Protein AF-C4JIF5-F1 (afdb_monomer_lite)

Foldseek 3Di:
DDDDPPPDPPDPPVVVVCVVVDDDPVVVVVVLVVVLVVQLVFWDFPDPPSQDSVCVVPVPGTDAGHDDPCVCVDPPVSVVNVVVRVVNVVVVVVVVVVVVVVVVVVVVVVVVVVDDDDPPCVVVVVVVVVVVVVVVVVVVVVVVVVVVVLCVPCCNPPVSPCCVVVVVVVVVVVVPPPDDDDDDDDDDDDDCDVVNVVVVVVVVVVVVVVVVVVVVVVVVVVVVVVVVVVVVVVPPDVVVVVVVVVVVVVVVVVVVVVVVVVVVVPVPCPPPPVPPPPDDDDPVVVVVVVVVVVVVVVVVVVVVVVVVVVVVVVVVVVPPDPDDDDDDDDDDDDDDDPPPDPVVVVVVVCVCVVPVVVVVVVVVVVVVVVVVVVVVVVVVLVVLVVVLVVVVVVDPLCVVQPDPPPDPPPPDPDDDDDPDDPPVPRVNNVSVVSVVRSVVVVVVVVVVVVVVVVVVVVVVVVVVLVVVCVVCVVVVHDPCVVPPPPPPPDDDDDDDDDDDDDDDDDDDDDDDDDDDDDDDDDPDDDDDDDDDDD

Structure (mmCIF, N/CA/C/O backbone):
data_AF-C4JIF5-F1
#
_entry.id   AF-C4JIF5-F1
#
loop_
_atom_site.group_PDB
_atom_site.id
_atom_site.type_symbol
_atom_site.label_atom_id
_atom_site.label_alt_id
_atom_site.label_comp_id
_atom_site.label_asym_id
_atom_site.label_entity_id
_atom_site.label_seq_id
_atom_site.pdbx_PDB_ins_code
_atom_site.Cartn_x
_atom_site.Cartn_y
_atom_site.Cartn_z
_atom_site.occupancy
_atom_site.B_iso_or_equiv
_atom_site.auth_seq_id
_atom_site.auth_comp_id
_atom_site.auth_asym_id
_atom_site.auth_atom_id
_atom_site.pdbx_PDB_model_num
ATOM 1 N N . MET A 1 1 ? -59.985 -29.180 -24.536 1.00 35.41 1 MET A N 1
ATOM 2 C CA . MET A 1 1 ? -58.997 -30.091 -23.927 1.00 35.41 1 MET A CA 1
ATOM 3 C C . MET A 1 1 ? -58.460 -29.403 -22.684 1.00 35.41 1 MET A C 1
ATOM 5 O O . MET A 1 1 ? -57.503 -28.644 -22.768 1.00 35.41 1 MET A O 1
ATOM 9 N N . LEU A 1 2 ? -59.197 -29.554 -21.578 1.00 42.84 2 LEU A N 1
ATOM 10 C CA . LEU A 1 2 ? -58.776 -29.130 -20.247 1.00 42.84 2 LEU A CA 1
ATOM 11 C C . LEU A 1 2 ? -57.639 -30.050 -19.798 1.00 42.84 2 LEU A C 1
ATOM 13 O O . LEU A 1 2 ? -57.790 -31.267 -19.857 1.00 42.84 2 LEU A O 1
ATOM 17 N N . GLY A 1 3 ? -56.533 -29.465 -19.356 1.00 37.91 3 GLY A N 1
ATOM 18 C CA . GLY A 1 3 ? -55.505 -30.163 -18.599 1.00 37.91 3 GLY A CA 1
ATOM 19 C C . GLY A 1 3 ? -55.401 -29.514 -17.230 1.00 37.91 3 GLY A C 1
ATOM 20 O O . GLY A 1 3 ? -54.706 -28.511 -17.087 1.00 37.91 3 GLY A O 1
ATOM 21 N N . ASP A 1 4 ? -56.122 -30.064 -16.256 1.00 48.53 4 ASP A N 1
ATOM 22 C CA . ASP A 1 4 ? -55.820 -29.878 -14.838 1.00 48.53 4 ASP A CA 1
ATOM 23 C C . ASP A 1 4 ? -54.451 -30.500 -14.529 1.00 48.53 4 ASP A C 1
ATOM 25 O O . ASP A 1 4 ? -54.217 -31.653 -14.897 1.00 48.53 4 ASP A O 1
ATOM 29 N N . PRO A 1 5 ? -53.582 -29.824 -13.762 1.00 50.34 5 PRO A N 1
ATOM 30 C CA . PRO A 1 5 ? -52.593 -30.503 -12.954 1.00 50.34 5 PRO A CA 1
ATOM 31 C C . PRO A 1 5 ? -52.987 -30.347 -11.482 1.00 50.34 5 PRO A C 1
ATOM 33 O O . PRO A 1 5 ? -52.462 -29.500 -10.759 1.00 50.34 5 PRO A O 1
ATOM 36 N N . GLN A 1 6 ? -53.920 -31.183 -11.022 1.00 54.59 6 GLN A N 1
ATOM 37 C CA . GLN A 1 6 ? -53.977 -31.544 -9.608 1.00 54.59 6 GLN A CA 1
ATOM 38 C C . GLN A 1 6 ? -52.947 -32.649 -9.350 1.00 54.59 6 GLN A C 1
ATOM 40 O O . GLN A 1 6 ? -53.240 -33.833 -9.470 1.00 54.59 6 GLN A O 1
ATOM 45 N N . SER A 1 7 ? -51.735 -32.256 -8.962 1.00 47.09 7 SER A N 1
ATOM 46 C CA . SER A 1 7 ? -50.852 -33.092 -8.145 1.00 47.09 7 SER A CA 1
ATOM 47 C C . SER A 1 7 ? -50.615 -32.354 -6.828 1.00 47.09 7 SER A C 1
ATOM 49 O O . SER A 1 7 ? -49.690 -31.555 -6.689 1.00 47.09 7 SER A O 1
ATOM 51 N N . LEU A 1 8 ? -51.536 -32.568 -5.886 1.00 55.62 8 LEU A N 1
ATOM 52 C CA . LEU A 1 8 ? -51.461 -32.108 -4.502 1.00 55.62 8 LEU A CA 1
ATOM 53 C C . LEU A 1 8 ? -50.409 -32.934 -3.746 1.00 55.62 8 LEU A C 1
ATOM 55 O O . LEU A 1 8 ? -50.742 -33.869 -3.024 1.00 55.62 8 LEU A O 1
ATOM 59 N N . GLU A 1 9 ? -49.136 -32.565 -3.874 1.00 62.50 9 GLU A N 1
ATOM 60 C CA . GLU A 1 9 ? -48.241 -32.699 -2.724 1.00 62.50 9 GLU A CA 1
ATOM 61 C C . GLU A 1 9 ? -48.622 -31.608 -1.713 1.00 62.50 9 GLU A C 1
ATOM 63 O O . GLU A 1 9 ? -48.847 -30.457 -2.113 1.00 62.50 9 GLU A O 1
ATOM 68 N N . PRO A 1 10 ? -48.749 -31.925 -0.409 1.00 68.75 10 PRO A N 1
ATOM 69 C CA . PRO A 1 10 ? -49.028 -30.908 0.587 1.00 68.75 10 PRO A CA 1
ATOM 70 C C . PRO A 1 10 ? -47.905 -29.869 0.518 1.00 68.75 10 PRO A C 1
ATOM 72 O O . PRO A 1 10 ? -46.735 -30.239 0.653 1.00 68.75 10 PRO A O 1
ATOM 75 N N . PRO A 1 11 ? -48.228 -28.577 0.302 1.00 62.72 11 PRO A N 1
ATOM 76 C CA . PRO A 1 11 ? -47.209 -27.553 0.216 1.00 62.72 11 PRO A CA 1
ATOM 77 C C . PRO A 1 11 ? -46.387 -27.622 1.503 1.00 62.72 11 PRO A C 1
ATOM 79 O O . PRO A 1 11 ? -46.974 -27.694 2.596 1.00 62.72 11 PRO A O 1
ATOM 82 N N . PRO A 1 12 ? -45.051 -27.649 1.393 1.00 77.69 12 PRO A N 1
ATOM 83 C CA . PRO A 1 12 ? -44.194 -27.824 2.548 1.00 77.69 12 PRO A CA 1
ATOM 84 C C . PRO A 1 12 ? -44.527 -26.754 3.600 1.00 77.69 12 PRO A C 1
ATOM 86 O O . PRO A 1 12 ? -44.966 -25.657 3.250 1.00 77.69 12 PRO A O 1
ATOM 89 N N . PRO A 1 13 ? -44.361 -27.035 4.902 1.00 74.94 13 PRO A N 1
ATOM 90 C CA . PRO A 1 13 ? -44.882 -26.187 5.980 1.00 74.94 13 PRO A CA 1
ATOM 91 C C . PRO A 1 13 ? -44.410 -24.724 5.901 1.00 74.94 13 PRO A C 1
ATOM 93 O O . PRO A 1 13 ? -45.148 -23.820 6.294 1.00 74.94 13 PRO A O 1
ATOM 96 N N . PHE A 1 14 ? -43.239 -24.469 5.308 1.00 75.31 14 PHE A N 1
ATOM 97 C CA . PHE A 1 14 ? -42.744 -23.116 5.040 1.00 75.31 14 PHE A CA 1
ATOM 98 C C . PHE A 1 14 ? -43.567 -22.364 3.975 1.00 75.31 14 PHE A C 1
ATOM 100 O O . PHE A 1 14 ? -43.753 -21.155 4.077 1.00 75.31 14 PHE A O 1
ATOM 107 N N . ALA A 1 15 ? -44.125 -23.053 2.976 1.00 74.00 15 ALA A N 1
ATOM 108 C CA . ALA A 1 15 ? -44.947 -22.443 1.933 1.00 74.00 15 ALA A CA 1
ATOM 109 C C . ALA A 1 15 ? -46.279 -21.911 2.489 1.00 74.00 15 ALA A C 1
ATOM 111 O O . ALA A 1 15 ? -46.787 -20.912 1.989 1.00 74.00 15 ALA A O 1
ATOM 112 N N . LYS A 1 16 ? -46.803 -22.495 3.579 1.00 74.81 16 LYS A N 1
ATOM 113 C CA . LYS A 1 16 ? -47.967 -21.949 4.303 1.00 74.81 16 LYS A CA 1
ATOM 114 C C . LYS A 1 16 ? -47.651 -20.614 4.985 1.00 74.81 16 LYS A C 1
ATOM 116 O O . LYS A 1 16 ? -48.497 -19.728 4.998 1.00 74.81 16 LYS A O 1
ATOM 121 N N . GLN A 1 17 ? -46.431 -20.450 5.503 1.00 80.12 17 GLN A N 1
ATOM 122 C CA . GLN A 1 17 ? -45.971 -19.183 6.089 1.00 80.12 17 GLN A CA 1
ATOM 123 C C . GLN A 1 17 ? -45.702 -18.115 5.017 1.00 80.12 17 GLN A C 1
ATOM 125 O O . GLN A 1 17 ? -45.877 -16.925 5.267 1.00 80.12 17 GLN A O 1
ATOM 130 N N . LEU A 1 18 ? -45.316 -18.537 3.808 1.00 79.50 18 LEU A N 1
ATOM 131 C CA . LEU A 1 18 ? -45.067 -17.648 2.671 1.00 79.50 18 LEU A CA 1
ATOM 132 C C . LEU A 1 18 ? -46.318 -17.351 1.833 1.00 79.50 18 LEU A C 1
ATOM 134 O O . LEU A 1 18 ? -46.314 -16.379 1.084 1.00 79.50 18 LEU A O 1
ATOM 138 N N . ALA A 1 19 ? -47.400 -18.121 1.979 1.00 75.69 19 ALA A N 1
ATOM 139 C CA . ALA A 1 19 ? -48.666 -17.935 1.269 1.00 75.69 19 ALA A CA 1
ATOM 140 C C . ALA A 1 19 ? -49.198 -16.481 1.243 1.00 75.69 19 ALA A C 1
ATOM 142 O O . ALA A 1 19 ? -49.590 -16.038 0.165 1.00 75.69 19 ALA A O 1
ATOM 143 N N . PRO A 1 20 ? -49.166 -15.683 2.336 1.00 81.81 20 PRO A N 1
ATOM 144 C CA . PRO A 1 20 ? -49.597 -14.279 2.278 1.00 81.81 20 PRO A CA 1
ATOM 145 C C . PRO A 1 20 ? -48.684 -13.368 1.431 1.00 81.81 20 PRO A C 1
ATOM 147 O O . PRO A 1 20 ? -49.109 -12.291 1.001 1.00 81.81 20 PRO A O 1
ATOM 150 N N . TYR A 1 21 ? -47.445 -13.793 1.171 1.00 76.81 21 TYR A N 1
ATOM 151 C CA . TYR A 1 21 ? -46.440 -13.066 0.390 1.00 76.81 21 TYR A CA 1
ATOM 152 C C . TYR A 1 21 ? -46.294 -13.592 -1.048 1.00 76.81 21 TYR A C 1
ATOM 154 O O . TYR A 1 21 ? -45.746 -12.895 -1.904 1.00 76.81 21 TYR A O 1
ATOM 162 N N . ILE A 1 22 ? -46.810 -14.789 -1.344 1.00 82.25 22 ILE A N 1
ATOM 163 C CA . ILE A 1 22 ? -46.804 -15.389 -2.682 1.00 82.25 22 ILE A CA 1
ATOM 164 C C . ILE A 1 22 ? -48.038 -14.897 -3.441 1.00 82.25 22 ILE A C 1
ATOM 166 O O . ILE A 1 22 ? -49.163 -15.324 -3.200 1.00 82.25 22 ILE A O 1
ATOM 170 N N . ARG A 1 23 ? -47.825 -13.971 -4.377 1.00 83.50 23 ARG A N 1
ATOM 171 C CA . ARG A 1 23 ? -48.880 -13.432 -5.244 1.00 83.50 23 ARG A CA 1
ATOM 172 C C . ARG A 1 23 ? -48.899 -14.147 -6.585 1.00 83.50 23 ARG A C 1
ATOM 174 O O . ARG A 1 23 ? -47.848 -14.466 -7.142 1.00 83.50 23 ARG A O 1
ATOM 181 N N . THR A 1 24 ? -50.094 -14.339 -7.142 1.00 89.38 24 THR A N 1
ATOM 182 C CA . THR A 1 24 ? -50.246 -14.830 -8.516 1.00 89.38 24 THR A CA 1
ATOM 183 C C . THR A 1 24 ? -49.621 -13.840 -9.504 1.00 89.38 24 THR A C 1
ATOM 185 O O . THR A 1 24 ? -49.558 -12.633 -9.250 1.00 89.38 24 THR A O 1
ATOM 188 N N . ARG A 1 25 ? -49.169 -14.324 -10.671 1.00 84.00 25 ARG A N 1
ATOM 189 C CA . ARG A 1 25 ? -48.548 -13.465 -11.700 1.00 84.00 25 ARG A CA 1
ATOM 190 C C . ARG A 1 25 ? -49.448 -12.282 -12.082 1.00 84.00 25 ARG A C 1
ATOM 192 O O . ARG A 1 25 ? -48.951 -11.175 -12.275 1.00 84.00 25 ARG A O 1
ATOM 199 N N . GLY A 1 26 ? -50.762 -12.505 -12.158 1.00 89.00 26 GLY A N 1
ATOM 200 C CA . GLY A 1 26 ? -51.748 -11.466 -12.459 1.00 89.00 26 GLY A CA 1
ATOM 201 C C . GLY A 1 26 ? -51.868 -10.410 -11.357 1.00 89.00 26 GLY A C 1
ATOM 202 O O . GLY A 1 26 ? -51.828 -9.216 -11.651 1.00 89.00 26 GLY A O 1
ATOM 203 N N . GLU A 1 27 ? -51.955 -10.824 -10.091 1.00 88.00 27 GLU A N 1
ATOM 204 C CA . GLU A 1 27 ? -51.979 -9.898 -8.949 1.00 88.00 27 GLU A CA 1
ATOM 205 C C . GLU A 1 27 ? -50.688 -9.089 -8.840 1.00 88.00 27 GLU A C 1
ATOM 207 O O . GLU A 1 27 ? -50.737 -7.873 -8.665 1.00 88.00 27 GLU A O 1
ATOM 212 N N . ALA A 1 28 ? -49.532 -9.733 -9.015 1.00 86.31 28 ALA A N 1
ATOM 213 C CA . ALA A 1 28 ? -48.241 -9.057 -8.977 1.00 86.31 28 ALA A CA 1
ATOM 214 C C . ALA A 1 28 ? -48.133 -7.967 -10.058 1.00 86.31 28 ALA A C 1
ATOM 216 O O . ALA A 1 28 ? -47.626 -6.877 -9.791 1.00 86.31 28 ALA A O 1
ATOM 217 N N . LEU A 1 29 ? -48.647 -8.222 -11.267 1.00 85.75 29 LEU A N 1
ATOM 218 C CA . LEU A 1 29 ? -48.696 -7.219 -12.334 1.00 85.75 29 LEU A CA 1
ATOM 219 C C . LEU A 1 29 ? -49.645 -6.061 -12.001 1.00 85.75 29 LEU A C 1
ATOM 221 O O . LEU A 1 29 ? -49.277 -4.910 -12.226 1.00 85.75 29 LEU A O 1
ATOM 225 N N . LYS A 1 30 ? -50.824 -6.334 -11.427 1.00 88.06 30 LYS A N 1
ATOM 226 C CA . LYS A 1 30 ? -51.765 -5.288 -10.985 1.00 88.06 30 LYS A CA 1
ATOM 227 C C . LYS A 1 30 ? -51.156 -4.396 -9.900 1.00 88.06 30 LYS A C 1
ATOM 229 O O . LYS A 1 30 ? -51.229 -3.176 -10.003 1.00 88.06 30 LYS A O 1
ATOM 234 N N . VAL A 1 31 ? -50.496 -4.993 -8.906 1.00 86.06 31 VAL A N 1
ATOM 235 C CA . VAL A 1 31 ? -49.810 -4.254 -7.834 1.00 86.06 31 VAL A CA 1
ATOM 236 C C . VAL A 1 31 ? -48.673 -3.397 -8.397 1.00 86.06 31 VAL A C 1
ATOM 238 O O . VAL A 1 31 ? -48.554 -2.231 -8.030 1.00 86.06 31 VAL A O 1
ATOM 241 N N . ARG A 1 32 ? -47.865 -3.929 -9.327 1.00 86.06 32 ARG A N 1
ATOM 242 C CA . ARG A 1 32 ? -46.793 -3.157 -9.983 1.00 86.06 32 ARG A CA 1
ATOM 243 C C . ARG A 1 32 ? -47.338 -1.966 -10.774 1.00 86.06 32 ARG A C 1
ATOM 245 O O . ARG A 1 32 ? -46.772 -0.882 -10.651 1.00 86.06 32 ARG A O 1
ATOM 252 N N . ARG A 1 33 ? -48.434 -2.151 -11.525 1.00 85.81 33 ARG A N 1
ATOM 253 C CA . ARG A 1 33 ? -49.170 -1.085 -12.241 1.00 85.81 33 ARG A CA 1
ATOM 254 C C . ARG A 1 33 ? -49.598 0.035 -11.304 1.00 85.81 33 ARG A C 1
ATOM 256 O O . ARG A 1 33 ? -49.098 1.146 -11.446 1.00 85.81 33 ARG A O 1
ATOM 263 N N . ALA A 1 34 ? -50.362 -0.297 -10.267 1.00 86.44 34 ALA A N 1
ATOM 264 C CA . ALA A 1 34 ? -50.838 0.680 -9.290 1.00 86.44 34 ALA A CA 1
ATOM 265 C C . ALA A 1 34 ? -49.696 1.442 -8.588 1.00 86.44 34 ALA A C 1
ATOM 267 O O . ALA A 1 34 ? -49.760 2.656 -8.412 1.00 86.44 34 ALA A O 1
ATOM 268 N N . LEU A 1 35 ? -48.615 0.751 -8.204 1.00 84.44 35 LEU A N 1
ATOM 269 C CA . LEU A 1 35 ? -47.459 1.398 -7.571 1.00 84.44 35 LEU A CA 1
ATOM 270 C C . LEU A 1 35 ? -46.712 2.340 -8.516 1.00 84.44 35 LEU A C 1
ATOM 272 O O . LEU A 1 35 ? -46.143 3.333 -8.077 1.00 84.44 35 LEU A O 1
ATOM 276 N N . THR A 1 36 ? -46.696 2.029 -9.803 1.00 84.06 36 THR A N 1
ATOM 277 C CA . THR A 1 36 ? -45.981 2.831 -10.798 1.00 84.06 36 THR A CA 1
ATOM 278 C C . THR A 1 36 ? -46.755 4.065 -11.179 1.00 84.06 36 THR A C 1
ATOM 280 O O . THR A 1 36 ? -46.156 5.128 -11.222 1.00 84.06 36 THR A O 1
ATOM 283 N N . GLU A 1 37 ? -48.072 3.962 -11.332 1.00 83.00 37 GLU A N 1
ATOM 284 C CA . GLU A 1 37 ? -48.943 5.131 -11.475 1.00 83.00 37 GLU A CA 1
ATOM 285 C C . GLU A 1 37 ? -48.801 6.064 -10.261 1.00 83.00 37 GLU A C 1
ATOM 287 O O . GLU A 1 37 ? -48.627 7.273 -10.412 1.00 83.00 37 GLU A O 1
ATOM 292 N N . TYR A 1 38 ? -48.757 5.497 -9.049 1.00 82.75 38 TYR A N 1
ATOM 293 C CA . TYR A 1 38 ? -48.532 6.268 -7.826 1.00 82.75 38 TYR A CA 1
ATOM 294 C C . TYR A 1 38 ? -47.171 6.983 -7.813 1.00 82.75 38 TYR A C 1
ATOM 296 O O . TYR A 1 38 ? -47.094 8.173 -7.505 1.00 82.75 38 TYR A O 1
ATOM 304 N N . LEU A 1 39 ? -46.085 6.279 -8.147 1.00 81.56 39 LEU A N 1
ATOM 305 C CA . LEU A 1 39 ? -44.748 6.874 -8.177 1.00 81.56 39 LEU A CA 1
ATOM 306 C C . LEU A 1 39 ? -44.603 7.897 -9.309 1.00 81.56 39 LEU A C 1
ATOM 308 O O . LEU A 1 39 ? -44.018 8.949 -9.083 1.00 81.56 39 LEU A O 1
ATOM 312 N N . GLN A 1 40 ? -45.182 7.649 -10.483 1.00 80.88 40 GLN A N 1
ATOM 313 C CA . GLN A 1 40 ? -45.219 8.613 -11.588 1.00 80.88 40 GLN A CA 1
ATOM 314 C C . GLN A 1 40 ? -45.961 9.899 -11.203 1.00 80.88 40 GLN A C 1
ATOM 316 O O . GLN A 1 40 ? -45.540 10.987 -11.584 1.00 80.88 40 GLN A O 1
ATOM 321 N N . ALA A 1 41 ? -47.030 9.815 -10.405 1.00 81.50 41 ALA A N 1
ATOM 322 C CA . ALA A 1 41 ? -47.731 11.008 -9.933 1.00 81.50 41 ALA A CA 1
ATOM 323 C C . ALA A 1 41 ? -46.854 11.884 -9.011 1.00 81.50 41 ALA A C 1
ATOM 325 O O . ALA A 1 41 ? -46.958 13.118 -9.044 1.00 81.50 41 ALA A O 1
ATOM 326 N N . GLN A 1 42 ? -45.986 11.248 -8.214 1.00 79.81 42 GLN A N 1
ATOM 327 C CA . GLN A 1 42 ? -45.152 11.874 -7.178 1.00 79.81 42 GLN A CA 1
ATOM 328 C C . GLN A 1 42 ? -43.737 12.249 -7.646 1.00 79.81 42 GLN A C 1
ATOM 330 O O . GLN A 1 42 ? -43.066 13.035 -6.980 1.00 79.81 42 GLN A O 1
ATOM 335 N N . VAL A 1 43 ? -43.267 11.712 -8.770 1.00 80.50 43 VAL A N 1
ATOM 336 C CA . VAL A 1 43 ? -41.887 11.858 -9.248 1.00 80.50 43 VAL A CA 1
ATOM 337 C C . VAL A 1 43 ? -41.874 12.519 -10.623 1.00 80.50 43 VAL A C 1
ATOM 339 O O . VAL A 1 43 ? -42.610 12.110 -11.515 1.00 80.50 43 VAL A O 1
ATOM 342 N N . THR A 1 44 ? -41.030 13.532 -10.810 1.00 76.69 44 THR A N 1
ATOM 343 C CA . THR A 1 44 ? -40.807 14.161 -12.118 1.00 76.69 44 THR A CA 1
ATOM 344 C C . THR A 1 44 ? -39.523 13.620 -12.747 1.00 76.69 44 THR A C 1
ATOM 346 O O . THR A 1 44 ? -38.497 13.439 -12.082 1.00 76.69 44 THR A O 1
ATOM 349 N N . PHE A 1 45 ? -39.574 13.347 -14.047 1.00 76.06 45 PHE A N 1
ATOM 350 C CA . PHE A 1 45 ? -38.436 12.858 -14.823 1.00 76.06 45 PHE A CA 1
ATOM 351 C C . PHE A 1 45 ? -37.872 13.985 -15.684 1.00 76.06 45 PHE A C 1
ATOM 353 O O . PHE A 1 45 ? -38.620 14.844 -16.142 1.00 76.06 45 PHE A O 1
ATOM 360 N N . SER A 1 46 ? -36.554 13.987 -15.897 1.00 68.25 46 SER A N 1
ATOM 361 C CA . SER A 1 46 ? -35.866 15.044 -16.659 1.00 68.25 46 SER A CA 1
ATOM 362 C C . SER A 1 46 ? -36.166 15.016 -18.165 1.00 68.25 46 SER A C 1
ATOM 364 O O . SER A 1 46 ? -35.878 15.989 -18.856 1.00 68.25 46 SER A O 1
ATOM 366 N N . HIS A 1 47 ? -36.697 13.906 -18.688 1.00 59.34 47 HIS A N 1
ATOM 367 C CA . HIS A 1 47 ? -37.056 13.709 -20.098 1.00 59.34 47 HIS A CA 1
ATOM 368 C C . HIS A 1 47 ? -38.468 13.114 -20.184 1.00 59.34 47 HIS A C 1
ATOM 370 O O . HIS A 1 47 ? -38.822 12.311 -19.320 1.00 59.34 47 HIS A O 1
ATOM 376 N N . ASP A 1 48 ? -39.223 13.439 -21.243 1.00 57.97 48 ASP A N 1
ATOM 377 C CA . ASP A 1 48 ? -40.628 13.042 -21.512 1.00 57.97 48 ASP A CA 1
ATOM 378 C C . ASP A 1 48 ? -40.886 11.522 -21.617 1.00 57.97 48 ASP A C 1
ATOM 380 O O . ASP A 1 48 ? -41.968 11.065 -21.991 1.00 57.97 48 ASP A O 1
ATOM 384 N N . ASN A 1 49 ? -39.908 10.698 -21.247 1.00 58.97 49 ASN A N 1
ATOM 385 C CA . ASN A 1 49 ? -40.077 9.267 -21.106 1.00 58.97 49 ASN A CA 1
ATOM 386 C C . ASN A 1 49 ? -40.943 8.983 -19.878 1.00 58.97 49 ASN A C 1
ATOM 388 O O . ASN A 1 49 ? -40.456 8.935 -18.747 1.00 58.97 49 ASN A O 1
ATOM 392 N N . ILE A 1 50 ? -42.234 8.759 -20.125 1.00 60.31 50 ILE A N 1
ATOM 393 C CA . ILE A 1 50 ? -43.197 8.220 -19.163 1.00 60.31 50 ILE A CA 1
ATOM 394 C C . ILE A 1 50 ? -42.574 6.954 -18.558 1.00 60.31 50 ILE A C 1
ATOM 396 O O . ILE A 1 50 ? -42.439 5.925 -19.222 1.00 60.31 50 ILE A O 1
ATOM 400 N N . GLY A 1 51 ? -42.087 7.065 -17.320 1.00 60.66 51 GLY A N 1
ATOM 401 C CA . GLY A 1 51 ? -41.181 6.086 -16.726 1.00 60.66 51 GLY A CA 1
ATOM 402 C C . GLY A 1 51 ? -41.795 4.691 -16.689 1.00 60.66 51 GLY A C 1
ATOM 403 O O . GLY A 1 51 ? -42.740 4.444 -15.944 1.00 60.66 51 GLY A O 1
ATOM 404 N N . SER A 1 52 ? -41.248 3.761 -17.471 1.00 67.38 52 SER A N 1
ATOM 405 C CA . SER A 1 52 ? -41.622 2.349 -17.390 1.00 67.38 52 SER A CA 1
ATOM 406 C C . SER A 1 52 ? -41.376 1.799 -15.974 1.00 67.38 52 SER A C 1
ATOM 408 O O . SER A 1 52 ? -40.536 2.316 -15.233 1.00 67.38 52 SER A O 1
ATOM 410 N N . HIS A 1 53 ? -42.050 0.704 -15.605 1.00 64.50 53 HIS A N 1
ATOM 411 C CA . HIS A 1 53 ? -41.834 -0.005 -14.332 1.00 64.50 53 HIS A CA 1
ATOM 412 C C . HIS A 1 53 ? -40.349 -0.239 -13.995 1.00 64.50 53 HIS A C 1
ATOM 414 O O . HIS A 1 53 ? -39.959 -0.181 -12.833 1.00 64.50 53 HIS A O 1
ATOM 420 N N . LEU A 1 54 ? -39.523 -0.489 -15.015 1.00 65.44 54 LEU A N 1
ATOM 421 C CA . LEU A 1 54 ? -38.088 -0.755 -14.891 1.00 65.44 54 LEU A CA 1
ATOM 422 C C . LEU A 1 54 ? -37.282 0.519 -14.606 1.00 65.44 54 LEU A C 1
ATOM 424 O O . LEU A 1 54 ? -36.326 0.487 -13.835 1.00 65.44 54 LEU A O 1
ATOM 428 N N . SER A 1 55 ? -37.704 1.652 -15.166 1.00 65.12 55 SER A N 1
ATOM 429 C CA . SER A 1 55 ? -37.075 2.960 -14.952 1.00 65.12 55 SER A CA 1
ATOM 430 C C . SER A 1 55 ? -37.265 3.468 -13.516 1.00 65.12 55 SER A C 1
ATOM 432 O O . SER A 1 55 ? -36.412 4.178 -12.994 1.00 65.12 55 SER A O 1
ATOM 434 N N . LEU A 1 56 ? -38.351 3.060 -12.852 1.00 65.06 56 LEU A N 1
ATOM 435 C CA . LEU A 1 56 ? -38.608 3.351 -11.436 1.00 65.06 56 LEU A CA 1
ATOM 436 C C . LEU A 1 56 ? -37.792 2.476 -10.474 1.00 65.06 56 LEU A C 1
ATOM 438 O O . LEU A 1 56 ? -37.496 2.903 -9.360 1.00 65.06 56 LEU A O 1
ATOM 442 N N . CYS A 1 57 ? -37.403 1.268 -10.891 1.00 62.62 57 CYS A N 1
ATOM 443 C CA . CYS A 1 57 ? -36.534 0.401 -10.093 1.00 62.62 57 CYS A CA 1
ATOM 444 C C . CYS A 1 57 ? -35.081 0.904 -10.044 1.00 62.62 57 CYS A C 1
ATOM 446 O O . CYS A 1 57 ? -34.367 0.591 -9.096 1.00 62.62 57 CYS A O 1
ATOM 448 N N . ALA A 1 58 ? -34.654 1.700 -11.030 1.00 60.81 58 ALA A N 1
ATOM 449 C CA . ALA A 1 58 ? -33.311 2.265 -11.114 1.00 60.81 58 ALA A CA 1
ATOM 450 C C . ALA A 1 58 ? -33.384 3.778 -11.417 1.00 60.81 58 ALA A C 1
ATOM 452 O O . ALA A 1 58 ? -33.261 4.167 -12.582 1.00 60.81 58 ALA A O 1
ATOM 453 N N . PRO A 1 59 ? -33.564 4.645 -10.398 1.00 62.19 59 PRO A N 1
ATOM 454 C CA . PRO A 1 59 ? -33.883 6.065 -10.565 1.00 62.19 59 PRO A CA 1
ATOM 455 C C . PRO A 1 59 ? -32.659 6.886 -11.005 1.00 62.19 59 PRO A C 1
ATOM 457 O O . PRO A 1 59 ? -32.117 7.690 -10.252 1.00 62.19 59 PRO A O 1
ATOM 460 N N . HIS A 1 60 ? -32.176 6.679 -12.226 1.00 64.00 60 HIS A N 1
ATOM 461 C CA . HIS A 1 60 ? -31.081 7.466 -12.808 1.00 64.00 60 HIS A CA 1
ATOM 462 C C . HIS A 1 60 ? -31.597 8.758 -13.456 1.00 64.00 60 HIS A C 1
ATOM 464 O O . HIS A 1 60 ? -30.893 9.759 -13.459 1.00 64.00 60 HIS A O 1
ATOM 470 N N . ASN A 1 61 ? -32.862 8.765 -13.893 1.00 65.75 61 ASN A N 1
ATOM 471 C CA . ASN A 1 61 ? -33.460 9.846 -14.688 1.00 65.75 61 ASN A CA 1
ATOM 472 C C . ASN A 1 61 ? -34.465 10.711 -13.902 1.00 65.75 61 ASN A C 1
ATOM 474 O O . ASN A 1 61 ? -35.287 11.407 -14.501 1.00 65.75 61 ASN A O 1
ATOM 478 N N . VAL A 1 62 ? -34.461 10.624 -12.567 1.00 70.19 62 VAL A N 1
ATOM 479 C CA . VAL A 1 62 ? -35.390 11.377 -11.714 1.00 70.19 62 VAL A CA 1
ATOM 480 C C . VAL A 1 62 ? -34.849 12.783 -11.452 1.00 70.19 62 VAL A C 1
ATOM 482 O O . VAL A 1 62 ? -33.753 12.926 -10.915 1.00 70.19 62 VAL A O 1
ATOM 485 N N . ALA A 1 63 ? -35.640 13.807 -11.784 1.00 72.44 63 ALA A N 1
ATOM 486 C CA . ALA A 1 63 ? -35.279 15.215 -11.618 1.00 72.44 63 ALA A CA 1
ATOM 487 C C . ALA A 1 63 ? -35.618 15.738 -10.214 1.00 72.44 63 ALA A C 1
ATOM 489 O O . ALA A 1 63 ? -34.780 16.346 -9.540 1.00 72.44 63 ALA A O 1
ATOM 490 N N . CYS A 1 64 ? -36.856 15.513 -9.762 1.00 74.69 64 CYS A N 1
ATOM 491 C CA . CYS A 1 64 ? -37.293 15.854 -8.414 1.00 74.69 64 CYS A CA 1
ATOM 492 C C . CYS A 1 64 ? -38.478 14.992 -7.944 1.00 74.69 64 CYS A C 1
ATOM 494 O O . CYS A 1 64 ? -39.169 14.339 -8.725 1.00 74.69 64 CYS A O 1
ATOM 496 N N . VAL A 1 65 ? -38.699 14.980 -6.630 1.00 78.25 65 VAL A N 1
ATOM 497 C CA . VAL A 1 65 ? -39.871 14.362 -5.994 1.00 78.25 65 VAL A CA 1
ATOM 498 C C . VAL A 1 65 ? -40.789 15.490 -5.526 1.00 78.25 65 VAL A C 1
ATOM 500 O O . VAL A 1 65 ? -40.318 16.444 -4.905 1.00 78.25 65 VAL A O 1
ATOM 503 N N . LYS A 1 66 ? -42.087 15.407 -5.834 1.00 78.75 66 LYS A N 1
ATOM 504 C CA . LYS A 1 66 ? -43.108 16.349 -5.347 1.00 78.75 66 LYS A CA 1
ATOM 505 C C . LYS A 1 66 ? -43.293 16.207 -3.828 1.00 78.75 66 LYS A C 1
ATOM 507 O O . LYS A 1 66 ? -42.875 15.221 -3.224 1.00 78.75 66 LYS A O 1
ATOM 512 N N . ARG A 1 67 ? -43.922 17.205 -3.190 1.00 75.50 67 ARG A N 1
ATOM 513 C CA . ARG A 1 67 ? -44.151 17.228 -1.733 1.00 75.50 67 ARG A CA 1
ATOM 514 C C . ARG A 1 67 ? -44.886 15.957 -1.288 1.00 75.50 67 ARG A C 1
ATOM 516 O O . ARG A 1 67 ? -46.018 15.731 -1.705 1.00 75.50 67 ARG A O 1
ATOM 523 N N . ILE A 1 68 ? -44.238 15.161 -0.431 1.00 74.00 68 ILE A N 1
ATOM 524 C CA . ILE A 1 68 ? -44.789 13.906 0.099 1.00 74.00 68 ILE A CA 1
ATOM 525 C C . ILE A 1 68 ? -46.116 14.219 0.813 1.00 74.00 68 ILE A C 1
ATOM 527 O O . ILE A 1 68 ? -46.107 15.037 1.741 1.00 74.00 68 ILE A O 1
ATOM 531 N N . PRO A 1 69 ? -47.246 13.602 0.415 1.00 73.56 69 PRO A N 1
ATOM 532 C CA . PRO A 1 69 ? -48.517 13.803 1.098 1.00 73.56 69 PRO A CA 1
ATOM 533 C C . PRO A 1 69 ? -48.410 13.399 2.579 1.00 73.56 69 PRO A C 1
ATOM 535 O O . PRO A 1 69 ? -47.906 12.307 2.871 1.00 73.56 69 PRO A O 1
ATOM 538 N N . PRO A 1 70 ? -48.888 14.231 3.524 1.00 63.78 70 PRO A N 1
ATOM 539 C CA . PRO A 1 70 ? -48.777 13.961 4.961 1.00 63.78 70 PRO A CA 1
ATOM 540 C C . PRO A 1 70 ? -49.572 12.720 5.401 1.00 63.78 70 PRO A C 1
ATOM 542 O O . PRO A 1 70 ? -49.266 12.121 6.428 1.00 63.78 70 PRO A O 1
ATOM 545 N N . GLU A 1 71 ? -50.533 12.278 4.585 1.00 68.19 71 GLU A N 1
ATOM 546 C CA . GLU A 1 71 ? -51.335 11.062 4.777 1.00 68.19 71 GLU A CA 1
ATOM 547 C C . GLU A 1 71 ? -50.495 9.773 4.786 1.00 68.19 71 GLU A C 1
ATOM 549 O O . GLU A 1 71 ? -50.907 8.761 5.346 1.00 68.19 71 GLU A O 1
ATOM 554 N N . LEU A 1 72 ? -49.284 9.799 4.214 1.00 66.56 72 LEU A N 1
ATOM 555 C CA . LEU A 1 72 ? -48.357 8.664 4.222 1.00 66.56 72 LEU A CA 1
ATOM 556 C C . LEU A 1 72 ? -47.336 8.718 5.370 1.00 66.56 72 LEU A C 1
ATOM 558 O O . LEU A 1 72 ? -46.366 7.959 5.336 1.00 66.56 72 LEU A O 1
ATOM 562 N N . GLY A 1 73 ? -47.556 9.580 6.370 1.00 58.16 73 GLY A N 1
ATOM 563 C CA . GLY A 1 73 ? -46.585 10.109 7.337 1.00 58.16 73 GLY A CA 1
ATOM 564 C C . GLY A 1 73 ? -45.490 9.177 7.867 1.00 58.16 73 GLY A C 1
ATOM 565 O O . GLY A 1 73 ? -44.386 9.662 8.088 1.00 58.16 73 GLY A O 1
ATOM 566 N N . ASN A 1 74 ? -45.728 7.863 7.992 1.00 66.69 74 ASN A N 1
ATOM 567 C CA . ASN A 1 74 ? -44.736 6.885 8.466 1.00 66.69 74 ASN A CA 1
ATOM 568 C C . ASN A 1 74 ? -44.714 5.539 7.705 1.00 66.69 74 ASN A C 1
ATOM 570 O O . ASN A 1 74 ? -44.160 4.557 8.196 1.00 66.69 74 ASN A O 1
ATOM 574 N N . GLY A 1 75 ? -45.302 5.454 6.509 1.00 81.44 75 GLY A N 1
ATOM 575 C CA . GLY A 1 75 ? -45.304 4.216 5.719 1.00 81.44 75 GLY A CA 1
ATOM 576 C C . GLY A 1 75 ? -43.994 3.964 4.959 1.00 81.44 75 GLY A C 1
ATOM 577 O O . GLY A 1 75 ? -43.269 4.899 4.619 1.00 81.44 75 GLY A O 1
ATOM 578 N N . LEU A 1 76 ? -43.735 2.704 4.576 1.00 83.25 76 LEU A N 1
ATOM 579 C CA . LEU A 1 76 ? -42.586 2.310 3.734 1.00 83.25 76 LEU A CA 1
ATOM 580 C C . LEU A 1 76 ? -42.482 3.155 2.448 1.00 83.25 76 LEU A C 1
ATOM 582 O O . LEU A 1 76 ? -41.394 3.506 2.002 1.00 83.25 76 LEU A O 1
ATOM 586 N N . ARG A 1 77 ? -43.629 3.535 1.874 1.00 81.75 77 ARG A N 1
ATOM 587 C CA . ARG A 1 77 ? -43.707 4.392 0.681 1.00 81.75 77 ARG A CA 1
ATOM 588 C C . ARG A 1 77 ? -43.192 5.811 0.944 1.00 81.75 77 ARG A C 1
ATOM 590 O O . ARG A 1 77 ? -42.469 6.347 0.112 1.00 81.75 77 ARG A O 1
ATOM 597 N N . ALA A 1 78 ? -43.507 6.401 2.098 1.00 84.62 78 ALA A N 1
ATOM 598 C CA . ALA A 1 78 ? -42.980 7.713 2.476 1.00 84.62 78 ALA A CA 1
ATOM 599 C C . ALA A 1 78 ? -41.478 7.655 2.766 1.00 84.62 78 ALA A C 1
ATOM 601 O O . ALA A 1 78 ? -40.746 8.556 2.362 1.00 84.62 78 ALA A O 1
ATOM 602 N N . GLN A 1 79 ? -41.006 6.579 3.405 1.00 86.56 79 GLN A N 1
ATOM 603 C CA . GLN A 1 79 ? -39.573 6.357 3.614 1.00 86.56 79 GLN A CA 1
ATOM 604 C C . GLN A 1 79 ? -38.825 6.229 2.282 1.00 86.56 79 GLN A C 1
ATOM 606 O O . GLN A 1 79 ? -37.781 6.851 2.118 1.00 86.56 79 GLN A O 1
ATOM 611 N N . TYR A 1 80 ? -39.386 5.501 1.310 1.00 86.38 80 TYR A N 1
ATOM 612 C CA . TYR A 1 80 ? -38.814 5.394 -0.032 1.00 86.38 80 TYR A CA 1
ATOM 613 C C . TYR A 1 80 ? -38.742 6.753 -0.739 1.00 86.38 80 TYR A C 1
ATOM 615 O O . TYR A 1 80 ? -37.684 7.112 -1.245 1.00 86.38 80 TYR A O 1
ATOM 623 N N . LEU A 1 81 ? -39.819 7.548 -0.726 1.00 85.94 81 LEU A N 1
ATOM 624 C CA . LEU A 1 81 ? -39.814 8.884 -1.338 1.00 85.94 81 LEU A CA 1
ATOM 625 C C . LEU A 1 81 ? -38.825 9.839 -0.649 1.00 85.94 81 LEU A C 1
ATOM 627 O O . LEU A 1 81 ? -38.131 10.590 -1.331 1.00 85.94 81 LEU A O 1
ATOM 631 N N . ARG A 1 82 ? -38.699 9.770 0.684 1.00 88.12 82 ARG A N 1
ATOM 632 C CA . ARG A 1 82 ? -37.706 10.538 1.454 1.00 88.12 82 ARG A CA 1
ATOM 633 C C . ARG A 1 82 ? -36.276 10.113 1.118 1.00 88.12 82 ARG A C 1
ATOM 635 O O . ARG A 1 82 ? -35.417 10.967 0.926 1.00 88.12 82 ARG A O 1
ATOM 642 N N . ALA A 1 83 ? -36.026 8.809 1.007 1.00 89.00 83 ALA A N 1
ATOM 643 C CA . ALA A 1 83 ? -34.733 8.277 0.591 1.00 89.00 83 ALA A CA 1
ATOM 644 C C . ALA A 1 83 ? -34.393 8.687 -0.849 1.00 89.00 83 ALA A C 1
ATOM 646 O O . ALA A 1 83 ? -33.252 9.036 -1.135 1.00 89.00 83 ALA A O 1
ATOM 647 N N . LEU A 1 84 ? -35.385 8.709 -1.743 1.00 87.00 84 LEU A N 1
ATOM 648 C CA . LEU A 1 84 ? -35.219 9.166 -3.120 1.00 87.00 84 LEU A CA 1
ATOM 649 C C . LEU A 1 84 ? -34.880 10.664 -3.153 1.00 87.00 84 LEU A C 1
ATOM 651 O O . LEU A 1 84 ? -33.926 11.057 -3.819 1.00 87.00 84 LEU A O 1
ATOM 655 N N . GL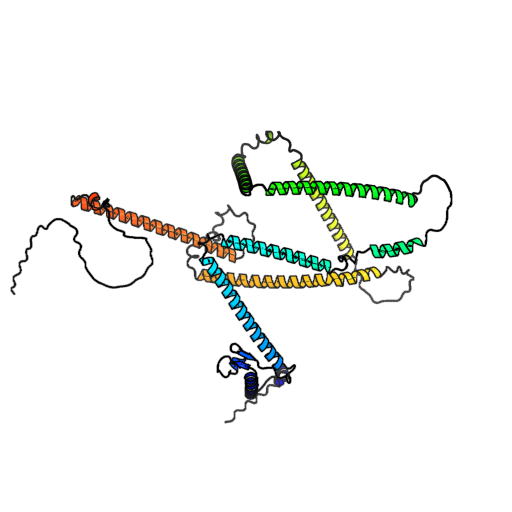N A 1 85 ? -35.581 11.492 -2.375 1.00 88.81 85 GLN A N 1
ATOM 656 C CA . GLN A 1 85 ? -35.269 12.917 -2.236 1.00 88.81 85 GLN A CA 1
ATOM 657 C C . GLN A 1 85 ? -33.841 13.144 -1.715 1.00 88.81 85 GLN A C 1
ATOM 659 O O . GLN A 1 85 ? -33.109 13.951 -2.285 1.00 88.81 85 GLN A O 1
ATOM 664 N N . ALA A 1 86 ? -33.427 12.405 -0.681 1.00 90.25 86 ALA A N 1
ATOM 665 C CA . ALA A 1 86 ? -32.068 12.468 -0.147 1.00 90.25 86 ALA A CA 1
ATOM 666 C C . ALA A 1 86 ? -31.017 12.010 -1.174 1.00 90.25 86 ALA A C 1
ATOM 668 O O . ALA A 1 86 ? -29.965 12.628 -1.292 1.00 90.25 86 ALA A O 1
ATOM 669 N N . ASN A 1 87 ? -31.311 10.975 -1.968 1.00 89.25 87 ASN A N 1
ATOM 670 C CA . ASN A 1 87 ? -30.423 10.508 -3.033 1.00 89.25 87 ASN A CA 1
ATOM 671 C C . ASN A 1 87 ? -30.244 11.568 -4.131 1.00 89.25 87 ASN A C 1
ATOM 673 O O . ASN A 1 87 ? -29.124 11.811 -4.572 1.00 89.25 87 ASN A O 1
ATOM 677 N N . ILE A 1 88 ? -31.329 12.236 -4.539 1.00 87.69 88 ILE A N 1
ATOM 678 C CA . ILE A 1 88 ? -31.259 13.339 -5.507 1.00 87.69 88 ILE A CA 1
ATOM 679 C C . ILE A 1 88 ? -30.434 14.498 -4.943 1.00 87.69 88 ILE A C 1
ATOM 681 O O . ILE A 1 88 ? -29.604 15.040 -5.667 1.00 87.69 88 ILE A O 1
ATOM 685 N N . ALA A 1 89 ? -30.641 14.873 -3.676 1.00 90.69 89 ALA A N 1
ATOM 686 C CA . ALA A 1 89 ? -29.858 15.924 -3.024 1.00 90.69 89 ALA A CA 1
ATOM 687 C C . ALA A 1 89 ? -28.362 15.573 -3.007 1.00 90.69 89 ALA A C 1
ATOM 689 O O . ALA A 1 89 ? -27.555 16.336 -3.529 1.00 90.69 89 ALA A O 1
ATOM 690 N N . ALA A 1 90 ? -28.014 14.364 -2.560 1.00 91.44 90 ALA A N 1
ATOM 691 C CA . ALA A 1 90 ? -26.633 13.884 -2.541 1.00 91.44 90 ALA A CA 1
ATOM 692 C C . ALA A 1 90 ? -25.990 13.857 -3.940 1.00 91.44 90 ALA A C 1
ATOM 694 O O . ALA A 1 90 ? -24.812 14.163 -4.096 1.00 91.44 90 ALA A O 1
ATOM 695 N N . ARG A 1 91 ? -26.754 13.519 -4.988 1.00 88.00 91 ARG A N 1
ATOM 696 C CA . ARG A 1 91 ? -26.262 13.565 -6.376 1.00 88.00 91 ARG A CA 1
ATOM 697 C C . ARG A 1 91 ? -25.993 14.986 -6.857 1.00 88.00 91 ARG A C 1
ATOM 699 O O . ARG A 1 91 ? -25.021 15.192 -7.580 1.00 88.00 91 ARG A O 1
ATOM 706 N N . LYS A 1 92 ? -26.842 15.946 -6.481 1.00 89.06 92 LYS A N 1
ATOM 707 C CA . LYS A 1 92 ? -26.635 17.363 -6.808 1.00 89.06 92 LYS A CA 1
ATOM 708 C C . LYS A 1 92 ? -25.379 17.887 -6.125 1.00 89.06 92 LYS A C 1
ATOM 710 O O . LYS A 1 92 ? -24.496 18.356 -6.833 1.00 89.06 92 LYS A O 1
ATOM 715 N N . GLU A 1 93 ? -25.251 17.671 -4.818 1.00 93.62 93 GLU A N 1
ATOM 716 C CA . GLU A 1 93 ? -24.059 18.036 -4.040 1.00 93.62 93 GLU A CA 1
ATOM 717 C C . GLU A 1 93 ? -22.790 17.403 -4.624 1.00 93.62 93 GLU A C 1
ATOM 719 O O . GLU A 1 93 ? -21.797 18.084 -4.848 1.00 93.62 93 GLU A O 1
ATOM 724 N N . TYR A 1 94 ? -22.830 16.112 -4.971 1.00 93.44 94 TYR A N 1
ATOM 725 C CA . TYR A 1 94 ? -21.701 15.448 -5.623 1.00 93.44 94 TYR A CA 1
ATOM 726 C C . TYR A 1 94 ? -21.341 16.097 -6.965 1.00 93.44 94 TYR A C 1
ATOM 728 O O . TYR A 1 94 ? -20.166 16.303 -7.256 1.00 93.44 94 TYR A O 1
ATOM 736 N N . SER A 1 95 ? -22.337 16.434 -7.788 1.00 90.12 95 SER A N 1
ATOM 737 C CA . SER A 1 95 ? -22.098 17.094 -9.075 1.00 90.12 95 SER A CA 1
ATOM 738 C C . SER A 1 95 ? -21.565 18.522 -8.923 1.00 90.12 95 SER A C 1
ATOM 740 O O . SER A 1 95 ? -20.782 18.966 -9.760 1.00 90.12 95 SER A O 1
ATOM 742 N N . GLU A 1 96 ? -21.965 19.231 -7.867 1.00 95.00 96 GLU A N 1
ATOM 743 C CA . GLU A 1 96 ? -21.456 20.559 -7.515 1.00 95.00 96 GLU A CA 1
ATOM 744 C C . GLU A 1 96 ? -20.002 20.466 -7.058 1.00 95.00 96 GLU A C 1
ATOM 746 O O . GLU A 1 96 ? -19.152 21.126 -7.646 1.00 95.00 96 GLU A O 1
ATOM 751 N N . LEU A 1 97 ? -19.685 19.550 -6.139 1.00 94.06 97 LEU A N 1
ATOM 752 C CA . LEU A 1 97 ? -18.310 19.275 -5.717 1.00 94.06 97 LEU A CA 1
ATOM 753 C C . LEU A 1 97 ? -17.422 18.868 -6.893 1.00 94.06 97 LEU A C 1
ATOM 755 O O . LEU A 1 97 ? -16.279 19.302 -6.991 1.00 94.06 97 LEU A O 1
ATOM 759 N N . LEU A 1 98 ? -17.938 18.062 -7.821 1.00 92.25 98 LEU A N 1
ATOM 760 C CA . LEU A 1 98 ? -17.197 17.678 -9.018 1.00 92.25 98 LEU A CA 1
ATOM 761 C C . LEU A 1 98 ? -16.874 18.917 -9.870 1.00 92.25 98 LEU A C 1
ATOM 763 O O . LEU A 1 98 ? -15.723 19.097 -10.263 1.00 92.25 98 LEU A O 1
ATOM 767 N N . LYS A 1 99 ? -17.833 19.825 -10.077 1.00 92.06 99 LYS A N 1
ATOM 768 C CA . LYS A 1 99 ? -17.589 21.097 -10.779 1.00 92.06 99 LYS A CA 1
ATOM 769 C C . LYS A 1 99 ? -16.613 22.002 -10.025 1.00 92.06 99 LYS A C 1
ATOM 771 O O . LYS A 1 99 ? -15.733 22.588 -10.647 1.00 92.06 99 LYS A O 1
ATOM 776 N N . GLU A 1 100 ? -16.709 22.091 -8.702 1.00 92.38 100 GLU A N 1
ATOM 777 C CA . GLU A 1 100 ? -15.759 22.847 -7.877 1.00 92.38 100 GLU A CA 1
ATOM 778 C C . GLU A 1 100 ? -14.345 22.279 -8.005 1.00 92.38 100 GLU A C 1
ATOM 780 O O . GLU A 1 100 ? -13.401 23.019 -8.262 1.00 92.38 100 GLU A O 1
ATOM 785 N N . THR A 1 101 ? -14.186 20.957 -7.930 1.00 88.31 101 THR A N 1
ATOM 786 C CA . THR A 1 101 ? -12.876 20.327 -8.138 1.00 88.31 101 THR A CA 1
ATOM 787 C C . THR A 1 101 ? -12.350 20.562 -9.548 1.00 88.31 101 THR A C 1
ATOM 789 O O . THR A 1 101 ? -11.178 20.891 -9.687 1.00 88.31 101 THR A O 1
ATOM 792 N N . GLN A 1 102 ? -13.203 20.490 -10.575 1.00 88.56 102 GLN A N 1
ATOM 793 C CA . GLN A 1 102 ? -12.819 20.787 -11.955 1.00 88.56 102 GLN A CA 1
ATOM 794 C C . GLN A 1 102 ? -12.361 22.237 -12.113 1.00 88.56 102 GLN A C 1
ATOM 796 O O . GLN A 1 102 ? -11.269 22.473 -12.618 1.00 88.56 102 GLN A O 1
ATOM 801 N N . THR A 1 103 ? -13.124 23.207 -11.606 1.00 85.75 103 THR A N 1
ATOM 802 C CA . THR A 1 103 ? -12.725 24.625 -11.642 1.00 85.75 103 THR A CA 1
ATOM 803 C C . THR A 1 103 ? -11.437 24.889 -10.865 1.00 85.75 103 THR A C 1
ATOM 805 O O . THR A 1 103 ? -10.592 25.645 -11.333 1.00 85.75 103 THR A O 1
ATOM 808 N N . LEU A 1 104 ? -11.222 24.240 -9.718 1.00 84.38 104 LEU A N 1
ATOM 809 C CA . LEU A 1 104 ? -9.958 24.324 -8.984 1.00 84.38 104 LEU A CA 1
ATOM 810 C C . LEU A 1 104 ? -8.798 23.723 -9.785 1.00 84.38 104 LEU A C 1
ATOM 812 O O . LEU A 1 104 ? -7.744 24.345 -9.862 1.00 84.38 104 LEU A O 1
ATOM 816 N N . THR A 1 105 ? -8.989 22.564 -10.421 1.00 83.56 105 THR A N 1
ATOM 817 C CA . THR A 1 105 ? -7.960 21.960 -11.280 1.00 83.56 105 THR A CA 1
ATOM 818 C C . THR A 1 105 ? -7.677 22.793 -12.525 1.00 83.56 105 THR A C 1
ATOM 820 O O . THR A 1 105 ? -6.521 22.936 -12.897 1.00 83.56 105 THR A O 1
ATOM 823 N N . GLU A 1 106 ? -8.691 23.404 -13.137 1.00 82.19 106 GLU A N 1
ATOM 824 C CA . GLU A 1 106 ? -8.522 24.304 -14.280 1.00 82.19 106 GLU A CA 1
ATOM 825 C C . GLU A 1 106 ? -7.820 25.603 -13.871 1.00 82.19 106 GLU A C 1
ATOM 827 O O . GLU A 1 106 ? -6.984 26.106 -14.614 1.00 82.19 106 GLU A O 1
ATOM 832 N N . ASN A 1 107 ? -8.105 26.134 -12.679 1.00 75.38 107 ASN A N 1
ATOM 833 C CA . ASN A 1 107 ? -7.410 27.301 -12.135 1.00 75.38 107 ASN A CA 1
ATOM 834 C C . ASN A 1 107 ? -5.944 26.998 -11.793 1.00 75.38 107 ASN A C 1
ATOM 836 O O . ASN A 1 107 ? -5.093 27.867 -11.975 1.00 75.38 107 ASN A O 1
ATOM 840 N N . LEU A 1 108 ? -5.643 25.783 -11.323 1.00 72.19 108 LEU A N 1
ATOM 841 C CA . LEU A 1 108 ? -4.269 25.314 -11.124 1.00 72.19 108 LEU A CA 1
ATOM 842 C C . LEU A 1 108 ? -3.558 25.138 -12.470 1.00 72.19 108 LEU A C 1
ATOM 844 O O . LEU A 1 108 ? -2.525 25.753 -12.677 1.00 72.19 108 LEU A O 1
ATOM 848 N N . ALA A 1 109 ? -4.180 24.458 -13.436 1.00 70.50 109 ALA A N 1
ATOM 849 C CA . ALA A 1 109 ? -3.621 24.292 -14.778 1.00 70.50 109 ALA A CA 1
ATOM 850 C C . ALA A 1 109 ? -3.427 25.630 -15.521 1.00 70.50 109 ALA A C 1
ATOM 852 O O . ALA A 1 109 ? -2.505 25.778 -16.317 1.00 70.50 109 ALA A O 1
ATOM 853 N N . ARG A 1 110 ? -4.279 26.636 -15.273 1.00 67.06 110 ARG A N 1
ATOM 854 C CA . ARG A 1 110 ? -4.087 27.999 -15.798 1.00 67.06 110 ARG A CA 1
ATOM 855 C C . ARG A 1 110 ? -2.924 28.735 -15.135 1.00 67.06 110 ARG A C 1
ATOM 857 O O . ARG A 1 110 ? -2.299 29.534 -15.819 1.00 67.06 110 ARG A O 1
ATOM 864 N N . ARG A 1 111 ? -2.636 28.478 -13.854 1.00 60.25 111 ARG A N 1
ATOM 865 C CA . ARG A 1 111 ? -1.436 28.999 -13.178 1.00 60.25 111 ARG A CA 1
ATOM 866 C C . ARG A 1 111 ? -0.166 28.296 -13.656 1.00 60.25 111 ARG A C 1
ATOM 868 O O . ARG A 1 111 ? 0.813 28.976 -13.926 1.00 60.25 111 ARG A O 1
ATOM 875 N N . ASP A 1 112 ? -0.224 26.983 -13.861 1.00 54.91 112 ASP A N 1
ATOM 876 C CA . ASP A 1 112 ? 0.913 26.183 -14.336 1.00 54.91 112 ASP A CA 1
ATOM 877 C C . ASP A 1 112 ? 1.314 26.520 -15.788 1.00 54.91 112 ASP A C 1
ATOM 879 O O . ASP A 1 112 ? 2.444 26.274 -16.188 1.00 54.91 112 ASP A O 1
ATOM 883 N N . ASN A 1 113 ? 0.425 27.134 -16.582 1.00 56.47 113 ASN A N 1
ATOM 884 C CA . ASN A 1 113 ? 0.749 27.607 -17.936 1.00 56.47 113 ASN A CA 1
ATOM 885 C C . ASN A 1 113 ? 1.555 28.925 -17.971 1.00 56.47 113 ASN A C 1
ATOM 887 O O . ASN A 1 113 ? 2.054 29.282 -19.039 1.00 56.47 113 ASN A O 1
ATOM 891 N N . GLU A 1 114 ? 1.676 29.659 -16.855 1.00 59.56 114 GLU A N 1
ATOM 892 C CA . GLU A 1 114 ? 2.558 30.838 -16.749 1.00 59.56 114 GLU A CA 1
ATOM 893 C C . GLU A 1 114 ? 3.914 30.521 -16.092 1.00 59.56 114 GLU A C 1
ATOM 895 O O . GLU A 1 114 ? 4.837 31.334 -16.178 1.00 59.56 114 GLU A O 1
ATOM 900 N N . GLU A 1 115 ? 4.082 29.336 -15.497 1.00 57.72 115 GLU A N 1
ATOM 901 C CA . GLU A 1 115 ? 5.349 28.901 -14.910 1.00 57.72 115 GLU A CA 1
ATOM 902 C C . GLU A 1 115 ? 6.108 27.968 -15.866 1.00 57.72 115 GLU A C 1
ATOM 904 O O . GLU A 1 115 ? 5.579 27.023 -16.448 1.00 57.72 115 GLU A O 1
ATOM 909 N N . THR A 1 116 ? 7.388 28.280 -16.072 1.00 60.38 116 THR A N 1
ATOM 910 C CA . THR A 1 116 ? 8.340 27.498 -16.874 1.00 60.38 116 THR A CA 1
ATOM 911 C C . THR A 1 116 ? 8.314 26.013 -16.503 1.00 60.38 116 THR A C 1
ATOM 913 O O . THR A 1 116 ? 8.145 25.722 -15.321 1.00 60.38 116 THR A O 1
ATOM 916 N N . PRO A 1 117 ? 8.565 25.083 -17.451 1.00 57.44 117 PRO A N 1
ATOM 917 C CA . PRO A 1 117 ? 8.510 23.645 -17.197 1.00 57.44 117 PRO A CA 1
ATOM 918 C C . PRO A 1 117 ? 9.385 23.287 -15.996 1.00 57.44 117 PRO A C 1
ATOM 920 O O . PRO A 1 117 ? 10.615 23.371 -16.045 1.00 57.44 117 PRO A O 1
ATOM 923 N N . VAL A 1 118 ? 8.710 22.945 -14.904 1.00 60.50 118 VAL A N 1
ATOM 924 C CA . VAL A 1 118 ? 9.308 22.619 -13.619 1.00 60.50 118 VAL A CA 1
ATOM 925 C C . VAL A 1 118 ? 10.123 21.329 -13.781 1.00 60.50 118 VAL A C 1
ATOM 927 O O . VAL A 1 118 ? 9.623 20.360 -14.356 1.00 60.50 118 VAL A O 1
ATOM 930 N N . PRO A 1 119 ? 11.389 21.283 -13.325 1.00 64.31 119 PRO A N 1
ATOM 931 C CA . PRO A 1 119 ? 12.202 20.078 -13.422 1.00 64.31 119 PRO A CA 1
ATOM 932 C C . PRO A 1 119 ? 11.548 18.932 -12.638 1.00 64.31 119 PRO A C 1
ATOM 934 O O . PRO A 1 119 ? 11.034 19.150 -11.540 1.00 64.31 119 PRO A O 1
ATOM 937 N N . ASP A 1 120 ? 11.633 17.724 -13.207 1.00 60.44 120 ASP A N 1
ATOM 938 C CA . ASP A 1 120 ? 10.951 16.439 -12.917 1.00 60.44 120 ASP A CA 1
ATOM 939 C C . ASP A 1 120 ? 11.128 15.860 -11.480 1.00 60.44 120 ASP A C 1
ATOM 941 O O . ASP A 1 120 ? 11.227 14.659 -11.243 1.00 60.44 120 ASP A O 1
ATOM 945 N N . GLY A 1 121 ? 11.221 16.718 -10.465 1.00 69.75 121 GLY A N 1
ATOM 946 C CA . GLY A 1 121 ? 11.457 16.384 -9.064 1.00 69.75 121 GLY A CA 1
ATOM 947 C C . GLY A 1 121 ? 10.986 17.446 -8.066 1.00 69.75 121 GLY A C 1
ATOM 948 O O . GLY A 1 121 ? 10.964 17.167 -6.865 1.00 69.75 121 GLY A O 1
ATOM 949 N N . GLU A 1 122 ? 10.579 18.639 -8.507 1.00 77.56 122 GLU A N 1
ATOM 950 C CA . GLU A 1 122 ? 9.965 19.633 -7.614 1.00 77.56 122 GLU A CA 1
ATOM 951 C C . GLU A 1 122 ? 8.527 19.259 -7.249 1.00 77.56 122 GLU A C 1
ATOM 953 O O . GLU A 1 122 ? 8.174 19.353 -6.076 1.00 77.56 122 GLU A O 1
ATOM 958 N N . GLU A 1 123 ? 7.746 18.689 -8.171 1.00 80.06 123 GLU A N 1
ATOM 959 C CA . GLU A 1 123 ? 6.419 18.135 -7.861 1.00 80.06 123 GLU A CA 1
ATOM 960 C C . GLU A 1 123 ? 6.491 17.049 -6.780 1.00 80.06 123 GLU A C 1
ATOM 962 O O . GLU A 1 123 ? 5.706 17.034 -5.830 1.00 80.06 123 GLU A O 1
ATOM 967 N N . LEU A 1 124 ? 7.497 16.172 -6.860 1.00 84.31 124 LEU A N 1
ATOM 968 C CA . LEU A 1 124 ? 7.718 15.125 -5.865 1.00 84.31 124 LEU A CA 1
ATOM 969 C C . LEU A 1 124 ? 8.145 15.719 -4.514 1.00 84.31 124 LEU A C 1
ATOM 971 O O . LEU A 1 124 ? 7.702 15.248 -3.466 1.00 84.31 124 LEU A O 1
ATOM 975 N N . ARG A 1 125 ? 8.943 16.794 -4.505 1.00 87.06 125 ARG A N 1
ATOM 976 C CA . ARG A 1 125 ? 9.290 17.535 -3.277 1.00 87.06 125 ARG A CA 1
ATOM 977 C C . ARG A 1 125 ? 8.078 18.244 -2.671 1.00 87.06 125 ARG A C 1
ATOM 979 O O . ARG A 1 125 ? 7.909 18.217 -1.449 1.00 87.06 125 ARG A O 1
ATOM 986 N N . ILE A 1 126 ? 7.210 18.822 -3.497 1.00 88.25 126 ILE A N 1
ATOM 987 C CA . ILE A 1 126 ? 5.949 19.437 -3.071 1.00 88.25 126 ILE A CA 1
ATOM 988 C C . ILE A 1 126 ? 5.025 18.359 -2.488 1.00 88.25 126 ILE A C 1
ATOM 990 O O . ILE A 1 126 ? 4.500 18.528 -1.389 1.00 88.25 126 ILE A O 1
ATOM 994 N N . TYR A 1 127 ? 4.911 17.198 -3.133 1.00 91.00 127 TYR A N 1
ATOM 995 C CA . TYR A 1 127 ? 4.117 16.079 -2.628 1.00 91.00 127 TYR A CA 1
ATOM 996 C C . TYR A 1 127 ? 4.659 15.517 -1.306 1.00 91.00 127 TYR A C 1
ATOM 998 O O . TYR A 1 127 ? 3.894 15.277 -0.367 1.00 91.00 127 TYR A O 1
ATOM 1006 N N . LEU A 1 128 ? 5.979 15.350 -1.182 1.00 93.81 128 LEU A N 1
ATOM 1007 C CA . LEU A 1 128 ? 6.606 14.905 0.064 1.00 93.81 128 LEU A CA 1
ATOM 1008 C C . LEU A 1 128 ? 6.412 15.922 1.193 1.00 93.81 128 LEU A C 1
ATOM 1010 O O . LEU A 1 128 ? 6.116 15.521 2.320 1.00 93.81 128 LEU A O 1
ATOM 1014 N N . SER A 1 129 ? 6.524 17.222 0.908 1.00 92.25 129 SER A N 1
ATOM 1015 C CA . SER A 1 129 ? 6.278 18.262 1.912 1.00 92.25 129 SER A CA 1
ATOM 1016 C C . SER A 1 129 ? 4.805 18.308 2.340 1.00 92.25 129 SER A C 1
ATOM 1018 O O . SER A 1 129 ? 4.519 18.414 3.534 1.00 92.25 129 SER A O 1
ATOM 1020 N N . LEU A 1 130 ? 3.864 18.092 1.412 1.00 95.88 130 LEU A N 1
ATOM 1021 C CA . LEU A 1 130 ? 2.437 17.934 1.709 1.00 95.88 130 LEU A CA 1
ATOM 1022 C C . LEU A 1 130 ? 2.152 16.687 2.562 1.00 95.88 130 LEU A C 1
ATOM 1024 O O . LEU A 1 130 ? 1.312 16.707 3.462 1.00 95.88 130 LEU A O 1
ATOM 1028 N N . LEU A 1 131 ? 2.839 15.576 2.300 1.00 95.12 131 LEU A N 1
ATOM 1029 C CA . LEU A 1 131 ? 2.673 14.351 3.080 1.00 95.12 131 LEU A CA 1
ATOM 1030 C C . LEU A 1 131 ? 3.195 14.536 4.509 1.00 95.12 131 LEU A C 1
ATOM 1032 O O . LEU A 1 131 ? 2.528 14.140 5.470 1.00 95.12 131 LEU A O 1
ATOM 1036 N N . GLN A 1 132 ? 4.343 15.201 4.658 1.00 95.25 132 GLN A N 1
ATOM 1037 C CA . GLN A 1 132 ? 4.896 15.568 5.960 1.00 95.25 132 GLN A CA 1
ATOM 1038 C C . GLN A 1 132 ? 3.969 16.521 6.724 1.00 95.25 132 GLN A C 1
ATOM 1040 O O . GLN A 1 132 ? 3.717 16.294 7.910 1.00 95.25 132 GLN A O 1
ATOM 1045 N N . SER A 1 133 ? 3.403 17.537 6.064 1.00 94.12 133 SER A N 1
ATOM 1046 C CA . SER A 1 133 ? 2.478 18.479 6.705 1.00 94.12 133 SER A CA 1
ATOM 1047 C C . SER A 1 133 ? 1.182 17.794 7.149 1.00 94.12 133 SER A C 1
ATOM 1049 O O . SER A 1 133 ? 0.758 17.964 8.292 1.00 94.12 133 SER A O 1
ATOM 1051 N N . ARG A 1 134 ? 0.610 16.904 6.327 1.00 95.31 134 ARG A N 1
ATOM 1052 C CA . ARG A 1 134 ? -0.544 16.067 6.711 1.00 95.31 134 ARG A CA 1
ATOM 1053 C C . ARG A 1 134 ? -0.228 15.160 7.899 1.00 95.31 134 ARG A C 1
ATOM 1055 O O . ARG A 1 134 ? -1.068 14.974 8.780 1.00 95.31 134 ARG A O 1
ATOM 1062 N N . GLN A 1 135 ? 0.976 14.589 7.954 1.00 93.50 135 GLN A N 1
ATOM 1063 C CA . GLN A 1 135 ? 1.399 13.765 9.085 1.00 93.50 135 GLN A CA 1
ATOM 1064 C C . GLN A 1 135 ? 1.536 14.595 10.369 1.00 93.50 135 GLN A C 1
ATOM 1066 O O . GLN A 1 135 ? 1.118 14.141 11.435 1.00 93.50 135 GLN A O 1
ATOM 1071 N N . GLN A 1 136 ? 2.082 15.809 10.281 1.00 95.25 136 GLN A N 1
ATOM 1072 C CA . GLN A 1 136 ? 2.148 16.739 11.410 1.00 95.25 136 GLN A CA 1
ATOM 1073 C C . GLN A 1 136 ? 0.752 17.155 11.878 1.00 95.25 136 GLN A C 1
ATOM 1075 O O . GLN A 1 136 ? 0.477 17.096 13.074 1.00 95.25 136 GLN A O 1
ATOM 1080 N N . GLN A 1 137 ? -0.157 17.474 10.955 1.00 96.50 137 GLN A N 1
ATOM 1081 C CA . GLN A 1 137 ? -1.536 17.824 11.286 1.00 96.50 137 GLN A CA 1
ATOM 1082 C C . GLN A 1 137 ? -2.247 16.682 12.018 1.00 96.50 137 GLN A C 1
ATOM 1084 O O . GLN A 1 137 ? -2.896 16.923 13.031 1.00 96.50 137 GLN A O 1
ATOM 1089 N N . ARG A 1 138 ? -2.065 15.427 11.584 1.00 94.44 138 ARG A N 1
ATOM 1090 C CA . ARG A 1 138 ? -2.602 14.260 12.307 1.00 94.44 138 ARG A CA 1
ATOM 1091 C C . ARG A 1 138 ? -2.028 14.137 13.715 1.00 94.44 138 ARG A C 1
ATOM 1093 O O . ARG A 1 138 ? -2.777 13.860 14.642 1.00 94.44 138 ARG A O 1
ATOM 1100 N N . LYS A 1 139 ? -0.721 14.357 13.901 1.00 96.31 139 LYS A N 1
ATOM 1101 C CA . LYS A 1 139 ? -0.109 14.355 15.243 1.00 96.31 139 LYS A CA 1
ATOM 1102 C C . LYS A 1 139 ? -0.724 15.435 16.132 1.00 96.31 139 LYS A C 1
ATOM 1104 O O . LYS A 1 139 ? -1.057 15.147 17.274 1.00 96.31 139 LYS A O 1
ATOM 1109 N N . ILE A 1 140 ? -0.922 16.641 15.599 1.00 96.94 140 ILE A N 1
ATOM 1110 C CA . ILE A 1 140 ? -1.554 17.748 16.327 1.00 96.94 140 ILE A CA 1
ATOM 1111 C C . ILE A 1 140 ? -3.005 17.409 16.671 1.00 96.94 140 ILE A C 1
ATOM 1113 O O . ILE A 1 140 ? -3.390 17.592 17.816 1.00 96.94 140 ILE A O 1
ATOM 1117 N N . GLN A 1 141 ? -3.778 16.851 15.739 1.00 96.81 141 GLN A N 1
ATOM 1118 C CA . GLN A 1 141 ? -5.155 16.411 15.994 1.00 96.81 141 GLN A CA 1
ATOM 1119 C C . GLN A 1 141 ? -5.225 15.327 17.070 1.00 96.81 141 GLN A C 1
ATOM 1121 O O . GLN A 1 141 ? -6.133 15.340 17.890 1.00 96.81 141 GLN A O 1
ATOM 1126 N N . ILE A 1 142 ? -4.259 14.407 17.102 1.00 96.25 142 ILE A N 1
ATOM 1127 C CA . ILE A 1 142 ? -4.157 13.402 18.163 1.00 96.25 142 ILE A CA 1
ATOM 1128 C C . ILE A 1 142 ? -3.867 14.082 19.506 1.00 96.25 142 ILE A C 1
ATOM 1130 O O . ILE A 1 142 ? -4.546 13.794 20.487 1.00 96.25 142 ILE A O 1
ATOM 1134 N N . CYS A 1 143 ? -2.899 15.001 19.559 1.00 95.50 143 CYS A N 1
ATOM 1135 C CA . CYS A 1 143 ? -2.607 15.759 20.775 1.00 95.50 143 CYS A CA 1
ATOM 1136 C C . CYS A 1 143 ? -3.821 16.574 21.238 1.00 95.50 143 CYS A C 1
ATOM 1138 O O . CYS A 1 143 ? -4.146 16.529 22.415 1.00 95.50 143 CYS A O 1
ATOM 1140 N N . GLN A 1 144 ? -4.512 17.259 20.326 1.00 95.38 144 GLN A N 1
ATOM 1141 C CA . GLN A 1 144 ? -5.748 17.993 20.605 1.00 95.38 144 GLN A CA 1
ATOM 1142 C C . GLN A 1 144 ? -6.827 17.057 21.137 1.00 95.38 144 GLN A C 1
ATOM 1144 O O . GLN A 1 144 ? -7.356 17.311 22.203 1.00 95.38 144 GLN A O 1
ATOM 1149 N N . HIS A 1 145 ? -7.064 15.917 20.488 1.00 95.19 145 HIS A N 1
ATOM 1150 C CA . HIS A 1 145 ? -8.039 14.934 20.951 1.00 95.19 145 HIS A CA 1
ATOM 1151 C C . HIS A 1 145 ? -7.748 14.437 22.374 1.00 95.19 145 HIS A C 1
ATOM 1153 O O . HIS A 1 145 ? -8.665 14.297 23.179 1.00 95.19 145 HIS A O 1
ATOM 1159 N N . TYR A 1 146 ? -6.481 14.177 22.705 1.00 93.31 146 TYR A N 1
ATOM 1160 C CA . TYR A 1 146 ? -6.106 13.768 24.059 1.00 93.31 146 TYR A CA 1
ATOM 1161 C C . TYR A 1 146 ? -6.136 14.920 25.064 1.00 93.31 146 TYR A C 1
ATOM 1163 O O . TYR A 1 146 ? -6.472 14.673 26.217 1.00 93.31 146 TYR A O 1
ATOM 1171 N N . LEU A 1 147 ? -5.839 16.153 24.649 1.00 92.19 147 LEU A N 1
ATOM 1172 C CA . LEU A 1 147 ? -6.014 17.346 25.479 1.00 92.19 147 LEU A CA 1
ATOM 1173 C C . LEU A 1 147 ? -7.492 17.612 25.759 1.00 92.19 147 LEU A C 1
ATOM 1175 O O . LEU A 1 147 ? -7.848 17.843 26.904 1.00 92.19 147 LEU A O 1
ATOM 1179 N N . ASP A 1 148 ? -8.358 17.496 24.758 1.00 92.75 148 ASP A N 1
ATOM 1180 C CA . ASP A 1 148 ? -9.807 17.621 24.906 1.00 92.75 148 ASP A CA 1
ATOM 1181 C C . ASP A 1 148 ? -10.351 16.514 25.807 1.00 92.75 148 ASP A C 1
ATOM 1183 O O . ASP A 1 148 ? -11.173 16.769 26.681 1.00 92.75 148 ASP A O 1
ATOM 1187 N N . LYS A 1 149 ? -9.846 15.284 25.652 1.00 90.50 149 LYS A N 1
ATOM 1188 C CA . LYS A 1 149 ? -10.191 14.167 26.533 1.00 90.50 149 LYS A CA 1
ATOM 1189 C C . LYS A 1 149 ? -9.718 14.400 27.967 1.00 90.50 149 LYS A C 1
ATOM 1191 O O . LYS A 1 149 ? -10.463 14.083 28.881 1.00 90.50 149 LYS A O 1
ATOM 1196 N N . LEU A 1 150 ? -8.517 14.946 28.163 1.00 82.75 150 LEU A N 1
ATOM 1197 C CA . LEU A 1 150 ? -8.012 15.342 29.480 1.00 82.75 150 LEU A CA 1
ATOM 1198 C C . LEU A 1 150 ? -8.879 16.450 30.077 1.00 82.75 150 LEU A C 1
ATOM 1200 O O . LEU A 1 150 ? -9.342 16.294 31.193 1.00 82.75 150 LEU A O 1
ATOM 1204 N N . ASN A 1 151 ? -9.188 17.501 29.321 1.00 82.62 151 ASN A N 1
ATOM 1205 C CA . ASN A 1 151 ? -10.051 18.602 29.759 1.00 82.62 151 ASN A CA 1
ATOM 1206 C C . ASN A 1 151 ? -11.494 18.149 30.061 1.00 82.62 151 ASN A C 1
ATOM 1208 O O . ASN A 1 151 ? -12.173 18.746 30.896 1.00 82.62 151 ASN A O 1
ATOM 1212 N N . ALA A 1 152 ? -11.970 17.098 29.388 1.00 83.19 152 ALA A N 1
ATOM 1213 C CA . ALA A 1 152 ? -13.256 16.462 29.660 1.00 83.19 152 ALA A CA 1
ATOM 1214 C C . ALA A 1 152 ? -13.225 15.528 30.883 1.00 83.19 152 ALA A C 1
ATOM 1216 O O . ALA A 1 152 ? -14.285 15.179 31.397 1.00 83.19 152 ALA A O 1
ATOM 1217 N N . MET A 1 153 ? -12.044 15.107 31.354 1.00 82.00 153 MET A N 1
ATOM 1218 C CA . MET A 1 153 ? -11.916 14.418 32.636 1.00 82.00 153 MET A CA 1
ATOM 1219 C C . MET A 1 153 ? -11.992 15.463 33.752 1.00 82.00 153 MET A C 1
ATOM 1221 O O . MET A 1 153 ? -11.156 16.361 33.823 1.00 82.00 153 MET A O 1
ATOM 1225 N N . GLU A 1 154 ? -12.973 15.319 34.646 1.00 63.97 154 GLU A N 1
ATOM 1226 C CA . GLU A 1 154 ? -13.198 16.233 35.779 1.00 63.97 154 GLU A CA 1
ATOM 1227 C C . GLU A 1 154 ? -11.916 16.458 36.599 1.00 63.97 154 GLU A C 1
ATOM 1229 O O . GLU A 1 154 ? -11.631 17.582 36.985 1.00 63.97 154 GLU A O 1
ATOM 1234 N N . ALA A 1 155 ? -11.051 15.445 36.726 1.00 62.25 155 ALA A N 1
ATOM 1235 C CA . ALA A 1 155 ? -9.776 15.526 37.446 1.00 62.25 155 ALA A CA 1
ATOM 1236 C C . ALA A 1 155 ? -8.728 16.513 36.880 1.00 62.25 155 ALA A C 1
ATOM 1238 O O . ALA A 1 155 ? -7.777 16.844 37.588 1.00 62.25 155 ALA A O 1
ATOM 1239 N N . ALA A 1 156 ? -8.854 16.957 35.623 1.00 58.25 156 ALA A N 1
ATOM 1240 C CA . ALA A 1 156 ? -7.938 17.925 35.004 1.00 58.25 156 ALA A CA 1
ATOM 1241 C C . ALA A 1 156 ? -8.555 19.325 34.841 1.00 58.25 156 ALA A C 1
ATOM 1243 O O . ALA A 1 156 ? -7.871 20.247 34.391 1.00 58.25 156 ALA A O 1
ATOM 1244 N N . GLN A 1 157 ? -9.829 19.502 35.202 1.00 63.19 157 GLN A N 1
ATOM 1245 C CA . GLN A 1 157 ? -10.440 20.824 35.268 1.00 63.19 157 GLN A CA 1
ATOM 1246 C C . GLN A 1 157 ? -9.826 21.582 36.448 1.00 63.19 157 GLN A C 1
ATOM 1248 O O . GLN A 1 157 ? -9.707 21.048 37.550 1.00 63.19 157 GLN A O 1
ATOM 1253 N N . SER A 1 158 ? -9.434 22.841 36.230 1.00 60.69 158 SER A N 1
ATOM 1254 C CA . SER A 1 158 ? -8.799 23.684 37.255 1.00 60.69 158 SER A CA 1
ATOM 1255 C C . SER A 1 158 ? -9.648 23.863 38.518 1.00 60.69 158 SER A C 1
ATOM 1257 O O . SER A 1 158 ? -9.118 24.251 39.552 1.00 60.69 158 SER A O 1
ATOM 1259 N N . GLU A 1 159 ? -10.949 23.581 38.433 1.00 59.19 159 GLU A N 1
ATOM 1260 C CA . GLU A 1 159 ? -11.898 23.643 39.545 1.00 59.19 159 GLU A CA 1
ATOM 1261 C C . GLU A 1 159 ? -11.905 22.375 40.420 1.00 59.19 159 GLU A C 1
ATOM 1263 O O . GLU A 1 159 ? -12.236 22.469 41.597 1.00 59.19 159 GLU A O 1
ATOM 1268 N N . TYR A 1 160 ? -11.492 21.206 39.909 1.00 57.97 160 TYR A N 1
ATOM 1269 C CA . TYR A 1 160 ? -11.506 19.943 40.673 1.00 57.97 160 TYR A CA 1
ATOM 1270 C C . TYR A 1 160 ? -10.343 19.829 41.671 1.00 57.97 160 TYR A C 1
ATOM 1272 O O . TYR A 1 160 ? -10.437 19.124 42.670 1.00 57.97 160 TYR A O 1
ATOM 1280 N N . LEU A 1 161 ? -9.246 20.551 41.423 1.00 53.91 161 LEU A N 1
ATOM 1281 C CA . LEU A 1 161 ? -8.116 20.694 42.348 1.00 53.91 161 LEU A CA 1
ATOM 1282 C C . LEU A 1 161 ? -8.081 22.079 43.012 1.00 53.91 161 LEU A C 1
ATOM 1284 O O . LEU A 1 161 ? -7.026 22.485 43.511 1.00 53.91 161 LEU A O 1
ATOM 1288 N N . ASP A 1 162 ? -9.203 22.812 43.051 1.00 50.53 162 ASP A N 1
ATOM 1289 C CA . ASP A 1 162 ? -9.303 24.072 43.800 1.00 50.53 162 ASP A CA 1
ATOM 1290 C C . ASP A 1 162 ? -9.415 23.806 45.313 1.00 50.53 162 ASP A C 1
ATOM 1292 O O . ASP A 1 162 ? -10.373 24.152 46.006 1.00 50.53 162 ASP A O 1
ATOM 1296 N N . THR A 1 163 ? -8.352 23.204 45.840 1.00 55.34 163 THR A N 1
ATOM 1297 C CA . THR A 1 163 ? -8.057 23.008 47.262 1.00 55.34 163 THR A CA 1
ATOM 1298 C C . THR A 1 163 ? -8.065 24.316 48.052 1.00 55.34 163 THR A C 1
ATOM 1300 O O . THR A 1 163 ? -8.055 24.274 49.277 1.00 55.34 163 THR A O 1
ATOM 1303 N N . SER A 1 164 ? -8.123 25.488 47.402 1.00 58.06 164 SER A N 1
ATOM 1304 C CA . SER A 1 164 ? -8.231 26.783 48.078 1.00 58.06 164 SER A CA 1
ATOM 1305 C C . SER A 1 164 ? -9.612 27.015 48.707 1.00 58.06 164 SER A C 1
ATOM 1307 O O . SER A 1 164 ? -9.700 27.657 49.761 1.00 58.06 164 SER A O 1
ATOM 1309 N N . ARG A 1 165 ? -10.685 26.461 48.116 1.00 58.44 165 ARG A N 1
ATOM 1310 C CA . ARG A 1 165 ? -12.037 26.473 48.702 1.00 58.44 165 ARG A CA 1
ATOM 1311 C C . ARG A 1 165 ? -12.140 25.498 49.869 1.00 58.44 165 ARG A C 1
ATOM 1313 O O . ARG A 1 165 ? -12.571 25.894 50.947 1.00 58.44 165 ARG A O 1
ATOM 1320 N N . GLU A 1 166 ? -11.638 24.279 49.695 1.00 58.72 166 GLU A N 1
ATOM 1321 C CA . GLU A 1 166 ? -11.648 23.253 50.746 1.00 58.72 166 GLU A CA 1
ATOM 1322 C C . GLU A 1 166 ? -10.706 23.602 51.915 1.00 58.72 166 GLU A C 1
ATOM 1324 O O . GLU A 1 166 ? -11.074 23.433 53.076 1.00 58.72 166 GLU A O 1
ATOM 1329 N N . MET A 1 167 ? -9.529 24.192 51.659 1.00 56.28 167 MET A N 1
ATOM 1330 C CA . MET A 1 167 ? -8.639 24.695 52.719 1.00 56.28 167 MET A CA 1
ATOM 1331 C C . MET A 1 167 ? -9.259 25.850 53.506 1.00 56.28 167 MET A C 1
ATOM 1333 O O . MET A 1 167 ? -9.015 25.942 54.707 1.00 56.28 167 MET A O 1
ATOM 1337 N N . LYS A 1 168 ? -10.059 26.726 52.881 1.00 62.53 168 LYS A N 1
ATOM 1338 C CA . LYS A 1 168 ? -10.779 27.790 53.605 1.00 62.53 168 LYS A CA 1
ATOM 1339 C C . LYS A 1 168 ? -11.836 27.225 54.550 1.00 62.53 168 LYS A C 1
ATOM 1341 O O . LYS A 1 168 ? -11.968 27.737 55.663 1.00 62.53 168 LYS A O 1
ATOM 1346 N N . ASP A 1 169 ? -12.516 26.151 54.165 1.00 53.91 169 ASP A N 1
ATOM 1347 C CA . ASP A 1 169 ? -13.490 25.477 55.028 1.00 53.91 169 ASP A CA 1
ATOM 1348 C C . ASP A 1 169 ? -12.806 24.692 56.163 1.00 53.91 169 ASP A C 1
ATOM 1350 O O . ASP A 1 169 ? -13.258 24.731 57.311 1.00 53.91 169 ASP A O 1
ATOM 1354 N N . ILE A 1 170 ? -11.646 24.076 55.901 1.00 55.47 170 ILE A N 1
ATOM 1355 C CA . ILE A 1 170 ? -10.848 23.366 56.916 1.00 55.47 170 ILE A CA 1
ATOM 1356 C C . ILE A 1 170 ? -10.186 24.346 57.907 1.00 55.47 170 ILE A C 1
ATOM 1358 O O . ILE A 1 170 ? -10.222 24.116 59.118 1.00 55.47 170 ILE A O 1
ATOM 1362 N N . LEU A 1 171 ? -9.647 25.478 57.435 1.00 55.62 171 LEU A N 1
ATOM 1363 C CA . LEU A 1 171 ? -9.060 26.528 58.284 1.00 55.62 171 LEU A CA 1
ATOM 1364 C C . LEU A 1 171 ? -10.115 27.212 59.166 1.00 55.62 171 LEU A C 1
ATOM 1366 O O . LEU A 1 171 ? -9.844 27.498 60.332 1.00 55.62 171 LEU A O 1
ATOM 1370 N N . SER A 1 172 ? -11.335 27.401 58.653 1.00 49.41 172 SER A N 1
ATOM 1371 C CA . SER A 1 172 ? -12.459 27.962 59.421 1.00 49.41 172 SER A CA 1
ATOM 1372 C C . SER A 1 172 ? -12.992 26.995 60.490 1.00 49.41 172 SER A C 1
ATOM 1374 O O . SER A 1 172 ? -13.551 27.429 61.500 1.00 49.41 172 SER A O 1
ATOM 1376 N N . SER A 1 173 ? -12.799 25.685 60.298 1.00 48.59 173 SER A N 1
ATOM 1377 C CA . SER A 1 173 ? -13.186 24.640 61.256 1.00 48.59 173 SER A CA 1
ATOM 1378 C C . SER A 1 173 ? -12.102 24.375 62.316 1.00 48.59 173 SER A C 1
ATOM 1380 O O . SER A 1 173 ? -12.411 24.126 63.482 1.00 48.59 173 SER A O 1
ATOM 1382 N N . SER A 1 174 ? -10.821 24.528 61.957 1.00 46.66 174 SER A N 1
ATOM 1383 C CA . SER A 1 174 ? -9.676 24.304 62.857 1.00 46.66 174 SER A CA 1
ATOM 1384 C C . SER A 1 174 ? -9.495 25.389 63.927 1.00 46.66 174 SER A C 1
ATOM 1386 O O . SER A 1 174 ? -8.861 25.138 64.952 1.00 46.66 174 SER A O 1
ATOM 1388 N N . GLN A 1 175 ? -10.060 26.585 63.743 1.00 42.66 175 GLN A N 1
ATOM 1389 C CA . GLN A 1 175 ? -9.893 27.699 64.686 1.00 42.66 175 GLN A CA 1
ATOM 1390 C C . GLN A 1 175 ? -10.733 27.563 65.975 1.00 42.66 175 GLN A C 1
ATOM 1392 O O . GLN A 1 175 ? -10.657 28.419 66.852 1.00 42.66 175 GLN A O 1
ATOM 1397 N N . LYS A 1 176 ? -11.516 26.482 66.122 1.00 41.03 176 LYS A N 1
ATOM 1398 C CA . LYS A 1 176 ? -12.407 26.252 67.276 1.00 41.03 176 LYS A CA 1
ATOM 1399 C C . LYS A 1 176 ? -11.856 25.308 68.356 1.00 41.03 176 LYS A C 1
ATOM 1401 O O . LYS A 1 176 ? -12.528 25.131 69.365 1.00 41.03 176 LYS A O 1
ATOM 1406 N N . PHE A 1 177 ? -10.660 24.731 68.191 1.00 40.00 177 PHE A N 1
ATOM 1407 C CA . PHE A 1 177 ? -10.136 23.705 69.117 1.00 40.00 177 PHE A CA 1
ATOM 1408 C C . PHE A 1 177 ? -8.831 24.049 69.856 1.00 40.00 177 PHE A C 1
ATOM 1410 O O . PHE A 1 177 ? -8.357 23.242 70.649 1.00 40.00 177 PHE A O 1
ATOM 1417 N N . ALA A 1 178 ? -8.262 25.242 69.675 1.00 40.06 178 ALA A N 1
ATOM 1418 C CA . ALA A 1 178 ? -7.010 25.630 70.332 1.00 40.06 178 ALA A CA 1
ATOM 1419 C C . ALA A 1 178 ? -7.239 26.504 71.578 1.00 40.06 178 ALA A C 1
ATOM 1421 O O . ALA A 1 178 ? -6.787 27.641 71.649 1.00 40.06 178 ALA A O 1
ATOM 1422 N N . LEU A 1 179 ? -7.943 25.964 72.570 1.00 43.06 179 LEU A N 1
ATOM 1423 C CA . LEU A 1 179 ? -7.933 26.458 73.947 1.00 43.06 179 LEU A CA 1
ATOM 1424 C C . LEU A 1 179 ? -7.989 25.224 74.848 1.00 43.06 179 LEU A C 1
ATOM 1426 O O . LEU A 1 179 ? -9.054 24.638 74.977 1.00 43.06 179 LEU A O 1
ATOM 1430 N N . HIS A 1 180 ? -6.843 24.785 75.380 1.00 35.97 180 HIS A N 1
ATOM 1431 C CA . HIS A 1 180 ? -6.663 24.388 76.784 1.00 35.97 180 HIS A CA 1
ATOM 1432 C C . HIS A 1 180 ? -5.319 23.673 77.038 1.00 35.97 180 HIS A C 1
ATOM 1434 O O . HIS A 1 180 ? -5.023 22.626 76.475 1.00 35.97 180 HIS A O 1
ATOM 1440 N N . HIS A 1 181 ? -4.621 24.234 78.028 1.00 34.88 181 HIS A N 1
ATOM 1441 C CA . HIS A 1 181 ? -3.765 23.610 79.039 1.00 34.88 181 HIS A CA 1
ATOM 1442 C C . HIS A 1 181 ? -2.236 23.521 78.850 1.00 34.88 181 HIS A C 1
ATOM 1444 O O . HIS A 1 181 ? -1.686 22.691 78.134 1.00 34.88 181 HIS A O 1
ATOM 1450 N N . GLU A 1 182 ? -1.580 24.372 79.644 1.00 36.34 182 GLU A N 1
ATOM 1451 C CA . GLU A 1 182 ? -0.199 24.336 80.129 1.00 36.34 182 GLU A CA 1
ATOM 1452 C C . GLU A 1 182 ? 0.091 23.092 80.996 1.00 36.34 182 GLU A C 1
ATOM 1454 O O . GLU A 1 182 ? -0.824 22.523 81.590 1.00 36.34 182 GLU A O 1
ATOM 1459 N N . GLY A 1 183 ? 1.367 22.731 81.189 1.00 34.44 183 GLY A N 1
ATOM 1460 C CA . GLY A 1 183 ? 1.749 21.828 82.285 1.00 34.44 183 GLY A CA 1
ATOM 1461 C C . GLY A 1 183 ? 3.120 21.158 82.170 1.00 34.44 183 GLY A C 1
ATOM 1462 O O . GLY A 1 183 ? 3.238 20.091 81.588 1.00 34.44 183 GLY A O 1
ATOM 1463 N N . ALA A 1 184 ? 4.120 21.817 82.760 1.00 38.69 184 ALA A N 1
ATOM 1464 C CA . ALA A 1 184 ? 5.405 21.367 83.320 1.00 38.69 184 ALA A CA 1
ATOM 1465 C C . ALA A 1 184 ? 5.870 19.889 83.238 1.00 38.69 184 ALA A C 1
ATOM 1467 O O . ALA A 1 184 ? 5.127 18.959 83.534 1.00 38.69 184 ALA A O 1
ATOM 1468 N N . GLY A 1 185 ? 7.196 19.712 83.097 1.00 34.38 185 GLY A N 1
ATOM 1469 C CA . GLY A 1 185 ? 7.917 18.596 83.731 1.00 34.38 185 GLY A CA 1
ATOM 1470 C C . GLY A 1 185 ? 9.115 18.045 82.954 1.00 34.38 185 GLY A C 1
ATOM 1471 O O . GLY A 1 185 ? 8.956 17.389 81.934 1.00 34.38 185 GLY A O 1
ATOM 1472 N N . TYR A 1 186 ? 10.319 18.280 83.473 1.00 48.84 186 TYR A N 1
ATOM 1473 C CA . TYR A 1 186 ? 11.600 17.741 83.007 1.00 48.84 186 TYR A CA 1
ATOM 1474 C C . TYR A 1 186 ? 11.713 16.219 83.238 1.00 48.84 186 TYR A C 1
ATOM 1476 O O . TYR A 1 186 ? 11.279 15.745 84.283 1.00 48.84 186 TYR A O 1
ATOM 1484 N N . THR A 1 187 ? 12.349 15.468 82.325 1.00 41.16 187 THR A N 1
ATOM 1485 C CA . THR A 1 187 ? 13.400 14.444 82.581 1.00 41.16 187 THR A CA 1
ATOM 1486 C C . THR A 1 187 ? 13.772 13.664 81.305 1.00 41.16 187 THR A C 1
ATOM 1488 O O . THR A 1 187 ? 13.020 13.568 80.341 1.00 41.16 187 THR A O 1
ATOM 1491 N N . THR A 1 188 ? 15.009 13.180 81.302 1.00 51.22 188 THR A N 1
ATOM 1492 C CA . THR A 1 188 ? 15.823 12.649 80.202 1.00 51.22 188 THR A CA 1
ATOM 1493 C C . THR A 1 188 ? 15.446 11.226 79.735 1.00 51.22 188 THR A C 1
ATOM 1495 O O . THR A 1 188 ? 15.560 10.318 80.543 1.00 51.22 188 THR A O 1
ATOM 1498 N N . SER A 1 189 ? 15.165 11.059 78.421 1.00 49.12 189 SER A N 1
ATOM 1499 C CA . SER A 1 189 ? 15.356 9.877 77.512 1.00 49.12 189 SER A CA 1
ATOM 1500 C C . SER A 1 189 ? 14.748 8.493 77.889 1.00 49.12 189 SER A C 1
ATOM 1502 O O . SER A 1 189 ? 14.534 8.245 79.068 1.00 49.12 189 SER A O 1
ATOM 1504 N N . PRO A 1 190 ? 14.521 7.508 76.976 1.00 48.47 190 PRO A N 1
ATOM 1505 C CA . PRO A 1 190 ? 14.525 7.472 75.510 1.00 48.47 190 PRO A CA 1
ATOM 1506 C C . PRO A 1 190 ? 13.139 7.058 74.963 1.00 48.47 190 PRO A C 1
ATOM 1508 O O . PRO A 1 190 ? 12.708 5.911 75.058 1.00 48.47 190 PRO A O 1
ATOM 1511 N N . GLY A 1 191 ? 12.434 7.991 74.344 1.00 43.88 191 GLY A N 1
ATOM 1512 C CA . GLY A 1 191 ? 11.164 7.729 73.678 1.00 43.88 191 GLY A CA 1
ATOM 1513 C C . GLY A 1 191 ? 10.886 8.924 72.800 1.00 43.88 191 GLY A C 1
ATOM 1514 O O . GLY A 1 191 ? 10.438 9.948 73.307 1.00 43.88 191 GLY A O 1
ATOM 1515 N N . SER A 1 192 ? 11.282 8.836 71.527 1.00 57.25 192 SER A N 1
ATOM 1516 C CA . SER A 1 192 ? 11.161 9.945 70.578 1.00 57.25 192 SER A CA 1
ATOM 1517 C C . SER A 1 192 ? 9.688 10.317 70.466 1.00 57.25 192 SER A C 1
ATOM 1519 O O . SER A 1 192 ? 8.875 9.596 69.887 1.00 57.25 192 SER A O 1
ATOM 1521 N N . ARG A 1 193 ? 9.351 11.406 71.149 1.00 58.56 193 ARG A N 1
ATOM 1522 C CA . ARG A 1 193 ? 8.032 12.008 71.215 1.00 58.56 193 ARG A CA 1
ATOM 1523 C C . ARG A 1 193 ? 7.655 12.405 69.782 1.00 58.56 193 ARG A C 1
ATOM 1525 O O . ARG A 1 193 ? 8.526 12.883 69.056 1.00 58.56 193 ARG A O 1
ATOM 1532 N N . PRO A 1 194 ? 6.401 12.215 69.342 1.00 69.75 194 PRO A N 1
ATOM 1533 C CA . PRO A 1 194 ? 5.997 12.543 67.971 1.00 69.75 194 PRO A CA 1
ATOM 1534 C C . PRO A 1 194 ? 6.399 13.971 67.572 1.00 69.75 194 PRO A C 1
ATOM 1536 O O . PRO A 1 194 ? 6.784 14.187 66.433 1.00 69.75 194 PRO A O 1
ATOM 1539 N N . ASP A 1 195 ? 6.439 14.903 68.527 1.00 73.94 195 ASP A N 1
ATOM 1540 C CA . ASP A 1 195 ? 6.878 16.290 68.334 1.00 73.94 195 ASP A CA 1
ATOM 1541 C C . ASP A 1 195 ? 8.341 16.428 67.860 1.00 73.94 195 ASP A C 1
ATOM 1543 O O . ASP A 1 195 ? 8.634 17.258 67.004 1.00 73.94 195 ASP A O 1
ATOM 1547 N N . THR A 1 196 ? 9.282 15.608 68.353 1.00 79.81 196 THR A N 1
ATOM 1548 C CA . THR A 1 196 ? 10.686 15.666 67.892 1.00 79.81 196 THR A CA 1
ATOM 1549 C C . THR A 1 196 ? 10.840 15.070 66.500 1.00 79.81 196 THR A C 1
ATOM 1551 O O . THR A 1 196 ? 11.596 15.591 65.686 1.00 79.81 196 THR A O 1
ATOM 1554 N N . LEU A 1 197 ? 10.067 14.022 66.200 1.00 85.38 197 LEU A N 1
ATOM 1555 C CA . LEU A 1 197 ? 10.006 13.435 64.865 1.00 85.38 197 LEU A CA 1
ATOM 1556 C C . LEU A 1 197 ? 9.335 14.385 63.861 1.00 85.38 197 LEU A C 1
ATOM 1558 O O . LEU A 1 197 ? 9.766 14.451 62.715 1.00 85.38 197 LEU A O 1
ATOM 1562 N N . LEU A 1 198 ? 8.336 15.160 64.292 1.00 87.31 198 LEU A N 1
ATOM 1563 C CA . LEU A 1 198 ? 7.724 16.216 63.489 1.00 87.31 198 LEU A CA 1
ATOM 1564 C C . LEU A 1 198 ? 8.719 17.333 63.185 1.00 87.31 198 LEU A C 1
ATOM 1566 O O . LEU A 1 198 ? 8.852 17.697 62.025 1.00 87.31 198 LEU A O 1
ATOM 1570 N N . HIS A 1 199 ? 9.482 17.814 64.166 1.00 90.44 199 HIS A N 1
ATOM 1571 C CA . HIS A 1 199 ? 10.507 18.830 63.909 1.00 90.44 199 HIS A CA 1
ATOM 1572 C C . HIS A 1 199 ? 11.657 18.324 63.026 1.00 90.44 199 HIS A C 1
ATOM 1574 O O . HIS A 1 199 ? 12.176 19.077 62.199 1.00 90.44 199 HIS A O 1
ATOM 1580 N N . ASP A 1 200 ? 12.042 17.052 63.142 1.00 90.19 200 ASP A N 1
ATOM 1581 C CA . ASP A 1 200 ? 13.026 16.447 62.239 1.00 90.19 200 ASP A CA 1
ATOM 1582 C C . ASP A 1 200 ? 12.454 16.231 60.826 1.00 90.19 200 ASP A C 1
ATOM 1584 O O . ASP A 1 200 ? 13.158 16.442 59.835 1.00 90.19 200 ASP A O 1
ATOM 1588 N N . LEU A 1 201 ? 11.165 15.900 60.698 1.00 92.69 201 LEU A N 1
ATOM 1589 C CA . LEU A 1 201 ? 10.468 15.867 59.409 1.00 92.69 201 LEU A CA 1
ATOM 1590 C C . LEU A 1 201 ? 10.353 17.263 58.794 1.00 92.69 201 LEU A C 1
ATOM 1592 O O . LEU A 1 201 ? 10.693 17.442 57.633 1.00 92.69 201 LEU A O 1
ATOM 1596 N N . GLU A 1 202 ? 9.956 18.276 59.557 1.00 93.75 202 GLU A N 1
ATOM 1597 C CA . GLU A 1 202 ? 9.911 19.668 59.104 1.00 93.75 202 GLU A CA 1
ATOM 1598 C C . GLU A 1 202 ? 11.290 20.130 58.623 1.00 93.75 202 GLU A C 1
ATOM 1600 O O . GLU A 1 202 ? 11.417 20.693 57.534 1.00 93.75 202 GLU A O 1
ATOM 1605 N N . ARG A 1 203 ? 12.348 19.821 59.382 1.00 93.38 203 ARG A N 1
ATOM 1606 C CA . ARG A 1 203 ? 13.728 20.131 58.995 1.00 93.38 203 ARG A CA 1
ATOM 1607 C C . ARG A 1 203 ? 14.128 19.411 57.706 1.00 93.38 203 ARG A C 1
ATOM 1609 O O . ARG A 1 203 ? 14.682 20.044 56.811 1.00 93.38 203 ARG A O 1
ATOM 1616 N N . THR A 1 204 ? 13.857 18.113 57.582 1.00 92.12 204 THR A N 1
ATOM 1617 C CA . THR A 1 204 ? 14.214 17.336 56.378 1.00 92.12 204 THR A CA 1
ATOM 1618 C C . THR A 1 204 ? 13.388 17.737 55.155 1.00 92.12 204 THR A C 1
ATOM 1620 O O . THR A 1 204 ? 13.922 17.788 54.047 1.00 92.12 204 THR A O 1
ATOM 1623 N N . VAL A 1 205 ? 12.123 18.114 55.334 1.00 96.19 205 VAL A N 1
ATOM 1624 C CA . VAL A 1 205 ? 11.266 18.665 54.274 1.00 96.19 205 VAL A CA 1
ATOM 1625 C C . VAL A 1 205 ? 11.783 20.027 53.814 1.00 96.19 205 VAL A C 1
ATOM 1627 O O . VAL A 1 205 ? 11.849 20.280 52.615 1.00 96.19 205 VAL A O 1
ATOM 1630 N N . LEU A 1 206 ? 12.218 20.896 54.729 1.00 95.44 206 LEU A N 1
ATOM 1631 C CA . LEU A 1 206 ? 12.818 22.180 54.358 1.00 95.44 206 LEU A CA 1
ATOM 1632 C C . LEU A 1 206 ? 14.153 22.005 53.621 1.00 95.44 206 LEU A C 1
ATOM 1634 O O . LEU A 1 206 ? 14.379 22.675 52.614 1.00 95.44 206 LEU A O 1
ATOM 1638 N N . VAL A 1 207 ? 15.006 21.079 54.070 1.00 94.25 207 VAL A N 1
ATOM 1639 C CA . VAL A 1 207 ? 16.287 20.775 53.406 1.00 94.25 207 VAL A CA 1
ATOM 1640 C C . VAL A 1 207 ? 16.063 20.172 52.018 1.00 94.25 207 VAL A C 1
ATOM 1642 O O . VAL A 1 207 ? 16.675 20.624 51.054 1.00 94.25 207 VAL A O 1
ATOM 1645 N N . SER A 1 208 ? 15.154 19.204 51.886 1.00 91.75 208 SER A N 1
ATOM 1646 C CA . SER A 1 208 ? 14.832 18.591 50.589 1.00 91.75 208 SER A CA 1
ATOM 1647 C C . SER A 1 208 ? 14.157 19.574 49.633 1.00 91.75 208 SER A C 1
ATOM 1649 O O . SER A 1 208 ? 14.466 19.576 48.444 1.00 91.75 208 SER A O 1
ATOM 1651 N N . LYS A 1 209 ? 13.302 20.473 50.136 1.00 95.44 209 LYS A N 1
ATOM 1652 C CA . LYS A 1 209 ? 12.729 21.561 49.335 1.00 95.44 209 LYS A CA 1
ATOM 1653 C C . LYS A 1 209 ? 13.806 22.527 48.836 1.00 95.44 209 LYS A C 1
ATOM 1655 O O . LYS A 1 209 ? 13.749 22.929 47.679 1.00 95.44 209 LYS A O 1
ATOM 1660 N N . GLY A 1 210 ? 14.780 22.876 49.681 1.00 95.19 210 GLY A N 1
ATOM 1661 C CA . GLY A 1 210 ? 15.935 23.683 49.277 1.00 95.19 210 GLY A CA 1
ATOM 1662 C C . GLY A 1 210 ? 16.730 23.014 48.152 1.00 95.19 210 GLY A C 1
ATOM 1663 O O . GLY A 1 210 ? 16.921 23.612 47.099 1.00 95.19 210 GLY A O 1
ATOM 1664 N N . GLN A 1 211 ? 17.077 21.735 48.327 1.00 94.38 211 GLN A N 1
ATOM 1665 C CA . GLN A 1 211 ? 17.784 20.946 47.310 1.00 94.38 211 GLN A CA 1
ATOM 1666 C C . GLN A 1 211 ? 17.003 20.845 45.989 1.00 94.38 211 GLN A C 1
ATOM 1668 O O . GLN A 1 211 ? 17.589 20.965 44.916 1.00 94.38 211 GLN A O 1
ATOM 1673 N N . ALA A 1 212 ? 15.679 20.683 46.045 1.00 94.00 212 ALA A N 1
ATOM 1674 C CA . ALA A 1 212 ? 14.841 20.601 44.851 1.00 94.00 212 ALA A CA 1
ATOM 1675 C C . ALA A 1 212 ? 14.778 21.923 44.064 1.00 94.00 212 ALA A C 1
ATOM 1677 O O . ALA A 1 212 ? 14.759 21.902 42.830 1.00 94.00 212 ALA A O 1
ATOM 1678 N N . GLU A 1 213 ? 14.744 23.075 44.742 1.00 95.56 213 GLU A N 1
ATOM 1679 C CA . GLU A 1 213 ? 14.800 24.375 44.059 1.00 95.56 213 GLU A CA 1
ATOM 1680 C C . GLU A 1 213 ? 16.192 24.633 43.458 1.00 95.56 213 GLU A C 1
ATOM 1682 O O . GLU A 1 213 ? 16.273 25.087 42.314 1.00 95.56 213 GLU A O 1
ATOM 1687 N N . ASP A 1 214 ? 17.272 24.249 44.147 1.00 94.19 214 ASP A N 1
ATOM 1688 C CA . ASP A 1 214 ? 18.643 24.345 43.621 1.00 94.19 214 ASP A CA 1
ATOM 1689 C C . ASP A 1 214 ? 18.829 23.482 42.355 1.00 94.19 214 ASP A C 1
ATOM 1691 O O . ASP A 1 214 ? 19.364 23.939 41.337 1.00 94.19 214 ASP A O 1
ATOM 1695 N N . GLU A 1 215 ? 18.335 22.238 42.368 1.00 94.44 215 GLU A N 1
ATOM 1696 C CA . GLU A 1 215 ? 18.358 21.343 41.204 1.00 94.44 215 GLU A CA 1
ATOM 1697 C C . GLU A 1 215 ? 17.529 21.895 40.042 1.00 94.44 215 GLU A C 1
ATOM 1699 O O . GLU A 1 215 ? 17.944 21.843 38.879 1.00 94.44 215 GLU A O 1
ATOM 1704 N N . LYS A 1 216 ? 16.360 22.461 40.337 1.00 94.12 216 LYS A N 1
ATOM 1705 C CA . LYS A 1 216 ? 15.492 23.085 39.337 1.00 94.12 216 LYS A CA 1
ATOM 1706 C C . LYS A 1 216 ? 16.145 24.316 38.717 1.00 94.12 216 LYS A C 1
ATOM 1708 O O . LYS A 1 216 ? 16.039 24.499 37.500 1.00 94.12 216 LYS A O 1
ATOM 1713 N N . GLU A 1 217 ? 16.855 25.125 39.499 1.00 95.88 217 GLU A N 1
ATOM 1714 C CA . GLU A 1 217 ? 17.625 26.252 38.978 1.00 95.88 217 GLU A CA 1
ATOM 1715 C C . GLU A 1 217 ? 18.778 25.770 38.084 1.00 95.88 217 GLU A C 1
ATOM 1717 O O . GLU A 1 217 ? 18.945 26.264 36.962 1.00 95.88 217 GLU A O 1
ATOM 1722 N N . LEU A 1 218 ? 19.526 24.748 38.513 1.00 95.81 218 LEU A N 1
ATOM 1723 C CA . LEU A 1 218 ? 20.593 24.139 37.715 1.00 95.81 218 LEU A CA 1
ATOM 1724 C C . LEU A 1 218 ? 20.058 23.574 36.391 1.00 95.81 218 LEU A C 1
ATOM 1726 O O . LEU A 1 218 ? 20.631 23.825 35.326 1.00 95.81 218 LEU A O 1
ATOM 1730 N N . LEU A 1 219 ? 18.926 22.867 36.430 1.00 92.44 219 LEU A N 1
ATOM 1731 C CA . LEU A 1 219 ? 18.237 22.370 35.239 1.00 92.44 219 LEU A CA 1
ATOM 1732 C C . LEU A 1 219 ? 17.782 23.515 34.331 1.00 92.44 219 LEU A C 1
ATOM 1734 O O . LEU A 1 219 ? 17.916 23.411 33.109 1.00 92.44 219 LEU A O 1
ATOM 1738 N N . GLY A 1 220 ? 17.286 24.615 34.899 1.00 95.19 220 GLY A N 1
ATOM 1739 C CA . GLY A 1 220 ? 16.954 25.834 34.164 1.00 95.19 220 GLY A CA 1
ATOM 1740 C C . GLY A 1 220 ? 18.163 26.401 33.417 1.00 95.19 220 GLY A C 1
ATOM 1741 O O . GLY A 1 220 ? 18.096 26.615 32.203 1.00 95.19 220 GLY A O 1
ATOM 1742 N N . ARG A 1 221 ? 19.302 26.548 34.103 1.00 94.81 221 ARG A N 1
ATOM 1743 C CA . ARG A 1 221 ? 20.566 27.030 33.516 1.00 94.81 221 ARG A CA 1
ATOM 1744 C C . ARG A 1 221 ? 21.088 26.095 32.420 1.00 94.81 221 ARG A C 1
ATOM 1746 O O . ARG A 1 221 ? 21.507 26.562 31.360 1.00 94.81 221 ARG A O 1
ATOM 1753 N N . LEU A 1 222 ? 21.025 24.777 32.621 1.00 91.81 222 LEU A N 1
ATOM 1754 C CA . LEU A 1 222 ? 21.423 23.789 31.609 1.00 91.81 222 LEU A CA 1
ATOM 1755 C C . LEU A 1 222 ? 20.517 23.836 30.377 1.00 91.81 222 LEU A C 1
ATOM 1757 O O . LEU A 1 222 ? 21.011 23.826 29.249 1.00 91.81 222 LEU A O 1
ATOM 1761 N N . ARG A 1 223 ? 19.199 23.938 30.574 1.00 90.75 223 ARG A N 1
ATOM 1762 C CA . ARG A 1 223 ? 18.236 24.089 29.476 1.00 90.75 223 ARG A CA 1
ATOM 1763 C C . ARG A 1 223 ? 18.495 25.367 28.687 1.00 90.75 223 ARG A C 1
ATOM 1765 O O . ARG A 1 223 ? 18.554 25.291 27.462 1.00 90.75 223 ARG A O 1
ATOM 1772 N N . ALA A 1 224 ? 18.727 26.493 29.361 1.00 90.75 224 ALA A N 1
ATOM 1773 C CA . ALA A 1 224 ? 19.082 27.754 28.712 1.00 90.75 224 ALA A CA 1
ATOM 1774 C C . ALA A 1 224 ? 20.386 27.627 27.904 1.00 90.75 224 ALA A C 1
ATOM 1776 O O . ALA A 1 224 ? 20.436 28.027 26.744 1.00 90.75 224 ALA A O 1
ATOM 1777 N N . ARG A 1 225 ? 21.416 26.967 28.454 1.00 91.06 225 ARG A N 1
ATOM 1778 C CA . ARG A 1 225 ? 22.686 26.711 27.751 1.00 91.06 225 ARG A CA 1
ATOM 1779 C C . ARG A 1 225 ? 22.514 25.819 26.518 1.00 91.06 225 ARG A C 1
ATOM 1781 O O . ARG A 1 225 ? 23.144 26.059 25.491 1.00 91.06 225 ARG A O 1
ATOM 1788 N N . ILE A 1 226 ? 21.667 24.791 26.597 1.00 82.00 226 ILE A N 1
ATOM 1789 C CA . ILE A 1 226 ? 21.351 23.911 25.460 1.00 82.00 226 ILE A CA 1
ATOM 1790 C C . ILE A 1 226 ? 20.555 24.670 24.395 1.00 82.00 226 ILE A C 1
ATOM 1792 O O . ILE A 1 226 ? 20.797 24.486 23.204 1.00 82.00 226 ILE A O 1
ATOM 1796 N N . GLN A 1 227 ? 19.613 25.521 24.802 1.00 80.56 227 GLN A N 1
ATOM 1797 C CA . GLN A 1 227 ? 18.838 26.351 23.883 1.00 80.56 227 GLN A CA 1
ATOM 1798 C C . GLN A 1 227 ? 19.717 27.393 23.182 1.00 80.56 227 GLN A C 1
ATOM 1800 O O . GLN A 1 227 ? 19.598 27.527 21.968 1.00 80.56 227 GLN A O 1
ATOM 1805 N N . ALA A 1 228 ? 20.652 28.032 23.893 1.00 81.19 228 ALA A N 1
ATOM 1806 C CA . ALA A 1 228 ? 21.642 28.937 23.307 1.00 81.19 228 ALA A CA 1
ATOM 1807 C C . ALA A 1 228 ? 22.530 28.218 22.276 1.00 81.19 228 ALA A C 1
ATOM 1809 O O . ALA A 1 228 ? 22.594 28.638 21.126 1.00 81.19 228 ALA A O 1
ATOM 1810 N N . LYS A 1 229 ? 23.090 27.047 22.622 1.00 78.31 229 LYS A N 1
ATOM 1811 C CA . LYS A 1 229 ? 23.858 26.220 21.670 1.00 78.31 229 LYS A CA 1
ATOM 1812 C C . LYS A 1 229 ? 23.034 25.780 20.456 1.00 78.31 229 LYS A C 1
ATOM 1814 O O . LYS A 1 229 ? 23.554 25.698 19.348 1.00 78.31 229 LYS A O 1
ATOM 1819 N N . ARG A 1 230 ? 21.746 25.469 20.640 1.00 68.81 230 ARG A N 1
ATOM 1820 C CA . ARG A 1 230 ? 20.840 25.129 19.529 1.00 68.81 230 ARG A CA 1
ATOM 1821 C C . ARG A 1 230 ? 20.516 26.334 18.650 1.00 68.81 230 ARG A C 1
ATOM 1823 O O . ARG A 1 230 ? 20.319 26.137 17.455 1.00 68.81 230 ARG A O 1
ATOM 1830 N N . ALA A 1 231 ? 20.436 27.536 19.217 1.00 70.19 231 ALA A N 1
ATOM 1831 C CA . ALA A 1 231 ? 20.271 28.773 18.461 1.00 70.19 231 ALA A CA 1
ATOM 1832 C C . ALA A 1 231 ? 21.526 29.058 17.618 1.00 70.19 231 ALA A C 1
ATOM 1834 O O . ALA A 1 231 ? 21.409 29.172 16.405 1.00 70.19 231 ALA A O 1
ATOM 1835 N N . GLU A 1 232 ? 22.721 28.968 18.207 1.00 67.62 232 GLU A N 1
ATOM 1836 C CA . GLU A 1 232 ? 24.003 29.074 17.485 1.00 67.62 232 GLU A CA 1
ATOM 1837 C C . GLU A 1 232 ? 24.142 28.008 16.375 1.00 67.62 232 GLU A C 1
ATOM 1839 O O . GLU A 1 232 ? 24.631 28.269 15.278 1.00 67.62 232 GLU A O 1
ATOM 1844 N N . GLN A 1 233 ? 23.647 26.785 16.60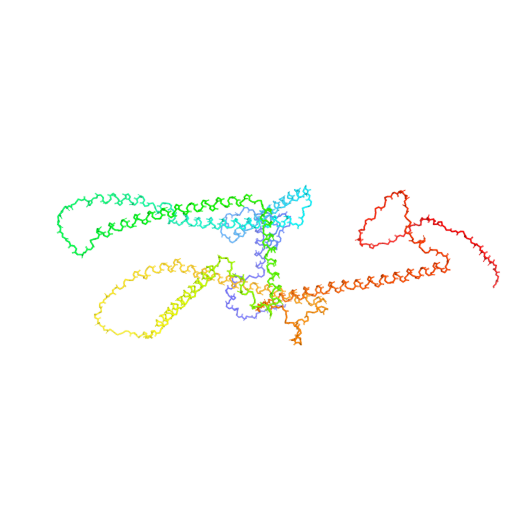7 1.00 61.69 233 GLN A N 1
ATOM 1845 C CA . GLN A 1 233 ? 23.600 25.732 15.584 1.00 61.69 233 GLN A CA 1
ATOM 1846 C C . GLN A 1 233 ? 22.575 25.996 14.473 1.00 61.69 233 GLN A C 1
ATOM 1848 O O . GLN A 1 233 ? 22.709 25.423 13.386 1.00 61.69 233 GLN A O 1
ATOM 1853 N N . ARG A 1 234 ? 21.544 26.819 14.694 1.00 58.16 234 ARG A N 1
ATOM 1854 C CA . ARG A 1 234 ? 20.619 27.240 13.627 1.00 58.16 234 ARG A CA 1
ATOM 1855 C C . ARG A 1 234 ? 21.256 28.274 12.699 1.00 58.16 234 ARG A C 1
ATOM 1857 O O . ARG A 1 234 ? 20.926 28.248 11.519 1.00 58.16 234 ARG A O 1
ATOM 1864 N N . ASP A 1 235 ? 22.230 29.040 13.186 1.00 58.72 235 ASP A N 1
ATOM 1865 C CA . ASP A 1 235 ? 22.964 30.042 12.398 1.00 58.72 235 ASP A CA 1
ATOM 1866 C C . ASP A 1 235 ? 24.083 29.442 11.528 1.00 58.72 235 ASP A C 1
ATOM 1868 O O . ASP A 1 235 ? 24.632 30.100 10.645 1.00 58.72 235 ASP A O 1
ATOM 1872 N N . THR A 1 236 ? 24.408 28.156 11.709 1.00 61.88 236 THR A N 1
ATOM 1873 C CA . THR A 1 236 ? 25.309 27.463 10.778 1.00 61.88 236 THR A CA 1
ATOM 1874 C C . THR A 1 236 ? 24.591 27.200 9.454 1.00 61.88 236 THR A C 1
ATOM 1876 O O . THR A 1 236 ? 23.642 26.410 9.384 1.00 61.88 236 THR A O 1
ATOM 1879 N N . CYS A 1 237 ? 25.066 27.875 8.400 1.00 67.75 237 CYS A N 1
ATOM 1880 C CA . CYS A 1 237 ? 24.572 27.743 7.032 1.00 67.75 237 CYS A CA 1
ATOM 1881 C C . CYS A 1 237 ? 24.350 26.256 6.682 1.00 67.75 237 CYS A C 1
ATOM 1883 O O . CYS A 1 237 ? 25.254 25.438 6.899 1.00 67.75 237 CYS A O 1
ATOM 1885 N N . PRO A 1 238 ? 23.181 25.868 6.137 1.00 70.50 238 PRO A N 1
ATOM 1886 C CA . PRO A 1 238 ? 22.868 24.471 5.816 1.00 70.50 238 PRO A CA 1
ATOM 1887 C C . PRO A 1 238 ? 23.923 23.826 4.904 1.00 70.50 238 PRO A C 1
ATOM 1889 O O . PRO A 1 238 ? 24.190 22.630 5.006 1.00 70.50 238 PRO A O 1
ATOM 1892 N N . GLN A 1 239 ? 24.606 24.626 4.083 1.00 73.56 239 GLN A N 1
ATOM 1893 C CA . GLN A 1 239 ? 25.711 24.182 3.238 1.00 73.56 239 GLN A CA 1
ATOM 1894 C C . GLN A 1 239 ? 26.963 23.776 4.037 1.00 73.56 239 GLN A C 1
ATOM 1896 O O . GLN A 1 239 ? 27.653 22.838 3.647 1.00 73.56 239 GLN A O 1
ATOM 1901 N N . ALA A 1 240 ? 27.251 24.427 5.168 1.00 76.38 240 ALA A N 1
ATOM 1902 C CA . ALA A 1 240 ? 28.346 24.036 6.057 1.00 76.38 240 ALA A CA 1
ATOM 1903 C C . ALA A 1 240 ? 28.041 22.709 6.773 1.00 76.38 240 ALA A C 1
ATOM 1905 O O . ALA A 1 240 ? 28.932 21.875 6.917 1.00 76.38 240 ALA A O 1
ATOM 1906 N N . LYS A 1 241 ? 26.771 22.463 7.134 1.00 82.69 241 LYS A N 1
ATOM 1907 C CA . LYS A 1 241 ? 26.320 21.172 7.689 1.00 82.69 241 LYS A CA 1
ATOM 1908 C C . LYS A 1 241 ? 26.433 20.048 6.671 1.00 82.69 241 LYS A C 1
ATOM 1910 O O . LYS A 1 241 ? 26.943 18.986 7.004 1.00 82.69 241 LYS A O 1
ATOM 1915 N N . LEU A 1 242 ? 26.007 20.288 5.431 1.00 86.06 242 LEU A N 1
ATOM 1916 C CA . LEU A 1 242 ? 26.162 19.315 4.350 1.00 86.06 242 LEU A CA 1
ATOM 1917 C C . LEU A 1 242 ? 27.638 19.002 4.099 1.00 86.06 242 LEU A C 1
ATOM 1919 O O . LEU A 1 242 ? 27.994 17.834 4.034 1.00 86.06 242 LEU A O 1
ATOM 1923 N N . LYS A 1 243 ? 28.513 20.014 4.057 1.00 88.56 243 LYS A N 1
ATOM 1924 C CA . LYS A 1 243 ? 29.966 19.806 3.942 1.00 88.56 243 LYS A CA 1
ATOM 1925 C C . LYS A 1 243 ? 30.542 19.013 5.118 1.00 88.56 243 LYS A C 1
ATOM 1927 O O . LYS A 1 243 ? 31.370 18.139 4.896 1.00 88.56 243 LYS A O 1
ATOM 1932 N N . ALA A 1 244 ? 30.094 19.273 6.346 1.00 89.62 244 ALA A N 1
ATOM 1933 C CA . ALA A 1 244 ? 30.526 18.518 7.520 1.00 89.62 244 ALA A CA 1
ATOM 1934 C C . ALA A 1 244 ? 30.051 17.057 7.476 1.00 89.62 244 ALA A C 1
ATOM 1936 O O . ALA A 1 244 ? 30.835 16.161 7.756 1.00 89.62 244 ALA A O 1
ATOM 1937 N N . ILE A 1 245 ? 28.802 16.803 7.074 1.00 93.25 245 ILE A N 1
ATOM 1938 C CA . ILE A 1 245 ? 28.257 15.443 6.934 1.00 93.25 245 ILE A CA 1
ATOM 1939 C C . ILE A 1 245 ? 28.954 14.690 5.802 1.00 93.25 245 ILE A C 1
ATOM 1941 O O . ILE A 1 245 ? 29.273 13.519 5.970 1.00 93.25 245 ILE A O 1
ATOM 1945 N N . LEU A 1 246 ? 29.219 15.352 4.674 1.00 89.69 246 LEU A N 1
ATOM 1946 C CA . LEU A 1 246 ? 29.991 14.768 3.579 1.00 89.69 246 LEU A CA 1
ATOM 1947 C C . LEU A 1 246 ? 31.403 14.421 4.044 1.00 89.69 246 LEU A C 1
ATOM 1949 O O . LEU A 1 246 ? 31.830 13.299 3.836 1.00 89.69 246 LEU A O 1
ATOM 1953 N N . ARG A 1 247 ? 32.066 15.312 4.788 1.00 93.88 247 ARG A N 1
ATOM 1954 C CA . ARG A 1 247 ? 33.377 15.018 5.373 1.00 93.88 247 ARG A CA 1
ATOM 1955 C C . ARG A 1 247 ? 33.323 13.843 6.348 1.00 93.88 247 ARG A C 1
ATOM 1957 O O . ARG A 1 247 ? 34.164 12.970 6.263 1.00 93.88 247 ARG A O 1
ATOM 1964 N N . ILE A 1 248 ? 32.321 13.774 7.226 1.00 95.56 248 ILE A N 1
ATOM 1965 C CA . ILE A 1 248 ? 32.143 12.635 8.146 1.00 95.56 248 ILE A CA 1
ATOM 1966 C C . ILE A 1 248 ? 31.903 11.337 7.370 1.00 95.56 248 ILE A C 1
ATOM 1968 O O . ILE A 1 248 ? 32.441 10.299 7.735 1.00 95.56 248 ILE A O 1
ATOM 1972 N N . ARG A 1 249 ? 31.100 11.384 6.302 1.00 95.81 249 ARG A N 1
ATOM 1973 C CA . ARG A 1 249 ? 30.884 10.236 5.421 1.00 95.81 249 ARG A CA 1
ATOM 1974 C C . ARG A 1 249 ? 32.197 9.808 4.780 1.00 95.81 249 ARG A C 1
ATOM 1976 O O . ARG A 1 249 ? 32.484 8.624 4.788 1.00 95.81 249 ARG A O 1
ATOM 1983 N N . ASP A 1 250 ? 32.961 10.745 4.240 1.00 94.88 250 ASP A N 1
ATOM 1984 C CA . ASP A 1 250 ? 34.207 10.451 3.539 1.00 94.88 250 ASP A CA 1
ATOM 1985 C C . ASP A 1 250 ? 35.268 9.904 4.514 1.00 94.88 250 ASP A C 1
ATOM 1987 O O . ASP A 1 250 ? 35.932 8.931 4.189 1.00 94.88 250 ASP A O 1
ATOM 1991 N N . GLU A 1 251 ? 35.339 10.419 5.745 1.00 95.75 251 GLU A N 1
ATOM 1992 C CA . GLU A 1 251 ? 36.193 9.886 6.823 1.00 95.75 251 GLU A CA 1
ATOM 1993 C C . GLU A 1 251 ? 35.744 8.485 7.275 1.00 95.75 251 GLU A C 1
ATOM 1995 O O . GLU A 1 251 ? 36.573 7.618 7.524 1.00 95.75 251 GLU A O 1
ATOM 2000 N N . LEU A 1 252 ? 34.433 8.219 7.353 1.00 95.12 252 LEU A N 1
ATOM 2001 C CA . LEU A 1 252 ? 33.906 6.883 7.663 1.00 95.12 252 LEU A CA 1
ATOM 2002 C C . LEU A 1 252 ? 34.159 5.893 6.529 1.00 95.12 252 LEU A C 1
ATOM 2004 O O . LEU A 1 252 ? 34.486 4.744 6.795 1.00 95.12 252 LEU A O 1
ATOM 2008 N N . VAL A 1 253 ? 33.996 6.323 5.279 1.00 94.62 253 VAL A N 1
ATOM 2009 C CA . VAL A 1 253 ? 34.309 5.512 4.099 1.00 94.62 253 VAL A CA 1
ATOM 2010 C C . VAL A 1 253 ? 35.798 5.212 4.081 1.00 94.62 253 VAL A C 1
ATOM 2012 O O . VAL A 1 253 ? 36.152 4.048 3.989 1.00 94.62 253 VAL A O 1
ATOM 2015 N N . GLN A 1 254 ? 36.652 6.213 4.292 1.00 94.38 254 GLN A N 1
ATOM 2016 C CA . GLN A 1 254 ? 38.092 6.023 4.405 1.00 94.38 254 GLN A CA 1
ATOM 2017 C C . GLN A 1 254 ? 38.451 5.088 5.563 1.00 94.38 254 GLN A C 1
ATOM 2019 O O . GLN A 1 254 ? 39.285 4.208 5.387 1.00 94.38 254 GLN A O 1
ATOM 2024 N N . TRP A 1 255 ? 37.820 5.233 6.729 1.00 95.00 255 TRP A N 1
ATOM 2025 C CA . TRP A 1 255 ? 38.047 4.339 7.862 1.00 95.00 255 TRP A CA 1
ATOM 2026 C C . TRP A 1 255 ? 37.620 2.908 7.534 1.00 95.00 255 TRP A C 1
ATOM 2028 O O . TRP A 1 255 ? 38.374 1.977 7.793 1.00 95.00 255 TRP A O 1
ATOM 2038 N N . VAL A 1 256 ? 36.454 2.707 6.914 1.00 93.50 256 VAL A N 1
ATOM 2039 C CA . VAL A 1 256 ? 35.987 1.379 6.489 1.00 93.50 256 VAL A CA 1
ATOM 2040 C C . VAL A 1 256 ? 36.903 0.799 5.415 1.00 93.50 256 VAL A C 1
ATOM 2042 O O . VAL A 1 256 ? 37.261 -0.367 5.505 1.00 93.50 256 VAL A O 1
ATOM 2045 N N . GLU A 1 257 ? 37.316 1.589 4.430 1.00 93.62 257 GLU A N 1
ATOM 2046 C CA . GLU A 1 257 ? 38.242 1.175 3.376 1.00 93.62 257 GLU A CA 1
ATOM 2047 C C . GLU A 1 257 ? 39.612 0.813 3.948 1.00 93.62 257 GLU A C 1
ATOM 2049 O O . GLU A 1 257 ? 40.162 -0.217 3.574 1.00 93.62 257 GLU A O 1
ATOM 2054 N N . GLN A 1 258 ? 40.134 1.593 4.897 1.00 91.69 258 GLN A N 1
ATOM 2055 C CA . GLN A 1 258 ? 41.365 1.277 5.619 1.00 91.69 258 GLN A CA 1
ATOM 2056 C C . GLN A 1 258 ? 41.205 0.001 6.442 1.00 91.69 258 GLN A C 1
ATOM 2058 O O . GLN A 1 258 ? 42.046 -0.875 6.329 1.00 91.69 258 GLN A O 1
ATOM 2063 N N . THR A 1 259 ? 40.108 -0.152 7.186 1.00 89.56 259 THR A N 1
ATOM 2064 C CA . THR A 1 259 ? 39.842 -1.346 8.008 1.00 89.56 259 THR A CA 1
ATOM 2065 C C . THR A 1 259 ? 39.645 -2.598 7.141 1.00 89.56 259 THR A C 1
ATOM 2067 O O . THR A 1 259 ? 40.054 -3.699 7.499 1.00 89.56 259 THR A O 1
ATOM 2070 N N . LEU A 1 260 ? 39.033 -2.457 5.962 1.00 82.31 260 LEU A N 1
ATOM 2071 C CA . LEU A 1 260 ? 38.902 -3.536 4.981 1.00 82.31 260 LEU A CA 1
ATOM 2072 C C . LEU A 1 260 ? 40.239 -3.852 4.296 1.00 82.31 260 LEU A C 1
ATOM 2074 O O . LEU A 1 260 ? 40.531 -5.021 4.061 1.00 82.31 260 LEU A O 1
ATOM 2078 N N . ALA A 1 261 ? 41.067 -2.846 4.011 1.00 81.56 261 ALA A N 1
ATOM 2079 C CA . ALA A 1 261 ? 42.405 -3.036 3.457 1.00 81.56 261 ALA A CA 1
ATOM 2080 C C . ALA A 1 261 ? 43.371 -3.676 4.469 1.00 81.56 261 ALA A C 1
ATOM 2082 O O . ALA A 1 261 ? 44.165 -4.532 4.082 1.00 81.56 261 ALA A O 1
ATOM 2083 N N . THR A 1 262 ? 43.283 -3.318 5.754 1.00 74.12 262 THR A N 1
ATOM 2084 C CA . THR A 1 262 ? 44.089 -3.917 6.827 1.00 74.12 262 THR A CA 1
ATOM 2085 C C . THR A 1 262 ? 43.587 -5.313 7.191 1.00 74.12 262 THR A C 1
ATOM 2087 O O . THR A 1 262 ? 44.405 -6.222 7.277 1.00 74.12 262 THR A O 1
ATOM 2090 N N . SER A 1 263 ? 42.266 -5.544 7.256 1.00 61.31 263 SER A N 1
ATOM 2091 C CA . SER A 1 263 ? 41.706 -6.895 7.484 1.00 61.31 263 SER A CA 1
ATOM 2092 C C . SER A 1 263 ? 42.020 -7.889 6.356 1.00 61.31 263 SER A C 1
ATOM 2094 O O . SER A 1 263 ? 42.041 -9.095 6.582 1.00 61.31 263 SER A O 1
ATOM 2096 N N . GLY A 1 264 ? 42.321 -7.400 5.146 1.00 56.38 264 GLY A N 1
ATOM 2097 C CA . GLY A 1 264 ? 42.824 -8.214 4.034 1.00 56.38 264 GLY A CA 1
ATOM 2098 C C . GLY A 1 264 ? 44.314 -8.576 4.131 1.00 56.38 264 GLY A C 1
ATOM 2099 O O . GLY A 1 264 ? 44.765 -9.458 3.402 1.00 56.38 264 GLY A O 1
ATOM 2100 N N . MET A 1 265 ? 45.074 -7.919 5.014 1.00 51.41 265 MET A N 1
ATOM 2101 C CA . MET A 1 265 ? 46.488 -8.210 5.305 1.00 51.41 265 MET A CA 1
ATOM 2102 C C . MET A 1 265 ? 46.709 -8.831 6.703 1.00 51.41 265 MET A C 1
ATOM 2104 O O . MET A 1 265 ? 47.824 -9.241 7.026 1.00 51.41 265 MET A O 1
ATOM 2108 N N . GLU A 1 266 ? 45.652 -8.963 7.510 1.00 48.06 266 GLU A N 1
ATOM 2109 C CA . GLU A 1 266 ? 45.696 -9.362 8.925 1.00 48.06 266 GLU A CA 1
ATOM 2110 C C . GLU A 1 266 ? 45.829 -10.868 9.196 1.00 48.06 266 GLU A C 1
ATOM 2112 O O . GLU A 1 266 ? 45.746 -11.277 10.343 1.00 48.06 266 GLU A O 1
ATOM 2117 N N . ASP A 1 267 ? 46.130 -11.714 8.211 1.00 48.50 267 ASP A N 1
ATOM 2118 C CA . ASP A 1 267 ? 46.621 -13.065 8.541 1.00 48.50 267 ASP A CA 1
ATOM 2119 C C . ASP A 1 267 ? 48.130 -13.063 8.888 1.00 48.50 267 ASP A C 1
ATOM 2121 O O . ASP A 1 267 ? 48.668 -14.087 9.309 1.00 48.50 267 ASP A O 1
ATOM 2125 N N . ALA A 1 268 ? 48.827 -11.917 8.768 1.00 48.00 268 ALA A N 1
ATOM 2126 C CA . ALA A 1 268 ? 50.262 -11.803 9.065 1.00 48.00 268 ALA A CA 1
ATOM 2127 C C . ALA A 1 268 ? 50.673 -10.677 10.044 1.00 48.00 268 ALA A C 1
ATOM 2129 O O . ALA A 1 268 ? 51.822 -10.676 10.481 1.00 48.00 268 ALA A O 1
ATOM 2130 N N . SER A 1 269 ? 49.787 -9.744 10.423 1.00 47.03 269 SER A N 1
ATOM 2131 C CA . SER A 1 269 ? 50.155 -8.537 11.201 1.00 47.03 269 SER A CA 1
ATOM 2132 C C . SER A 1 269 ? 49.471 -8.371 12.568 1.00 47.03 269 SER A C 1
ATOM 2134 O O . SER A 1 269 ? 49.739 -7.388 13.255 1.00 47.03 269 SER A O 1
ATOM 2136 N N . ILE A 1 270 ? 48.657 -9.335 13.021 1.00 49.47 270 ILE A N 1
ATOM 2137 C CA . ILE A 1 270 ? 47.929 -9.269 14.313 1.00 49.47 270 ILE A CA 1
ATOM 2138 C C . ILE A 1 270 ? 48.870 -9.193 15.537 1.00 49.47 270 ILE A C 1
ATOM 2140 O O . ILE A 1 270 ? 48.445 -8.857 16.637 1.00 49.47 270 ILE A O 1
ATOM 2144 N N . ILE A 1 271 ? 50.172 -9.448 15.378 1.00 51.59 271 ILE A N 1
ATOM 2145 C CA . ILE A 1 271 ? 51.116 -9.469 16.507 1.00 51.59 271 ILE A CA 1
ATOM 2146 C C . ILE A 1 271 ? 51.762 -8.093 16.781 1.00 51.59 271 ILE A C 1
ATOM 2148 O O . ILE A 1 271 ? 52.220 -7.862 17.899 1.00 51.59 271 ILE A O 1
ATOM 2152 N N . GLU A 1 272 ? 51.769 -7.146 15.833 1.00 51.41 272 GLU A N 1
ATOM 2153 C CA . GLU A 1 272 ? 52.513 -5.879 16.009 1.00 51.41 272 GLU A CA 1
ATOM 2154 C C . GLU A 1 272 ? 51.642 -4.642 16.309 1.00 51.41 272 GLU A C 1
ATOM 2156 O O . GLU A 1 272 ? 52.135 -3.693 16.923 1.00 51.41 272 GLU A O 1
ATOM 2161 N N . GLU A 1 273 ? 50.340 -4.642 15.999 1.00 51.06 273 GLU A N 1
ATOM 2162 C CA . GLU A 1 273 ? 49.487 -3.452 16.209 1.00 51.06 273 GLU A CA 1
ATOM 2163 C C . GLU A 1 273 ? 48.821 -3.357 17.596 1.00 51.06 273 GLU A C 1
ATOM 2165 O O . GLU A 1 273 ? 48.431 -2.263 18.011 1.00 51.06 273 GLU A O 1
ATOM 2170 N N . GLU A 1 274 ? 48.801 -4.423 18.408 1.00 49.00 274 GLU A N 1
ATOM 2171 C CA . GLU A 1 274 ? 48.307 -4.344 19.800 1.00 49.00 274 GLU A CA 1
ATOM 2172 C C . GLU A 1 274 ? 49.184 -3.467 20.719 1.00 49.00 274 GLU A C 1
ATOM 2174 O O . GLU A 1 274 ? 48.760 -3.074 21.812 1.00 49.00 274 GLU A O 1
ATOM 2179 N N . GLN A 1 275 ? 50.400 -3.103 20.294 1.00 48.25 275 GLN A N 1
ATOM 2180 C CA . GLN A 1 275 ? 51.298 -2.268 21.097 1.00 48.25 275 GLN A CA 1
ATOM 2181 C C . GLN A 1 275 ? 51.136 -0.757 20.869 1.00 48.25 275 GLN A C 1
ATOM 2183 O O . GLN A 1 275 ? 51.604 0.015 21.710 1.00 48.25 275 GLN A O 1
ATOM 2188 N N . ASN A 1 276 ? 50.438 -0.303 19.818 1.00 44.19 276 ASN A N 1
ATOM 2189 C CA . ASN A 1 276 ? 50.491 1.111 19.415 1.00 44.19 276 ASN A CA 1
ATOM 2190 C C . ASN A 1 276 ? 49.273 1.979 19.808 1.00 44.19 276 ASN A C 1
ATOM 2192 O O . ASN A 1 276 ? 49.274 3.181 19.560 1.00 44.19 276 ASN A O 1
ATOM 2196 N N . TYR A 1 277 ? 48.260 1.430 20.491 1.00 45.66 277 TYR A N 1
ATOM 2197 C CA . TYR A 1 277 ? 47.089 2.208 20.954 1.00 45.66 277 TYR A CA 1
ATOM 2198 C C . TYR A 1 277 ? 47.163 2.658 22.427 1.00 45.66 277 TYR A C 1
ATOM 2200 O O . TYR A 1 277 ? 46.182 3.148 22.987 1.00 45.66 277 TYR A O 1
ATOM 2208 N N . LYS A 1 278 ? 48.325 2.533 23.085 1.00 49.03 278 LYS A N 1
ATOM 2209 C CA . LYS A 1 278 ? 48.521 2.913 24.502 1.00 49.03 278 LYS A CA 1
ATOM 2210 C C . LYS A 1 278 ? 48.838 4.391 24.747 1.00 49.03 278 LYS A C 1
ATOM 2212 O O . LYS A 1 278 ? 49.340 4.751 25.810 1.00 49.03 278 LYS A O 1
ATOM 2217 N N . THR A 1 279 ? 48.496 5.274 23.822 1.00 51.19 279 THR A N 1
ATOM 2218 C CA . THR A 1 279 ? 48.661 6.716 24.012 1.00 51.19 279 THR A CA 1
ATOM 2219 C C . THR A 1 279 ? 47.400 7.445 23.577 1.00 51.19 279 THR A C 1
ATOM 2221 O O . THR A 1 279 ? 47.228 7.800 22.416 1.00 51.19 279 THR A O 1
ATOM 2224 N N . THR A 1 280 ? 46.523 7.693 24.559 1.00 43.62 280 THR A N 1
ATOM 2225 C CA . THR A 1 280 ? 45.856 8.982 24.862 1.00 43.62 280 THR A CA 1
ATOM 2226 C C . THR A 1 280 ? 44.413 8.765 25.363 1.00 43.62 280 THR A C 1
ATOM 2228 O O . THR A 1 280 ? 43.468 8.647 24.595 1.00 43.62 280 THR A O 1
ATOM 2231 N N . GLY A 1 281 ? 44.230 8.754 26.690 1.00 47.53 281 GLY A N 1
ATOM 2232 C CA . GLY A 1 281 ? 43.066 9.374 27.347 1.00 47.53 281 GLY A CA 1
ATOM 2233 C C . GLY A 1 281 ? 41.655 8.773 27.214 1.00 47.53 281 GLY A C 1
ATOM 2234 O O . GLY A 1 281 ? 40.711 9.512 27.476 1.00 47.53 281 GLY A O 1
ATOM 2235 N N . ALA A 1 282 ? 41.465 7.492 26.864 1.00 49.34 282 ALA A N 1
ATOM 2236 C CA . ALA A 1 282 ? 40.114 6.920 26.674 1.00 49.34 282 ALA A CA 1
ATOM 2237 C C . ALA A 1 282 ? 39.824 5.573 27.384 1.00 49.34 282 ALA A C 1
ATOM 2239 O O . ALA A 1 282 ? 38.882 4.874 27.021 1.00 49.34 282 ALA A O 1
ATOM 2240 N N . HIS A 1 283 ? 40.569 5.197 28.430 1.00 51.88 283 HIS A N 1
ATOM 2241 C CA . HIS A 1 283 ? 40.401 3.893 29.103 1.00 51.88 283 HIS A CA 1
ATOM 2242 C C . HIS A 1 283 ? 39.129 3.723 29.965 1.00 51.88 283 HIS A C 1
ATOM 2244 O O . HIS A 1 283 ? 38.881 2.624 30.448 1.00 51.88 283 HIS A O 1
ATOM 2250 N N . GLN A 1 284 ? 38.299 4.755 30.159 1.00 55.09 284 GLN A N 1
ATOM 2251 C CA . GLN A 1 284 ? 37.101 4.652 31.015 1.00 55.09 284 GLN A CA 1
ATOM 2252 C C . GLN A 1 284 ? 35.816 4.302 30.249 1.00 55.09 284 GLN A C 1
ATOM 2254 O O . GLN A 1 284 ? 34.925 3.672 30.807 1.00 55.09 284 GLN A O 1
ATOM 2259 N N . ALA A 1 285 ? 35.714 4.653 28.965 1.00 58.38 285 ALA A N 1
ATOM 2260 C CA . ALA A 1 285 ? 34.511 4.393 28.172 1.00 58.38 285 ALA A CA 1
ATOM 2261 C C . ALA A 1 285 ? 34.211 2.894 27.931 1.00 58.38 285 ALA A C 1
ATOM 2263 O O . ALA A 1 285 ? 33.047 2.518 28.066 1.00 58.38 285 ALA A O 1
ATOM 2264 N N . PRO A 1 286 ? 35.195 2.019 27.622 1.00 60.19 286 PRO A N 1
ATOM 2265 C CA . PRO A 1 286 ? 34.904 0.597 27.425 1.00 60.19 286 PRO A CA 1
ATOM 2266 C C . PRO A 1 286 ? 34.631 -0.143 28.744 1.00 60.19 286 PRO A C 1
ATOM 2268 O O . PRO A 1 286 ? 33.823 -1.064 28.754 1.00 60.19 286 PRO A O 1
ATOM 2271 N N . SER A 1 287 ? 35.228 0.290 29.865 1.00 69.00 287 SER A N 1
ATOM 2272 C CA . SER A 1 287 ? 34.967 -0.295 31.192 1.00 69.00 287 SER A CA 1
ATOM 2273 C C . SER A 1 287 ? 33.538 -0.020 31.657 1.00 69.00 287 SER A C 1
ATOM 2275 O O . SER A 1 287 ? 32.845 -0.936 32.075 1.00 69.00 287 SER A O 1
ATOM 2277 N N . LEU A 1 288 ? 33.061 1.221 31.503 1.00 74.94 288 LEU A N 1
ATOM 2278 C CA . LEU A 1 288 ? 31.700 1.599 31.898 1.00 74.94 288 LEU A CA 1
ATOM 2279 C C . LEU A 1 288 ? 30.623 0.881 31.073 1.00 74.94 288 LEU A C 1
ATOM 2281 O O . LEU A 1 288 ? 29.540 0.604 31.580 1.00 74.94 288 LEU A O 1
ATOM 2285 N N . LEU A 1 289 ? 30.900 0.579 29.802 1.00 77.81 289 LEU A N 1
ATOM 2286 C CA . LEU A 1 289 ? 29.981 -0.194 28.965 1.00 77.81 289 LEU A CA 1
ATOM 2287 C C . LEU A 1 289 ? 29.920 -1.666 29.384 1.00 77.81 289 LEU A C 1
ATOM 2289 O O . LEU A 1 289 ? 28.832 -2.241 29.375 1.00 77.81 289 LEU A O 1
ATOM 2293 N N . GLU A 1 290 ? 31.048 -2.258 29.779 1.00 87.06 290 GLU A N 1
ATOM 2294 C CA . GLU A 1 290 ? 31.056 -3.626 30.303 1.00 87.06 290 GLU A CA 1
ATOM 2295 C C . GLU A 1 290 ? 30.368 -3.694 31.676 1.00 87.06 290 GLU A C 1
ATOM 2297 O O . GLU A 1 290 ? 29.569 -4.599 31.909 1.00 87.06 290 GLU A O 1
ATOM 2302 N N . ASP A 1 291 ? 30.553 -2.685 32.533 1.00 86.50 291 ASP A N 1
ATOM 2303 C CA . ASP A 1 291 ? 29.859 -2.582 33.824 1.00 86.50 291 ASP A CA 1
ATOM 2304 C C . ASP A 1 291 ? 28.332 -2.477 33.647 1.00 86.50 291 ASP A C 1
ATOM 2306 O O . ASP A 1 291 ? 27.573 -3.192 34.305 1.00 86.50 291 ASP A O 1
ATOM 2310 N N . LEU A 1 292 ? 27.863 -1.652 32.701 1.00 89.56 292 LEU A N 1
ATOM 2311 C CA . LEU A 1 292 ? 26.435 -1.529 32.373 1.00 89.56 292 LEU A CA 1
ATOM 2312 C C . LEU A 1 292 ? 25.854 -2.816 31.784 1.00 89.56 292 LEU A C 1
ATOM 2314 O O . LEU A 1 292 ? 24.692 -3.152 32.026 1.00 89.56 292 LEU A O 1
ATOM 2318 N N . LYS A 1 293 ? 26.649 -3.550 31.006 1.00 91.31 293 LYS A N 1
ATOM 2319 C CA . LYS A 1 293 ? 26.244 -4.840 30.454 1.00 91.31 293 LYS A CA 1
ATOM 2320 C C . LYS A 1 293 ? 26.085 -5.872 31.568 1.00 91.31 293 LYS A C 1
ATOM 2322 O O . LYS A 1 293 ? 25.025 -6.494 31.641 1.00 91.31 293 LYS A O 1
ATOM 2327 N N . ILE A 1 294 ? 27.054 -5.970 32.478 1.00 93.44 294 ILE A N 1
ATOM 2328 C CA . ILE A 1 294 ? 26.984 -6.840 33.660 1.00 93.44 294 ILE A CA 1
ATOM 2329 C C . ILE A 1 294 ? 25.771 -6.474 34.530 1.00 93.44 294 ILE A C 1
ATOM 2331 O O . ILE A 1 294 ? 25.032 -7.360 34.965 1.00 93.44 294 ILE A O 1
ATOM 2335 N N . GLU A 1 295 ? 25.503 -5.181 34.737 1.00 94.25 295 GLU A N 1
ATOM 2336 C CA . GLU A 1 295 ? 24.324 -4.721 35.476 1.00 94.25 295 GLU A CA 1
ATOM 2337 C C . GLU A 1 295 ? 23.015 -5.119 34.773 1.00 94.25 295 GLU A C 1
ATOM 2339 O O . GLU A 1 295 ? 22.095 -5.638 35.411 1.00 94.25 295 GLU A O 1
ATOM 2344 N N . SER A 1 296 ? 22.934 -4.948 33.451 1.00 92.62 296 SER A N 1
ATOM 2345 C CA . SER A 1 296 ? 21.752 -5.328 32.669 1.00 92.62 296 SER A CA 1
ATOM 2346 C C . SER A 1 296 ? 21.494 -6.840 32.693 1.00 92.62 296 SER A C 1
ATOM 2348 O O . SER A 1 296 ? 20.347 -7.276 32.829 1.00 92.62 296 SER A O 1
ATOM 2350 N N . GLU A 1 297 ? 22.554 -7.649 32.639 1.00 94.81 297 GLU A N 1
ATOM 2351 C CA . GLU A 1 297 ? 22.484 -9.106 32.731 1.00 94.81 297 GLU A CA 1
ATOM 2352 C C . GLU A 1 297 ? 22.028 -9.543 34.130 1.00 94.81 297 GLU A C 1
ATOM 2354 O O . GLU A 1 297 ? 21.147 -10.401 34.255 1.00 94.81 297 GLU A O 1
ATOM 2359 N N . ALA A 1 298 ? 22.538 -8.900 35.186 1.00 94.88 298 ALA A N 1
ATOM 2360 C CA . ALA A 1 298 ? 22.122 -9.150 36.564 1.00 94.88 298 ALA A CA 1
ATOM 2361 C C . ALA A 1 298 ? 20.644 -8.788 36.799 1.00 94.88 298 ALA A C 1
ATOM 2363 O O . ALA A 1 298 ? 19.894 -9.574 37.390 1.00 94.88 298 ALA A O 1
ATOM 2364 N N . GLN A 1 299 ? 20.189 -7.639 36.290 1.00 94.94 299 GLN A N 1
ATOM 2365 C CA . GLN A 1 299 ? 18.787 -7.216 36.371 1.00 94.94 299 GLN A CA 1
ATOM 2366 C C . GLN A 1 299 ? 17.861 -8.169 35.599 1.00 94.94 299 GLN A C 1
ATOM 2368 O O . GLN A 1 299 ? 16.784 -8.533 36.084 1.00 94.94 299 GLN A O 1
ATOM 2373 N N . TYR A 1 300 ? 18.286 -8.639 34.424 1.00 95.06 300 TYR A N 1
ATOM 2374 C CA . TYR A 1 300 ? 17.513 -9.589 33.628 1.00 95.06 300 TYR A CA 1
ATOM 2375 C C . TYR A 1 300 ? 17.444 -10.978 34.284 1.00 95.06 300 TYR A C 1
ATOM 2377 O O . TYR A 1 300 ? 16.378 -11.601 34.319 1.00 95.06 300 TYR A O 1
ATOM 2385 N N . ALA A 1 301 ? 18.537 -11.445 34.893 1.00 96.06 301 ALA A N 1
ATOM 2386 C CA . ALA A 1 301 ? 18.552 -12.676 35.679 1.00 96.06 301 ALA A CA 1
ATOM 2387 C C . ALA A 1 301 ? 17.629 -12.580 36.910 1.00 96.06 301 ALA A C 1
ATOM 2389 O O . ALA A 1 301 ? 16.852 -13.505 37.183 1.00 96.06 301 ALA A O 1
ATOM 2390 N N . ALA A 1 302 ? 17.640 -11.439 37.609 1.00 95.88 302 ALA A N 1
ATOM 2391 C CA . ALA A 1 302 ? 16.733 -11.167 38.721 1.00 95.88 302 ALA A CA 1
ATOM 2392 C C . ALA A 1 302 ? 15.263 -11.204 38.268 1.00 95.88 302 ALA A C 1
ATOM 2394 O O . ALA A 1 302 ? 14.449 -11.893 38.891 1.00 95.88 302 ALA A O 1
ATOM 2395 N N . TYR A 1 303 ? 14.940 -10.567 37.138 1.00 96.88 303 TYR A N 1
ATOM 2396 C CA . TYR A 1 303 ? 13.610 -10.605 36.526 1.00 96.88 303 TYR A CA 1
ATOM 2397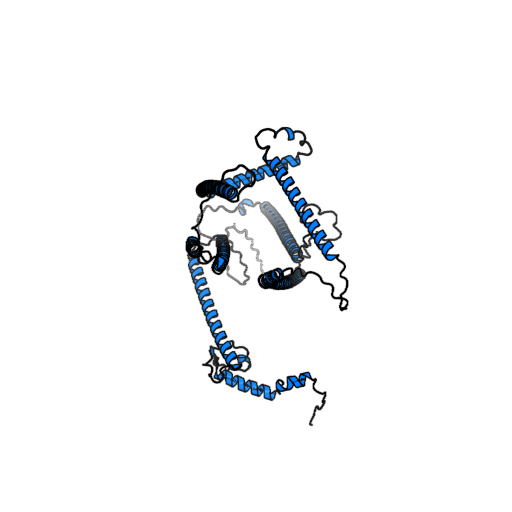 C C . TYR A 1 303 ? 13.156 -12.034 36.187 1.00 96.88 303 TYR A C 1
ATOM 2399 O O . TYR A 1 303 ? 12.042 -12.432 36.542 1.00 96.88 303 TYR A O 1
ATOM 2407 N N . ILE A 1 304 ? 14.017 -12.844 35.558 1.00 97.12 304 ILE A N 1
ATOM 2408 C CA . ILE A 1 304 ? 13.705 -14.246 35.239 1.00 97.12 304 ILE A CA 1
ATOM 2409 C C . ILE A 1 304 ? 13.437 -15.044 36.518 1.00 97.12 304 ILE A C 1
ATOM 2411 O O . ILE A 1 304 ? 12.476 -15.815 36.567 1.00 97.12 304 ILE A O 1
ATOM 2415 N N . SER A 1 305 ? 14.245 -14.852 37.565 1.00 96.38 305 SER A N 1
ATOM 2416 C CA . SER A 1 305 ? 14.062 -15.554 38.840 1.00 96.38 305 SER A CA 1
ATOM 2417 C C . SER A 1 305 ? 12.745 -15.172 39.529 1.00 96.38 305 SER A C 1
ATOM 2419 O O . SER A 1 305 ? 12.019 -16.052 39.991 1.00 96.38 305 SER A O 1
ATOM 2421 N N . ALA A 1 306 ? 12.373 -13.887 39.521 1.00 95.50 306 ALA A N 1
ATOM 2422 C CA . ALA A 1 306 ? 11.105 -13.408 40.066 1.00 95.50 306 ALA A CA 1
ATOM 2423 C C . ALA A 1 306 ? 9.908 -13.968 39.283 1.00 95.50 306 ALA A C 1
ATOM 2425 O O . ALA A 1 306 ? 8.923 -14.413 39.874 1.00 95.50 306 ALA A O 1
ATOM 2426 N N . ARG A 1 307 ? 10.017 -14.028 37.951 1.00 95.06 307 ARG A N 1
ATOM 2427 C CA . ARG A 1 307 ? 8.991 -14.613 37.084 1.00 95.06 307 ARG A CA 1
ATOM 2428 C C . ARG A 1 307 ? 8.833 -16.117 37.304 1.00 95.06 307 ARG A C 1
ATOM 2430 O O . ARG A 1 307 ? 7.704 -16.599 37.327 1.00 95.06 307 ARG A O 1
ATOM 2437 N N . ARG A 1 308 ? 9.933 -16.852 37.502 1.00 95.69 308 ARG A N 1
ATOM 2438 C CA . ARG A 1 308 ? 9.887 -18.278 37.870 1.00 95.69 308 ARG A CA 1
ATOM 2439 C C . ARG A 1 308 ? 9.196 -18.481 39.214 1.00 95.69 308 ARG A C 1
ATOM 2441 O O . ARG A 1 308 ? 8.259 -19.264 39.266 1.00 95.69 308 ARG A O 1
ATOM 2448 N N . ARG A 1 309 ? 9.544 -17.701 40.246 1.00 93.94 309 ARG A N 1
ATOM 2449 C CA . ARG A 1 309 ? 8.867 -17.765 41.558 1.00 93.94 309 ARG A CA 1
ATOM 2450 C C . ARG A 1 309 ? 7.373 -17.460 41.469 1.00 93.94 309 ARG A C 1
ATOM 2452 O O . ARG A 1 309 ? 6.583 -18.111 42.139 1.00 93.94 309 ARG A O 1
ATOM 2459 N N . LEU A 1 310 ? 6.968 -16.502 40.632 1.00 94.12 310 LEU A N 1
ATOM 2460 C CA . LEU A 1 310 ? 5.548 -16.230 40.388 1.00 94.12 310 LEU A CA 1
ATOM 2461 C C . LEU A 1 310 ? 4.845 -17.421 39.731 1.00 94.12 310 LEU A C 1
ATOM 2463 O O . LEU A 1 310 ? 3.761 -17.799 40.161 1.00 94.12 310 LEU A O 1
ATOM 2467 N N . LEU A 1 311 ? 5.457 -18.035 38.719 1.00 93.31 311 LEU A N 1
ATOM 2468 C CA . LEU A 1 311 ? 4.907 -19.228 38.069 1.00 93.31 311 LEU A CA 1
ATOM 2469 C C . LEU A 1 311 ? 4.876 -20.441 39.012 1.00 93.31 311 LEU A C 1
ATOM 2471 O O . LEU A 1 311 ? 3.932 -21.226 38.970 1.00 93.31 311 LEU A O 1
ATOM 2475 N N . GLU A 1 312 ? 5.855 -20.577 39.900 1.00 92.50 312 GLU A N 1
ATOM 2476 C CA . GLU A 1 312 ? 5.873 -21.589 40.959 1.00 92.50 312 GLU A CA 1
ATOM 2477 C C . GLU A 1 312 ? 4.769 -21.336 41.991 1.00 92.50 312 GLU A C 1
ATOM 2479 O O . GLU A 1 312 ? 4.034 -22.257 42.325 1.00 92.50 312 GLU A O 1
ATOM 2484 N N . ALA A 1 313 ? 4.562 -20.091 42.428 1.00 90.12 313 ALA A N 1
ATOM 2485 C CA . ALA A 1 313 ? 3.475 -19.734 43.339 1.00 90.12 313 ALA A CA 1
ATOM 2486 C C . ALA A 1 313 ? 2.092 -19.965 42.707 1.00 90.12 313 ALA A C 1
ATOM 2488 O O . ALA A 1 313 ? 1.190 -20.493 43.355 1.00 90.12 313 ALA A O 1
ATOM 2489 N N . VAL A 1 314 ? 1.928 -19.621 41.427 1.00 89.94 314 VAL A N 1
ATOM 2490 C CA . VAL A 1 314 ? 0.686 -19.855 40.676 1.00 89.94 314 VAL A CA 1
ATOM 2491 C C . VAL A 1 314 ? 0.456 -21.346 40.440 1.00 89.94 314 VAL A C 1
ATOM 2493 O O . VAL A 1 314 ? -0.663 -21.824 40.613 1.00 89.94 314 VAL A O 1
ATOM 2496 N N . SER A 1 315 ? 1.495 -22.108 40.093 1.00 84.44 315 SER A N 1
ATOM 2497 C CA . SER A 1 315 ? 1.361 -23.557 39.912 1.00 84.44 315 SER A CA 1
ATOM 2498 C C . SER A 1 315 ? 1.086 -24.269 41.241 1.00 84.44 315 SER A C 1
ATOM 2500 O O . SER A 1 315 ? 0.199 -25.120 41.288 1.00 84.44 315 SER A O 1
ATOM 2502 N N . ALA A 1 316 ? 1.725 -23.854 42.340 1.00 78.69 316 ALA A N 1
ATOM 2503 C CA . ALA A 1 316 ? 1.428 -24.319 43.694 1.00 78.69 316 ALA A CA 1
ATOM 2504 C C . ALA A 1 316 ? -0.011 -23.987 44.126 1.00 78.69 316 ALA A C 1
ATOM 2506 O O . ALA A 1 316 ? -0.683 -24.836 44.707 1.00 78.69 316 ALA A O 1
ATOM 2507 N N . ALA A 1 317 ? -0.520 -22.799 43.783 1.00 74.81 317 ALA A N 1
ATOM 2508 C CA . ALA A 1 317 ? -1.915 -22.431 44.019 1.00 74.81 317 ALA A CA 1
ATOM 2509 C C . ALA A 1 317 ? -2.896 -23.244 43.151 1.00 74.81 317 ALA A C 1
ATOM 2511 O O . ALA A 1 317 ? -3.993 -23.563 43.604 1.00 74.81 317 ALA A O 1
ATOM 2512 N N . SER A 1 318 ? -2.504 -23.624 41.928 1.00 73.00 318 SER A N 1
ATOM 2513 C CA . SER A 1 318 ? -3.334 -24.443 41.029 1.00 73.00 318 SER A CA 1
ATOM 2514 C C . SER A 1 318 ? -3.367 -25.933 41.396 1.00 73.00 318 SER A C 1
ATOM 2516 O O . SER A 1 318 ? -4.329 -26.620 41.066 1.00 73.00 318 SER A O 1
ATOM 2518 N N . ASN A 1 319 ? -2.350 -26.425 42.115 1.00 62.62 319 ASN A N 1
ATOM 2519 C CA . ASN A 1 319 ? -2.219 -27.828 42.526 1.00 62.62 319 ASN A CA 1
ATOM 2520 C C . ASN A 1 319 ? -2.857 -28.139 43.894 1.00 62.62 319 ASN A C 1
ATOM 2522 O O . ASN A 1 319 ? -2.717 -29.255 44.399 1.00 62.62 319 ASN A O 1
ATOM 2526 N N . LEU A 1 320 ? -3.574 -27.191 44.509 1.00 53.66 320 LEU A N 1
ATOM 2527 C CA . LEU A 1 320 ? -4.418 -27.491 45.666 1.00 53.66 320 LEU A CA 1
ATOM 2528 C C . LEU A 1 320 ? -5.534 -28.456 45.222 1.00 53.66 320 LEU A C 1
ATOM 2530 O O . LEU A 1 320 ? -6.308 -28.114 44.325 1.00 53.66 320 LEU A O 1
ATOM 2534 N N . PRO A 1 321 ? -5.645 -29.662 45.812 1.00 49.16 321 PRO A N 1
ATOM 2535 C CA . PRO A 1 321 ? -6.612 -30.651 45.365 1.00 49.16 321 PRO A CA 1
ATOM 2536 C C . PRO A 1 321 ? -8.028 -30.133 45.630 1.00 49.16 321 PRO A C 1
ATOM 2538 O O . PRO A 1 321 ? -8.491 -30.086 46.772 1.00 49.16 321 PRO A O 1
ATOM 2541 N N . MET A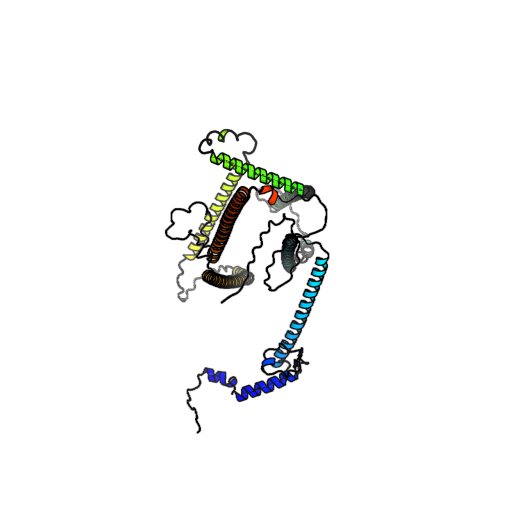 1 322 ? -8.729 -29.759 44.556 1.00 45.25 322 MET A N 1
ATOM 2542 C CA . MET A 1 322 ? -10.171 -29.542 44.562 1.00 45.25 322 MET A CA 1
ATOM 2543 C C . MET A 1 322 ? -10.860 -30.838 45.003 1.00 45.25 322 MET A C 1
ATOM 2545 O O . MET A 1 322 ? -11.084 -31.755 44.215 1.00 45.25 322 MET A O 1
ATOM 2549 N N . LYS A 1 323 ? -11.206 -30.918 46.290 1.00 43.75 323 LYS A N 1
ATOM 2550 C CA . LYS A 1 323 ? -12.169 -31.899 46.788 1.00 43.75 323 LYS A CA 1
ATOM 2551 C C . LYS A 1 323 ? -13.554 -31.472 46.299 1.00 43.75 323 LYS A C 1
ATOM 2553 O O . LYS A 1 323 ? -14.021 -30.377 46.599 1.00 43.75 323 LYS A O 1
ATOM 2558 N N . SER A 1 324 ? -14.172 -32.352 45.518 1.00 41.25 324 SER A N 1
ATOM 2559 C CA . SER A 1 324 ? -15.515 -32.240 44.944 1.00 41.25 324 SER A CA 1
ATOM 2560 C C . SER A 1 324 ? -16.588 -31.849 45.977 1.00 41.25 324 SER A C 1
ATOM 2562 O O . SER A 1 324 ? -16.542 -32.350 47.106 1.00 41.25 324 SER A O 1
ATOM 2564 N N . PRO A 1 325 ? -17.603 -31.045 45.606 1.00 45.47 325 PRO A N 1
ATOM 2565 C CA . PRO A 1 325 ? -18.657 -30.632 46.523 1.00 45.47 325 PRO A CA 1
ATOM 2566 C C . PRO A 1 325 ? -19.671 -31.768 46.731 1.00 45.47 325 PRO A C 1
ATOM 2568 O O . PRO A 1 325 ? -20.474 -32.073 45.853 1.00 45.47 325 PRO A O 1
ATOM 2571 N N . SER A 1 326 ? -19.656 -32.383 47.917 1.00 34.59 326 SER A N 1
ATOM 2572 C CA . SER A 1 326 ? -20.758 -33.215 48.413 1.00 34.59 326 SER A CA 1
ATOM 2573 C C . SER A 1 326 ? -21.672 -32.379 49.313 1.00 34.59 326 SER A C 1
ATOM 2575 O O . SER A 1 326 ? -21.215 -31.696 50.226 1.00 34.59 326 SER A O 1
ATOM 2577 N N . ARG A 1 327 ? -22.973 -32.458 49.025 1.00 34.91 327 ARG A N 1
ATOM 2578 C CA . ARG A 1 327 ? -24.128 -31.781 49.650 1.00 34.91 327 ARG A CA 1
ATOM 2579 C C . ARG A 1 327 ? -24.256 -32.109 51.167 1.00 34.91 327 ARG A C 1
ATOM 2581 O O . ARG A 1 327 ? -23.705 -33.121 51.599 1.00 34.91 327 ARG A O 1
ATOM 2588 N N . PRO A 1 328 ? -24.910 -31.260 51.998 1.00 47.00 328 PRO A N 1
ATOM 2589 C CA . PRO A 1 328 ? -24.466 -30.973 53.356 1.00 47.00 328 PRO A CA 1
ATOM 2590 C C . PRO A 1 328 ? -25.134 -31.852 54.413 1.00 47.00 328 PRO A C 1
ATOM 2592 O O . PRO A 1 328 ? -26.286 -32.260 54.276 1.00 47.00 328 PRO A O 1
ATOM 2595 N N . MET A 1 329 ? -24.435 -32.038 55.530 1.00 34.28 329 MET A N 1
ATOM 2596 C CA . MET A 1 329 ? -25.026 -32.520 56.770 1.00 34.28 329 MET A CA 1
ATOM 2597 C C . MET A 1 329 ? -24.637 -31.567 57.900 1.00 34.28 329 MET A C 1
ATOM 2599 O O . MET A 1 329 ? -23.464 -31.265 58.113 1.00 34.28 329 MET A O 1
ATOM 2603 N N . HIS A 1 330 ? -25.656 -31.054 58.586 1.00 44.66 330 HIS A N 1
ATOM 2604 C CA . HIS A 1 330 ? -25.542 -30.152 59.722 1.00 44.66 330 HIS A CA 1
ATOM 2605 C C . HIS A 1 330 ? -24.621 -30.705 60.813 1.00 44.66 330 HIS A C 1
ATOM 2607 O O . HIS A 1 330 ? -24.934 -31.718 61.436 1.00 44.66 330 HIS A O 1
ATOM 2613 N N . ARG A 1 331 ? -23.575 -29.948 61.156 1.00 36.12 331 ARG A N 1
ATOM 2614 C CA . ARG A 1 331 ? -23.021 -29.917 62.513 1.00 36.12 331 ARG A CA 1
ATOM 2615 C C . ARG A 1 331 ? -22.672 -28.482 62.883 1.00 36.12 331 ARG A C 1
ATOM 2617 O O . ARG A 1 331 ? -21.871 -27.829 62.228 1.00 36.12 331 ARG A O 1
ATOM 2624 N N . LYS A 1 332 ? -23.326 -28.000 63.938 1.00 47.84 332 LYS A N 1
ATOM 2625 C CA . LYS A 1 332 ? -23.050 -26.718 64.583 1.00 47.84 332 LYS A CA 1
ATOM 2626 C C . LYS A 1 332 ? -21.706 -26.833 65.304 1.00 47.84 332 LYS A C 1
ATOM 2628 O O . LYS A 1 332 ? -21.642 -27.429 66.375 1.00 47.84 332 LYS A O 1
ATOM 2633 N N . SER A 1 333 ? -20.651 -26.259 64.739 1.00 37.31 333 SER A N 1
ATOM 2634 C CA . SER A 1 333 ? -19.430 -25.929 65.474 1.00 37.31 333 SER A CA 1
ATOM 2635 C C . SER A 1 333 ? -19.238 -24.422 65.424 1.00 37.31 333 SER A C 1
ATOM 2637 O O . SER A 1 333 ? -19.174 -23.835 64.347 1.00 37.31 333 SER A O 1
ATOM 2639 N N . LYS A 1 334 ? -19.192 -23.807 66.608 1.00 49.22 334 LYS A N 1
ATOM 2640 C CA . LYS A 1 334 ? -18.892 -22.391 66.816 1.00 49.22 334 LYS A CA 1
ATOM 2641 C C . LYS A 1 334 ? -17.521 -22.090 66.210 1.00 49.22 334 LYS A C 1
ATOM 2643 O O . LYS A 1 334 ? -16.502 -22.436 66.801 1.00 49.22 334 LYS A O 1
ATOM 2648 N N . GLN A 1 335 ? -17.508 -21.466 65.043 1.00 35.44 335 GLN A N 1
ATOM 2649 C CA . GLN A 1 335 ? -16.312 -20.907 64.439 1.00 35.44 335 GLN A CA 1
ATOM 2650 C C . GLN A 1 335 ? -16.518 -19.398 64.415 1.00 35.44 335 GLN A C 1
ATOM 2652 O O . GLN A 1 335 ? -17.514 -18.920 63.883 1.00 35.44 335 GLN A O 1
ATOM 2657 N N . ARG A 1 336 ? -15.617 -18.678 65.092 1.00 40.00 336 ARG A N 1
ATOM 2658 C CA . ARG A 1 336 ? -15.519 -17.218 65.047 1.00 40.00 336 ARG A CA 1
ATOM 2659 C C . ARG A 1 336 ? -15.563 -16.783 63.585 1.00 40.00 336 ARG A C 1
ATOM 2661 O O . ARG A 1 336 ? -14.651 -17.109 62.828 1.00 40.00 336 ARG A O 1
ATOM 2668 N N . GLU A 1 337 ? -16.614 -16.060 63.232 1.00 41.00 337 GLU A N 1
ATOM 2669 C CA . GLU A 1 337 ? -16.650 -15.207 62.056 1.00 41.00 337 GLU A CA 1
ATOM 2670 C C . GLU A 1 337 ? -15.537 -14.172 62.221 1.00 41.00 337 GLU A C 1
ATOM 2672 O O . GLU A 1 337 ? -15.645 -13.212 62.979 1.00 41.00 337 GLU A O 1
ATOM 2677 N N . THR A 1 338 ? -14.412 -14.394 61.553 1.00 43.97 338 THR A N 1
ATOM 2678 C CA . THR A 1 338 ? -13.693 -13.270 60.975 1.00 43.97 338 THR A CA 1
ATOM 2679 C C . THR A 1 338 ? -14.414 -12.956 59.679 1.00 43.97 338 THR A C 1
ATOM 2681 O O . THR A 1 338 ? -14.170 -13.582 58.647 1.00 43.97 338 THR A O 1
ATOM 2684 N N . GLU A 1 339 ? -15.340 -12.003 59.759 1.00 42.56 339 GLU A N 1
ATOM 2685 C CA . GLU A 1 339 ? -15.798 -11.227 58.615 1.00 42.56 339 GLU A CA 1
ATOM 2686 C C . GLU A 1 339 ? -14.554 -10.622 57.949 1.00 42.56 339 GLU A C 1
ATOM 2688 O O . GLU A 1 339 ? -14.060 -9.559 58.318 1.00 42.56 339 GLU A O 1
ATOM 2693 N N . ARG A 1 340 ? -13.967 -11.346 56.992 1.00 47.91 340 ARG A N 1
ATOM 2694 C CA . ARG A 1 340 ? -13.101 -10.718 56.003 1.00 47.91 340 ARG A CA 1
ATOM 2695 C C . ARG A 1 340 ? -14.042 -9.948 55.098 1.00 47.91 340 ARG A C 1
ATOM 2697 O O . ARG A 1 340 ? -14.813 -10.544 54.353 1.00 47.91 340 ARG A O 1
ATOM 2704 N N . SER A 1 341 ? -14.009 -8.636 55.270 1.00 48.03 341 SER A N 1
ATOM 2705 C CA . SER A 1 341 ? -14.750 -7.634 54.520 1.00 48.03 341 SER A CA 1
ATOM 2706 C C . SER A 1 341 ? -14.899 -8.012 53.044 1.00 48.03 341 SER A C 1
ATOM 2708 O O . SER A 1 341 ? -13.924 -8.025 52.294 1.00 48.03 341 SER A O 1
ATOM 2710 N N . PHE A 1 342 ? -16.139 -8.242 52.614 1.00 48.75 342 PHE A N 1
ATOM 2711 C CA . PHE A 1 342 ? -16.526 -8.325 51.202 1.00 48.75 342 PHE A CA 1
ATOM 2712 C C . PHE A 1 342 ? -16.286 -7.007 50.431 1.00 48.75 342 PHE A C 1
ATOM 2714 O O . PHE A 1 342 ? -16.412 -6.984 49.211 1.00 48.75 342 PHE A O 1
ATOM 2721 N N . ALA A 1 343 ? -15.850 -5.943 51.120 1.00 53.56 343 ALA A N 1
ATOM 2722 C CA . ALA A 1 343 ? -15.506 -4.642 50.551 1.00 53.56 343 ALA A CA 1
ATOM 2723 C C . ALA A 1 343 ? -14.455 -4.707 49.427 1.00 53.56 343 ALA A C 1
ATOM 2725 O O . ALA A 1 343 ? -14.514 -3.913 48.497 1.00 53.56 343 ALA A O 1
ATOM 2726 N N . ASP A 1 344 ? -13.524 -5.665 49.466 1.00 54.34 344 ASP A N 1
ATOM 2727 C CA . ASP A 1 344 ? -12.470 -5.775 48.446 1.00 54.34 344 ASP A CA 1
ATOM 2728 C C . ASP A 1 344 ? -13.027 -6.270 47.095 1.00 54.34 344 ASP A C 1
ATOM 2730 O O . ASP A 1 344 ? -12.586 -5.853 46.028 1.00 54.34 344 ASP A O 1
ATOM 2734 N N . ILE A 1 345 ? -14.066 -7.115 47.119 1.00 60.22 345 ILE A N 1
ATOM 2735 C CA . ILE A 1 345 ? -14.728 -7.621 45.905 1.00 60.22 345 ILE A CA 1
ATOM 2736 C C . ILE A 1 345 ? -15.619 -6.530 45.294 1.00 60.22 345 ILE A C 1
ATOM 2738 O O . ILE A 1 345 ? -15.656 -6.391 44.069 1.00 60.22 345 ILE A O 1
ATOM 2742 N N . ASP A 1 346 ? -16.255 -5.714 46.136 1.00 60.34 346 ASP A N 1
ATOM 2743 C CA . ASP A 1 346 ? -17.083 -4.578 45.715 1.00 60.34 346 ASP A CA 1
ATOM 2744 C C . ASP A 1 346 ? -16.265 -3.428 45.099 1.00 60.34 346 ASP A C 1
ATOM 2746 O O . ASP A 1 346 ? -16.813 -2.647 44.327 1.00 60.34 346 ASP A O 1
ATOM 2750 N N . ILE A 1 347 ? -14.953 -3.341 45.363 1.00 65.81 347 ILE A N 1
ATOM 2751 C CA . ILE A 1 347 ? -14.036 -2.385 44.706 1.00 65.81 347 ILE A CA 1
ATOM 2752 C C . ILE A 1 347 ? -13.499 -2.946 43.378 1.00 65.81 347 ILE A C 1
ATOM 2754 O O . ILE A 1 347 ? -13.324 -2.215 42.399 1.00 65.81 347 ILE A O 1
ATOM 2758 N N . ILE A 1 348 ? -13.259 -4.259 43.306 1.00 71.62 348 ILE A N 1
ATOM 2759 C CA . ILE A 1 348 ? -12.710 -4.913 42.108 1.00 71.62 348 ILE A CA 1
ATOM 2760 C C . ILE A 1 348 ? -13.776 -5.060 41.011 1.00 71.62 348 ILE A C 1
ATOM 2762 O O . ILE A 1 348 ? -13.462 -4.937 39.825 1.00 71.62 348 ILE A O 1
ATOM 2766 N N . PHE A 1 349 ? -15.040 -5.300 41.371 1.00 77.19 349 PHE A N 1
ATOM 2767 C CA . PHE A 1 349 ? -16.111 -5.534 40.397 1.00 77.19 349 PHE A CA 1
ATOM 2768 C C . PHE A 1 349 ? -16.403 -4.315 39.491 1.00 77.19 349 PHE A C 1
ATOM 2770 O O . PHE A 1 349 ? -16.443 -4.497 38.268 1.00 77.19 349 PHE A O 1
ATOM 2777 N N . PRO A 1 350 ? -16.509 -3.074 40.015 1.00 79.19 350 PRO A N 1
ATOM 2778 C CA . PRO A 1 350 ? -16.618 -1.866 39.198 1.00 79.19 350 PRO A CA 1
ATOM 2779 C C . PRO A 1 350 ? -15.403 -1.673 38.291 1.00 79.19 350 PRO A C 1
ATOM 2781 O O . PRO A 1 350 ? -15.575 -1.441 37.100 1.00 79.19 350 PRO A O 1
ATOM 2784 N N . TYR A 1 351 ? -14.182 -1.878 38.797 1.00 80.56 351 TYR A N 1
ATOM 2785 C CA . TYR A 1 351 ? -12.952 -1.728 38.009 1.00 80.56 351 TYR A CA 1
ATOM 2786 C C . TYR A 1 351 ? -12.877 -2.722 36.835 1.00 80.56 351 TYR A C 1
ATOM 2788 O O . TYR A 1 351 ? -12.522 -2.367 35.706 1.00 80.56 351 TYR A O 1
ATOM 2796 N N . VAL A 1 352 ? -13.260 -3.981 37.070 1.00 81.12 352 VAL A N 1
ATOM 2797 C CA . VAL A 1 352 ? -13.328 -5.008 36.020 1.00 81.12 352 VAL A CA 1
ATOM 2798 C C . VAL A 1 352 ? -14.397 -4.660 34.985 1.00 81.12 352 VAL A C 1
ATOM 2800 O O . VAL A 1 352 ? -14.175 -4.831 33.782 1.00 81.12 352 VAL A O 1
ATOM 2803 N N . GLN A 1 353 ? -15.545 -4.147 35.426 1.00 82.75 353 GLN A N 1
ATOM 2804 C CA . GLN A 1 353 ? -16.643 -3.779 34.541 1.00 82.75 353 GLN A CA 1
ATOM 2805 C C . GLN A 1 353 ? -16.342 -2.513 33.725 1.00 82.75 353 GLN A C 1
ATOM 2807 O O . GLN A 1 353 ? -16.635 -2.492 32.527 1.00 82.75 353 GLN A O 1
ATOM 2812 N N . GLU A 1 354 ? -15.724 -1.504 34.333 1.00 82.38 354 GLU A N 1
ATOM 2813 C CA . GLU A 1 354 ? -15.456 -0.195 33.738 1.00 82.38 354 GLU A CA 1
ATOM 2814 C C . GLU A 1 354 ? -14.199 -0.186 32.860 1.00 82.38 354 GLU A C 1
ATOM 2816 O O . GLU A 1 354 ? -14.215 0.391 31.775 1.00 82.38 354 GLU A O 1
ATOM 2821 N N . HIS A 1 355 ? -13.128 -0.884 33.253 1.00 79.88 355 HIS A N 1
ATOM 2822 C CA . HIS A 1 355 ? -11.852 -0.822 32.528 1.00 79.88 355 HIS A CA 1
ATOM 2823 C C . HIS A 1 355 ? -11.502 -2.114 31.789 1.00 79.88 355 HIS A C 1
ATOM 2825 O O . HIS A 1 355 ? -11.082 -2.075 30.629 1.00 79.88 355 HIS A O 1
ATOM 2831 N N . LEU A 1 356 ? -11.697 -3.275 32.416 1.00 82.88 356 LEU A N 1
ATOM 2832 C CA . LEU A 1 356 ? -11.263 -4.550 31.836 1.00 82.88 356 LEU A CA 1
ATOM 2833 C C . LEU A 1 356 ? -12.250 -5.078 30.781 1.00 82.88 356 LEU A C 1
ATOM 2835 O O . LEU A 1 356 ? -11.841 -5.620 29.750 1.00 82.88 356 LEU A O 1
ATOM 2839 N N . SER A 1 357 ? -13.556 -4.892 31.000 1.00 84.00 357 SER A N 1
ATOM 2840 C CA . SER A 1 357 ? -14.603 -5.358 30.083 1.00 84.00 357 SER A CA 1
ATOM 2841 C C . SER A 1 357 ? -14.598 -4.624 28.731 1.00 84.00 357 SER A C 1
ATOM 2843 O O . SER A 1 357 ? -14.652 -5.304 27.695 1.00 84.00 357 SER A O 1
ATOM 2845 N N . PRO A 1 358 ? -14.446 -3.281 28.664 1.00 88.19 358 PRO A N 1
ATOM 2846 C CA . PRO A 1 358 ? -14.358 -2.576 27.388 1.00 88.19 358 PRO A CA 1
ATOM 2847 C C . PRO A 1 358 ? -13.035 -2.855 26.680 1.00 88.19 358 PRO A C 1
ATOM 2849 O O . PRO A 1 358 ? -13.026 -2.996 25.457 1.00 88.19 358 PRO A O 1
ATOM 2852 N N . LEU A 1 359 ? -11.938 -3.025 27.428 1.00 85.38 359 LEU A N 1
ATOM 2853 C CA . LEU A 1 359 ? -10.647 -3.425 26.869 1.00 85.38 359 LEU A CA 1
ATOM 2854 C C . LEU A 1 359 ? -10.728 -4.814 26.221 1.00 85.38 359 LEU A C 1
ATOM 2856 O O . LEU A 1 359 ? -10.302 -4.986 25.081 1.00 85.38 359 LEU A O 1
ATOM 2860 N N . SER A 1 360 ? -11.360 -5.784 26.891 1.00 89.00 360 SER A N 1
ATOM 2861 C CA . SER A 1 360 ? -11.607 -7.119 26.332 1.00 89.00 360 SER A CA 1
ATOM 2862 C C . SER A 1 360 ? -12.481 -7.065 25.073 1.00 89.00 360 SER A C 1
ATOM 2864 O O . SER A 1 360 ? -12.191 -7.738 24.081 1.00 89.00 360 SER A O 1
ATOM 2866 N N . ARG A 1 361 ? -13.533 -6.231 25.059 1.00 88.19 361 ARG A N 1
ATOM 2867 C CA . ARG A 1 361 ? -14.368 -6.016 23.862 1.00 88.19 361 ARG A CA 1
ATOM 2868 C C . ARG A 1 361 ? -13.573 -5.380 22.719 1.00 88.19 361 ARG A C 1
ATOM 2870 O O . ARG A 1 361 ? -13.667 -5.859 21.592 1.00 88.19 361 ARG A O 1
ATOM 2877 N N . SER A 1 362 ? -12.754 -4.370 23.005 1.00 87.50 362 SER A N 1
ATOM 2878 C CA . SER A 1 362 ? -11.871 -3.727 22.024 1.00 87.50 362 SER A CA 1
ATOM 2879 C C . SER A 1 362 ? -10.860 -4.718 21.438 1.00 87.50 362 SER A C 1
ATOM 2881 O O . SER A 1 362 ? -10.694 -4.800 20.221 1.00 87.50 362 SER A O 1
ATOM 2883 N N . GLN A 1 363 ? -10.260 -5.567 22.277 1.00 91.69 363 GLN A N 1
ATOM 2884 C CA . GLN A 1 363 ? -9.350 -6.620 21.829 1.00 91.69 363 GLN A CA 1
ATOM 2885 C C . GLN A 1 363 ? -10.050 -7.634 20.913 1.00 91.69 363 GLN A C 1
ATOM 2887 O O . GLN A 1 363 ? -9.479 -8.037 19.896 1.00 91.69 363 GLN A O 1
ATOM 2892 N N . LYS A 1 364 ? -11.294 -8.024 21.223 1.00 92.75 364 LYS A N 1
ATOM 2893 C CA . LYS A 1 364 ? -12.098 -8.897 20.351 1.00 92.75 364 LYS A CA 1
ATOM 2894 C C . LYS A 1 364 ? -12.360 -8.249 18.992 1.00 92.75 364 LYS A C 1
ATOM 2896 O O . LYS A 1 364 ? -12.132 -8.897 17.975 1.00 92.75 364 LYS A O 1
ATOM 2901 N N . VAL A 1 365 ? -12.760 -6.976 18.960 1.00 92.38 365 VAL A N 1
ATOM 2902 C CA . VAL A 1 365 ? -12.968 -6.233 17.703 1.00 92.38 365 VAL A CA 1
ATOM 2903 C C . VAL A 1 365 ? -11.667 -6.139 16.902 1.00 92.38 365 VAL A C 1
ATOM 2905 O O . VAL A 1 365 ? -11.659 -6.453 15.717 1.00 92.38 365 VAL A O 1
ATOM 2908 N N . SER A 1 366 ? -10.545 -5.809 17.548 1.00 92.38 366 SER A N 1
ATOM 2909 C CA . SER A 1 366 ? -9.225 -5.758 16.903 1.00 92.38 366 SER A CA 1
ATOM 2910 C C . SER A 1 366 ? -8.798 -7.117 16.333 1.00 92.38 366 SER A C 1
ATOM 2912 O O . SER A 1 366 ? -8.283 -7.198 15.219 1.00 92.38 366 SER A O 1
ATOM 2914 N N . THR A 1 367 ? -9.088 -8.210 17.044 1.00 94.06 367 THR A N 1
ATOM 2915 C CA . THR A 1 367 ? -8.816 -9.579 16.575 1.00 94.06 367 THR A CA 1
ATOM 2916 C C . THR A 1 367 ? -9.658 -9.924 15.346 1.00 94.06 367 THR A C 1
ATOM 2918 O O . THR A 1 367 ? -9.131 -10.490 14.390 1.00 94.06 367 THR A O 1
ATOM 2921 N N . VAL A 1 368 ? -10.936 -9.530 15.333 1.00 94.88 368 VAL A N 1
ATOM 2922 C CA . VAL A 1 368 ? -11.828 -9.693 14.173 1.00 94.88 368 VAL A CA 1
ATOM 2923 C C . VAL A 1 368 ? -11.361 -8.840 12.991 1.00 94.88 368 VAL A C 1
ATOM 2925 O O . VAL A 1 368 ? -11.322 -9.323 11.864 1.00 94.88 368 VAL A O 1
ATOM 2928 N N . HIS A 1 369 ? -10.947 -7.593 13.220 1.00 95.62 369 HIS A N 1
ATOM 2929 C CA . HIS A 1 369 ? -10.393 -6.747 12.161 1.00 95.62 369 HIS A CA 1
ATOM 2930 C C . HIS A 1 369 ? -9.097 -7.333 11.602 1.00 95.62 369 HIS A C 1
ATOM 2932 O O . HIS A 1 369 ? -8.901 -7.351 10.390 1.00 95.62 369 HIS A O 1
ATOM 2938 N N . ARG A 1 370 ? -8.226 -7.867 12.463 1.00 96.69 370 ARG A N 1
ATOM 2939 C CA . ARG A 1 370 ? -6.988 -8.526 12.045 1.00 96.69 370 ARG A CA 1
ATOM 2940 C C . ARG A 1 370 ? -7.273 -9.762 11.197 1.00 96.69 370 ARG A C 1
ATOM 2942 O O . ARG A 1 370 ? -6.626 -9.926 10.168 1.00 96.69 370 ARG A O 1
ATOM 2949 N N . SER A 1 371 ? -8.216 -10.617 11.597 1.00 94.62 371 SER A N 1
ATOM 2950 C CA . SER A 1 371 ? -8.564 -11.803 10.807 1.00 94.62 371 SER A CA 1
ATOM 2951 C C . SER A 1 371 ? -9.239 -11.433 9.485 1.00 94.62 371 SER A C 1
ATOM 2953 O O . SER A 1 371 ? -8.916 -12.028 8.461 1.00 94.62 371 SER A O 1
ATOM 2955 N N . PHE A 1 372 ? -10.093 -10.405 9.475 1.00 97.62 372 PHE A N 1
ATOM 2956 C CA . PHE A 1 372 ? -10.696 -9.870 8.255 1.00 97.62 372 PHE A CA 1
ATOM 2957 C C . PHE A 1 372 ? -9.645 -9.315 7.286 1.00 97.62 372 PHE A C 1
ATOM 2959 O O . PHE A 1 372 ? -9.639 -9.683 6.114 1.00 97.62 372 PHE A O 1
ATOM 2966 N N . LEU A 1 373 ? -8.717 -8.481 7.767 1.00 97.31 373 LEU A N 1
ATOM 2967 C CA . LEU A 1 373 ? -7.634 -7.938 6.944 1.00 97.31 373 LEU A CA 1
ATOM 2968 C C . LEU A 1 373 ? -6.688 -9.034 6.452 1.00 97.31 373 LEU A C 1
ATOM 2970 O O . LEU A 1 373 ? -6.275 -8.994 5.301 1.00 97.31 373 LEU A O 1
ATOM 2974 N N . ALA A 1 374 ? -6.378 -10.031 7.282 1.00 96.06 374 ALA A N 1
ATOM 2975 C CA . ALA A 1 374 ? -5.570 -11.171 6.862 1.00 96.06 374 ALA A CA 1
ATOM 2976 C C . ALA A 1 374 ? -6.265 -11.994 5.764 1.00 96.06 374 ALA A C 1
ATOM 2978 O O . ALA A 1 374 ? -5.612 -12.389 4.803 1.00 96.06 374 ALA A O 1
ATOM 2979 N N . ALA A 1 375 ? -7.581 -12.209 5.871 1.00 95.19 375 ALA A N 1
ATOM 2980 C CA . ALA A 1 375 ? -8.371 -12.891 4.846 1.00 95.19 375 ALA A CA 1
ATOM 2981 C C . ALA A 1 375 ? -8.488 -12.072 3.549 1.00 95.19 375 ALA A C 1
ATOM 2983 O O . ALA A 1 375 ? -8.479 -12.634 2.456 1.00 95.19 375 ALA A O 1
ATOM 2984 N N . LEU A 1 376 ? -8.583 -10.744 3.654 1.00 96.62 376 LEU A N 1
ATOM 2985 C CA . LEU A 1 376 ? -8.566 -9.865 2.488 1.00 96.62 376 LEU A CA 1
ATOM 2986 C C . LEU A 1 376 ? -7.194 -9.898 1.808 1.00 96.62 376 LEU A C 1
ATOM 2988 O O . LEU A 1 376 ? -7.124 -10.110 0.605 1.00 96.62 376 LEU A O 1
ATOM 2992 N N . LEU A 1 377 ? -6.109 -9.768 2.577 1.00 95.12 377 LEU A N 1
ATOM 2993 C CA . LEU A 1 377 ? -4.746 -9.843 2.055 1.00 95.12 377 LEU A CA 1
ATOM 2994 C C . LEU A 1 377 ? -4.467 -11.189 1.388 1.00 95.12 377 LEU A C 1
ATOM 2996 O O . LEU A 1 377 ? -3.908 -11.196 0.302 1.00 95.12 377 LEU A O 1
ATOM 3000 N N . SER A 1 378 ? -4.889 -12.311 1.979 1.00 93.38 378 SER A N 1
ATOM 3001 C CA . SER A 1 378 ? -4.689 -13.632 1.370 1.00 93.38 378 SER A CA 1
ATOM 3002 C C . SER A 1 378 ? -5.503 -13.824 0.088 1.00 93.38 378 SER A C 1
ATOM 3004 O O . SER A 1 378 ? -5.042 -14.463 -0.860 1.00 93.38 378 SER A O 1
ATOM 3006 N N . LYS A 1 379 ? -6.711 -13.248 0.026 1.00 95.94 379 LYS A N 1
ATOM 3007 C CA . LYS A 1 379 ? -7.512 -13.225 -1.198 1.00 95.94 379 LYS A CA 1
ATOM 3008 C C . LYS A 1 379 ? -6.804 -12.425 -2.288 1.00 95.94 379 LYS A C 1
ATOM 3010 O O . LYS A 1 379 ? -6.672 -12.937 -3.396 1.00 95.94 379 LYS A O 1
ATOM 3015 N N . GLU A 1 380 ? -6.334 -11.222 -1.962 1.00 95.06 380 GLU A N 1
ATOM 3016 C CA . GLU A 1 380 ? -5.634 -10.347 -2.905 1.00 95.06 380 GLU A CA 1
ATOM 3017 C C . GLU A 1 380 ? -4.301 -10.953 -3.368 1.00 95.06 380 GLU A C 1
ATOM 3019 O O . GLU A 1 380 ? -3.993 -10.934 -4.561 1.00 95.06 380 GLU A O 1
ATOM 3024 N N . THR A 1 381 ? -3.533 -11.573 -2.466 1.00 92.62 381 THR A N 1
ATOM 3025 C CA . THR A 1 381 ? -2.283 -12.250 -2.837 1.00 92.62 381 THR A CA 1
ATOM 3026 C C . THR A 1 381 ? -2.560 -13.427 -3.763 1.00 92.62 381 THR A C 1
ATOM 3028 O O . THR A 1 381 ? -1.903 -13.547 -4.788 1.00 92.62 381 THR A O 1
ATOM 3031 N N . SER A 1 382 ? -3.589 -14.236 -3.486 1.00 93.44 382 SER A N 1
ATOM 3032 C CA . SER A 1 382 ? -3.981 -15.347 -4.363 1.00 93.44 382 SER A CA 1
ATOM 3033 C C . SER A 1 382 ? -4.491 -14.874 -5.730 1.00 93.44 382 SER A C 1
ATOM 3035 O O . SER A 1 382 ? -4.256 -15.535 -6.743 1.00 93.44 382 SER A O 1
ATOM 3037 N N . THR A 1 383 ? -5.202 -13.741 -5.798 1.00 94.25 383 THR A N 1
ATOM 3038 C CA . THR A 1 383 ? -5.611 -13.165 -7.089 1.00 94.25 383 THR A CA 1
ATOM 3039 C C . THR A 1 383 ? -4.426 -12.615 -7.869 1.00 94.25 383 THR A C 1
ATOM 3041 O O . THR A 1 383 ? -4.374 -12.808 -9.082 1.00 94.25 383 THR A O 1
ATOM 3044 N N . ALA A 1 384 ? -3.466 -11.983 -7.191 1.00 92.75 384 ALA A N 1
ATOM 3045 C CA . ALA A 1 384 ? -2.242 -11.506 -7.817 1.00 92.75 384 ALA A CA 1
ATOM 3046 C C . ALA A 1 384 ? -1.384 -12.678 -8.320 1.00 92.75 384 ALA A C 1
ATOM 3048 O O . ALA A 1 384 ? -0.911 -12.633 -9.450 1.00 92.75 384 ALA A O 1
ATOM 3049 N N . GLU A 1 385 ? -1.253 -13.759 -7.545 1.00 91.75 385 GLU A N 1
ATOM 3050 C CA . GLU A 1 385 ? -0.528 -14.973 -7.951 1.00 91.75 385 GLU A CA 1
ATOM 3051 C C . GLU A 1 385 ? -1.141 -15.580 -9.215 1.00 91.75 385 GLU A C 1
ATOM 3053 O O . GLU A 1 385 ? -0.433 -15.785 -10.197 1.00 91.75 385 GLU A O 1
ATOM 3058 N N . ARG A 1 386 ? -2.470 -15.745 -9.259 1.00 91.75 386 ARG A N 1
ATOM 3059 C CA . ARG A 1 386 ? -3.172 -16.212 -10.468 1.00 91.75 386 ARG A CA 1
ATOM 3060 C C . ARG A 1 386 ? -2.982 -15.287 -11.670 1.00 91.75 386 ARG A C 1
ATOM 3062 O O . ARG A 1 386 ? -2.891 -15.762 -12.801 1.00 91.75 386 ARG A O 1
ATOM 3069 N N . ALA A 1 387 ? -2.935 -13.972 -11.453 1.00 92.50 387 ALA A N 1
ATOM 3070 C CA . ALA A 1 387 ? -2.648 -13.023 -12.524 1.00 92.50 387 ALA A CA 1
ATOM 3071 C C . ALA A 1 387 ? -1.213 -13.191 -13.054 1.00 92.50 387 ALA A C 1
ATOM 3073 O O . ALA A 1 387 ? -1.018 -13.184 -14.268 1.00 92.50 387 ALA A O 1
ATOM 3074 N N . PHE A 1 388 ? -0.228 -13.409 -12.176 1.00 90.00 388 PHE A N 1
ATOM 3075 C CA . PHE A 1 388 ? 1.155 -13.683 -12.576 1.00 90.00 388 PHE A CA 1
ATOM 3076 C C . PHE A 1 388 ? 1.314 -15.020 -13.302 1.00 90.00 388 PHE A C 1
ATOM 3078 O O . PHE A 1 388 ? 2.014 -15.056 -14.309 1.00 90.00 388 PHE A O 1
ATOM 3085 N N . GLU A 1 389 ? 0.646 -16.087 -12.859 1.00 88.31 389 GLU A N 1
ATOM 3086 C CA . GLU A 1 389 ? 0.638 -17.380 -13.561 1.00 88.31 389 GLU A CA 1
ATOM 3087 C C . GLU A 1 389 ? 0.051 -17.246 -14.971 1.00 88.31 389 GLU A C 1
ATOM 3089 O O . GLU A 1 389 ? 0.605 -17.765 -15.941 1.00 88.31 389 GLU A O 1
ATOM 3094 N N . ARG A 1 390 ? -1.041 -16.482 -15.112 1.00 92.12 390 ARG A N 1
ATOM 3095 C CA . ARG A 1 390 ? -1.629 -16.189 -16.421 1.00 92.12 390 ARG A CA 1
ATOM 3096 C C . ARG A 1 390 ? -0.662 -15.403 -17.303 1.00 92.12 390 ARG A C 1
ATOM 3098 O O . ARG A 1 390 ? -0.414 -15.815 -18.432 1.00 92.12 390 ARG A O 1
ATOM 3105 N N . LEU A 1 391 ? -0.086 -14.316 -16.788 1.00 89.94 391 LEU A N 1
ATOM 3106 C CA . LEU A 1 391 ? 0.910 -13.527 -17.518 1.00 89.94 391 LEU A CA 1
ATOM 3107 C C . LEU A 1 391 ? 2.118 -14.376 -17.913 1.00 89.94 391 LEU A C 1
ATOM 3109 O O . LEU A 1 391 ? 2.654 -14.200 -18.998 1.00 89.94 391 LEU A O 1
ATOM 3113 N N . GLN A 1 392 ? 2.541 -15.308 -17.062 1.00 86.56 392 GLN A N 1
ATOM 3114 C CA . GLN A 1 392 ? 3.617 -16.242 -17.368 1.00 86.56 392 GLN A CA 1
ATOM 3115 C C . GLN A 1 392 ? 3.238 -17.210 -18.493 1.00 86.56 392 GLN A C 1
ATOM 3117 O O . GLN A 1 392 ? 4.079 -17.504 -19.332 1.00 86.56 392 GLN A O 1
ATOM 3122 N N . SER A 1 393 ? 1.996 -17.698 -18.531 1.00 85.69 393 SER A N 1
ATOM 3123 C CA . SER A 1 393 ? 1.526 -18.548 -19.634 1.00 85.69 393 SER A CA 1
ATOM 3124 C C . SER A 1 393 ? 1.380 -17.790 -20.959 1.00 85.69 393 SER A C 1
ATOM 3126 O O . SER A 1 393 ? 1.543 -18.381 -22.022 1.00 85.69 393 SER A O 1
ATOM 3128 N N . GLU A 1 394 ? 1.089 -16.488 -20.898 1.00 89.50 394 GLU A N 1
ATOM 3129 C CA . GLU A 1 394 ? 0.970 -15.615 -22.070 1.00 89.50 394 GLU A CA 1
ATOM 3130 C C . GLU A 1 394 ? 2.335 -15.075 -22.536 1.00 89.50 394 GLU A C 1
ATOM 3132 O O . GLU A 1 394 ? 2.482 -14.684 -23.695 1.00 89.50 394 GLU A O 1
ATOM 3137 N N . SER A 1 395 ? 3.350 -15.050 -21.667 1.00 84.38 395 SER A N 1
ATOM 3138 C CA . SER A 1 395 ? 4.659 -14.496 -21.997 1.00 84.38 395 SER A CA 1
ATOM 3139 C C . SER A 1 395 ? 5.644 -15.544 -22.482 1.00 84.38 395 SER A C 1
ATOM 3141 O O . SER A 1 395 ? 5.869 -16.590 -21.881 1.00 84.38 395 SER A O 1
ATOM 3143 N N . HIS A 1 396 ? 6.300 -15.217 -23.588 1.00 85.19 396 HIS A N 1
ATOM 3144 C CA . HIS A 1 396 ? 7.362 -16.045 -24.151 1.00 85.19 396 HIS A CA 1
ATOM 3145 C C . HIS A 1 396 ? 8.732 -15.717 -23.531 1.00 85.19 396 HIS A C 1
ATOM 3147 O O . HIS A 1 396 ? 9.697 -16.445 -23.730 1.00 85.19 396 HIS A O 1
ATOM 3153 N N . LEU A 1 397 ? 8.796 -14.650 -22.728 1.00 85.88 397 LEU A N 1
ATOM 3154 C CA . LEU A 1 397 ? 10.020 -14.111 -22.144 1.00 85.88 397 LEU A CA 1
ATOM 3155 C C . LEU A 1 397 ? 10.616 -15.029 -21.067 1.00 85.88 397 LEU A C 1
ATOM 3157 O O . LEU A 1 397 ? 11.823 -15.234 -21.013 1.00 85.88 397 LEU A O 1
ATOM 3161 N N . LEU A 1 398 ? 9.769 -15.588 -20.199 1.00 83.38 398 LEU A N 1
ATOM 3162 C CA . LEU A 1 398 ? 10.212 -16.447 -19.097 1.00 83.38 398 LEU A CA 1
ATOM 3163 C C . LEU A 1 398 ? 10.757 -17.809 -19.568 1.00 83.38 398 LEU A C 1
ATOM 3165 O O . LEU A 1 398 ? 11.777 -18.240 -19.029 1.00 83.38 398 LEU A O 1
ATOM 3169 N N . PRO A 1 399 ? 10.132 -18.496 -20.549 1.00 83.94 399 PRO A N 1
ATOM 3170 C CA . PRO A 1 399 ? 10.714 -19.693 -21.153 1.00 83.94 399 PRO A CA 1
ATOM 3171 C C . PRO A 1 399 ? 12.046 -19.442 -21.867 1.00 83.94 399 PRO A C 1
ATOM 3173 O O . PRO A 1 399 ? 12.912 -20.313 -21.843 1.00 83.94 399 PRO A O 1
ATOM 3176 N N . GLU A 1 400 ? 12.206 -18.278 -22.502 1.00 82.88 400 GLU A N 1
ATOM 3177 C CA . GLU A 1 400 ? 13.424 -17.910 -23.234 1.00 82.88 400 GLU A CA 1
ATOM 3178 C C . GLU A 1 400 ? 14.581 -17.544 -22.287 1.00 82.88 400 GLU A C 1
ATOM 3180 O O . GLU A 1 400 ? 15.731 -17.894 -22.549 1.00 82.88 400 GLU A O 1
ATOM 3185 N N . TYR A 1 401 ? 14.268 -16.933 -21.138 1.00 83.75 401 TYR A N 1
ATOM 3186 C CA . TYR A 1 401 ? 15.243 -16.514 -20.125 1.00 83.75 401 TYR A CA 1
ATOM 3187 C C . TYR A 1 401 ? 14.909 -17.066 -18.724 1.00 83.75 401 TYR A C 1
ATOM 3189 O O . TYR A 1 401 ? 14.555 -16.305 -17.815 1.00 83.75 401 TYR A O 1
ATOM 3197 N N . PRO A 1 402 ? 15.026 -18.389 -18.502 1.00 79.88 402 PRO A N 1
ATOM 3198 C CA . PRO A 1 402 ? 14.725 -18.992 -17.210 1.00 79.88 402 PRO A CA 1
ATOM 3199 C C . PRO A 1 402 ? 15.794 -18.648 -16.161 1.00 79.88 402 PRO A C 1
ATOM 3201 O O . PRO A 1 402 ? 16.996 -18.695 -16.428 1.00 79.88 402 PRO A O 1
ATOM 3204 N N . ILE A 1 403 ? 15.376 -18.392 -14.914 1.00 72.94 403 ILE A N 1
ATOM 3205 C CA . ILE A 1 403 ? 16.319 -18.338 -13.788 1.00 72.94 403 ILE A CA 1
ATOM 3206 C C . ILE A 1 403 ? 16.829 -19.761 -13.509 1.00 72.94 403 ILE A C 1
ATOM 3208 O O . ILE A 1 403 ? 16.128 -20.590 -12.924 1.00 72.94 403 ILE A O 1
ATOM 3212 N N . PHE A 1 404 ? 18.088 -20.040 -13.851 1.00 60.22 404 PHE A N 1
ATOM 3213 C CA . PHE A 1 404 ? 18.736 -21.337 -13.592 1.00 60.22 404 PHE A CA 1
ATOM 3214 C C . PHE A 1 404 ? 18.961 -21.658 -12.100 1.00 60.22 404 PHE A C 1
ATOM 3216 O O . PHE A 1 404 ? 19.315 -22.787 -11.763 1.00 60.22 404 PHE A O 1
ATOM 3223 N N . ALA A 1 405 ? 18.702 -20.718 -11.186 1.00 53.88 405 ALA A N 1
ATOM 3224 C CA . ALA A 1 405 ? 18.896 -20.893 -9.743 1.00 53.88 405 ALA A CA 1
ATOM 3225 C C . ALA A 1 405 ? 17.981 -21.952 -9.090 1.00 53.88 405 ALA A C 1
ATOM 3227 O O . ALA A 1 405 ? 18.163 -22.270 -7.917 1.00 53.88 405 ALA A O 1
ATOM 3228 N N . LYS A 1 406 ? 16.994 -22.509 -9.808 1.00 56.06 406 LYS A N 1
ATOM 3229 C CA . LYS A 1 406 ? 16.063 -23.509 -9.253 1.00 56.06 406 LYS A CA 1
ATOM 3230 C C . LYS A 1 406 ? 15.897 -24.771 -10.103 1.00 56.06 406 LYS A C 1
ATOM 3232 O O . LYS A 1 406 ? 14.862 -25.427 -10.016 1.00 56.06 406 LYS A O 1
ATOM 3237 N N . GLN A 1 407 ? 16.911 -25.183 -10.871 1.00 46.91 407 GLN A N 1
ATOM 3238 C CA . GLN A 1 407 ? 16.965 -26.596 -11.256 1.00 46.91 407 GLN A CA 1
ATOM 3239 C C . GLN A 1 407 ? 17.445 -27.442 -10.063 1.00 46.91 407 GLN A C 1
ATOM 3241 O O . GLN A 1 407 ? 18.525 -27.177 -9.533 1.00 46.91 407 GLN A O 1
ATOM 3246 N N . PRO A 1 408 ? 16.730 -28.518 -9.674 1.00 49.81 408 PRO A N 1
ATOM 3247 C CA . PRO A 1 408 ? 17.113 -29.389 -8.554 1.00 49.81 408 PRO A CA 1
ATOM 3248 C C . PRO A 1 408 ? 18.441 -30.149 -8.759 1.00 49.81 408 PRO A C 1
ATOM 3250 O O . PRO A 1 408 ? 18.857 -30.901 -7.877 1.00 49.81 408 PRO A O 1
ATOM 3253 N N . ARG A 1 409 ? 19.123 -29.956 -9.899 1.00 47.41 409 ARG A N 1
ATOM 3254 C CA . ARG A 1 409 ? 20.434 -30.540 -10.221 1.00 47.41 409 ARG A CA 1
ATOM 3255 C C . ARG A 1 409 ? 21.633 -29.612 -10.001 1.00 47.41 409 ARG A C 1
ATOM 3257 O O . ARG A 1 409 ? 22.751 -30.111 -9.986 1.00 47.41 409 ARG A O 1
ATOM 3264 N N . SER A 1 410 ? 21.437 -28.314 -9.771 1.00 47.19 410 SER A N 1
ATOM 3265 C CA . SER A 1 410 ? 22.541 -27.386 -9.483 1.00 47.19 410 SER A CA 1
ATOM 3266 C C . SER A 1 410 ? 22.655 -27.139 -7.977 1.00 47.19 410 SER A C 1
ATOM 3268 O O . SER A 1 410 ? 22.234 -26.111 -7.458 1.00 47.19 410 SER A O 1
ATOM 3270 N N . LYS A 1 411 ? 23.186 -28.119 -7.240 1.00 49.00 411 LYS A N 1
ATOM 3271 C CA . LYS A 1 411 ? 23.469 -27.982 -5.797 1.00 49.00 411 LYS A CA 1
ATOM 3272 C C . LYS A 1 411 ? 24.882 -27.465 -5.490 1.00 49.00 411 LYS A C 1
ATOM 3274 O O . LYS A 1 411 ? 25.262 -27.449 -4.326 1.00 49.00 411 LYS A O 1
ATOM 3279 N N . HIS A 1 412 ? 25.664 -27.044 -6.490 1.00 43.91 412 HIS A N 1
ATOM 3280 C CA . HIS A 1 412 ? 27.105 -26.824 -6.289 1.00 43.91 412 HIS A CA 1
ATOM 3281 C C . HIS A 1 412 ? 27.688 -25.483 -6.758 1.00 43.91 412 HIS A C 1
ATOM 3283 O O . HIS A 1 412 ? 28.900 -25.336 -6.682 1.00 43.91 412 HIS A O 1
ATOM 3289 N N . ALA A 1 413 ? 26.899 -24.486 -7.181 1.00 45.78 413 ALA A N 1
ATOM 3290 C CA . ALA A 1 413 ? 27.496 -23.264 -7.752 1.00 45.78 413 ALA A CA 1
ATOM 3291 C C . ALA A 1 413 ? 26.915 -21.914 -7.292 1.00 45.78 413 ALA A C 1
ATOM 3293 O O . ALA A 1 413 ? 27.210 -20.889 -7.899 1.00 45.78 413 ALA A O 1
ATOM 3294 N N . SER A 1 414 ? 26.114 -21.844 -6.227 1.00 40.53 414 SER A N 1
ATOM 3295 C CA . SER A 1 414 ? 25.633 -20.541 -5.729 1.00 40.53 414 SER A CA 1
ATOM 3296 C C . SER A 1 414 ? 25.579 -20.510 -4.208 1.00 40.53 414 SER A C 1
ATOM 3298 O O . SER A 1 414 ? 24.519 -20.527 -3.593 1.00 40.53 414 SER A O 1
ATOM 3300 N N . SER A 1 415 ? 26.765 -20.489 -3.603 1.00 41.50 415 SER A N 1
ATOM 3301 C CA . SER A 1 415 ? 26.975 -20.176 -2.190 1.00 41.50 415 SER A CA 1
ATOM 3302 C C . SER A 1 415 ? 27.991 -19.044 -2.088 1.00 41.50 415 SER A C 1
ATOM 3304 O O . SER A 1 415 ? 29.097 -19.239 -1.621 1.00 41.50 415 SER A O 1
ATOM 3306 N N . ILE A 1 416 ? 27.634 -17.868 -2.596 1.00 50.03 416 ILE A N 1
ATOM 3307 C CA . ILE A 1 416 ? 28.199 -16.578 -2.194 1.00 50.03 416 ILE A CA 1
ATOM 3308 C C . ILE A 1 416 ? 27.056 -15.579 -2.441 1.00 50.03 416 ILE A C 1
ATOM 3310 O O . ILE A 1 416 ? 26.519 -15.519 -3.541 1.00 50.03 416 ILE A O 1
ATOM 3314 N N . ASN A 1 417 ? 26.663 -14.840 -1.404 1.00 44.53 417 ASN A N 1
ATOM 3315 C CA . ASN A 1 417 ? 25.645 -13.775 -1.386 1.00 44.53 417 ASN A CA 1
ATOM 3316 C C . ASN A 1 417 ? 24.165 -14.185 -1.264 1.00 44.53 417 ASN A C 1
ATOM 3318 O O . ASN A 1 417 ? 23.341 -13.904 -2.127 1.00 44.53 417 ASN A O 1
ATOM 3322 N N . SER A 1 418 ? 23.789 -14.713 -0.098 1.00 35.34 418 SER A N 1
ATOM 3323 C CA . SER A 1 418 ? 22.502 -14.365 0.526 1.00 35.34 418 SER A CA 1
ATOM 3324 C C . SER A 1 418 ? 22.584 -14.617 2.033 1.00 35.34 418 SER A C 1
ATOM 3326 O O . SER A 1 418 ? 22.298 -15.701 2.535 1.00 35.34 418 SER A O 1
ATOM 3328 N N . ARG A 1 419 ? 23.029 -13.600 2.776 1.00 40.81 419 ARG A N 1
ATOM 3329 C CA . ARG A 1 419 ? 22.763 -13.477 4.215 1.00 40.81 419 ARG A CA 1
ATOM 3330 C C . ARG A 1 419 ? 21.440 -12.727 4.380 1.00 40.81 419 ARG A C 1
ATOM 3332 O O . ARG A 1 419 ? 21.405 -11.586 4.821 1.00 40.81 419 ARG A O 1
ATOM 3339 N N . SER A 1 420 ? 20.346 -13.372 4.007 1.00 36.84 420 SER A N 1
ATOM 3340 C CA . SER A 1 420 ? 19.014 -13.027 4.496 1.00 36.84 420 SER A CA 1
ATOM 3341 C C . SER A 1 420 ? 18.377 -14.323 4.965 1.00 36.84 420 SER A C 1
ATOM 3343 O O . SER A 1 420 ? 18.371 -15.314 4.238 1.00 36.84 420 SER A O 1
ATOM 3345 N N . ALA A 1 421 ? 17.919 -14.333 6.215 1.00 34.50 421 ALA A N 1
ATOM 3346 C CA . ALA A 1 421 ? 17.154 -15.429 6.795 1.00 34.50 421 ALA A CA 1
ATOM 3347 C C . ALA A 1 421 ? 16.045 -15.893 5.828 1.00 34.50 421 ALA A C 1
ATOM 3349 O O . ALA A 1 421 ? 15.588 -15.081 5.023 1.00 34.50 421 ALA A O 1
ATOM 3350 N N . PRO A 1 422 ? 15.572 -17.151 5.904 1.00 41.47 422 PRO A N 1
ATOM 3351 C CA . PRO A 1 422 ? 14.460 -17.607 5.088 1.00 41.47 422 PRO A CA 1
ATOM 3352 C C . PRO A 1 422 ? 13.174 -16.950 5.604 1.00 41.47 422 PRO A C 1
ATOM 3354 O O . PRO A 1 422 ? 12.367 -17.566 6.298 1.00 41.47 422 PRO A O 1
ATOM 3357 N N . THR A 1 423 ? 12.966 -15.674 5.284 1.00 45.06 423 THR A N 1
ATOM 3358 C CA . THR A 1 423 ? 11.614 -15.181 5.092 1.00 45.06 423 THR A CA 1
ATOM 3359 C C . THR A 1 423 ? 11.015 -16.067 4.017 1.00 45.06 423 THR A C 1
ATOM 3361 O O . THR A 1 423 ? 11.640 -16.336 2.993 1.00 45.06 423 THR A O 1
ATOM 3364 N N . GLN A 1 424 ? 9.833 -16.615 4.282 1.00 53.00 424 GLN A N 1
ATOM 3365 C CA . GLN A 1 424 ? 9.017 -17.189 3.227 1.00 53.00 424 GLN A CA 1
ATOM 3366 C C . GLN A 1 424 ? 8.715 -16.049 2.258 1.00 53.00 424 GLN A C 1
ATOM 3368 O O . GLN A 1 424 ? 7.742 -15.318 2.441 1.00 53.00 424 GLN A O 1
ATOM 3373 N N . ASP A 1 425 ? 9.607 -15.824 1.300 1.00 60.50 425 ASP A N 1
ATOM 3374 C CA . ASP A 1 425 ? 9.406 -14.828 0.270 1.00 60.50 425 ASP A CA 1
ATOM 3375 C C . ASP A 1 425 ? 8.101 -15.214 -0.417 1.00 60.50 425 ASP A C 1
ATOM 3377 O O . ASP A 1 425 ? 7.972 -16.314 -0.962 1.00 60.50 425 ASP A O 1
ATOM 3381 N N . SER A 1 426 ? 7.092 -14.347 -0.287 1.00 74.62 426 SER A N 1
ATOM 3382 C CA . SER A 1 426 ? 5.769 -14.591 -0.863 1.00 74.62 426 SER A CA 1
ATOM 3383 C C . SER A 1 426 ? 5.939 -14.971 -2.331 1.00 74.62 426 SER A C 1
ATOM 3385 O O . SER A 1 426 ? 6.777 -14.373 -3.013 1.00 74.62 426 SER A O 1
ATOM 3387 N N . ALA A 1 427 ? 5.172 -15.942 -2.830 1.00 80.25 427 ALA A N 1
ATOM 3388 C CA . ALA A 1 427 ? 5.359 -16.456 -4.186 1.00 80.25 427 ALA A CA 1
ATOM 3389 C C . ALA A 1 427 ? 5.336 -15.331 -5.240 1.00 80.25 427 ALA A C 1
ATOM 3391 O O . ALA A 1 427 ? 6.064 -15.398 -6.227 1.00 80.25 427 ALA A O 1
ATOM 3392 N N . LEU A 1 428 ? 4.598 -14.248 -4.982 1.00 84.44 428 LEU A N 1
ATOM 3393 C CA . LEU A 1 428 ? 4.613 -13.001 -5.753 1.00 84.44 428 LEU A CA 1
ATOM 3394 C C . LEU A 1 428 ? 6.008 -12.401 -5.960 1.00 84.44 428 LEU A C 1
ATOM 3396 O O . LEU A 1 428 ? 6.360 -12.042 -7.080 1.00 84.44 428 LEU A O 1
ATOM 3400 N N . VAL A 1 429 ? 6.812 -12.305 -4.900 1.00 87.69 429 VAL A N 1
ATOM 3401 C CA . VAL A 1 429 ? 8.176 -11.756 -4.963 1.00 87.69 429 VAL A CA 1
ATOM 3402 C C . VAL A 1 429 ? 9.054 -12.639 -5.842 1.00 87.69 429 VAL A C 1
ATOM 3404 O O . VAL A 1 429 ? 9.8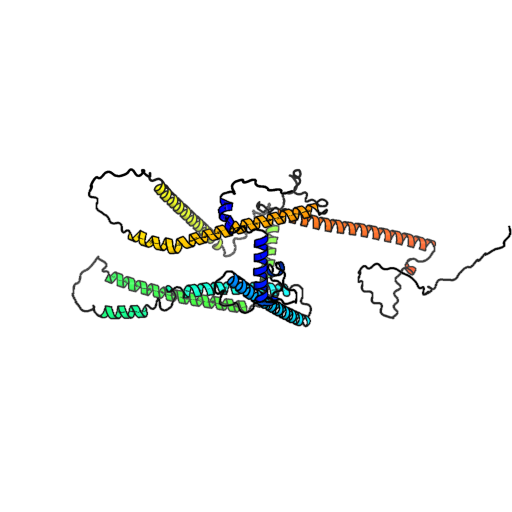21 -12.128 -6.652 1.00 87.69 429 VAL A O 1
ATOM 3407 N N . VAL A 1 430 ? 8.884 -13.960 -5.752 1.00 85.31 430 VAL A N 1
ATOM 3408 C CA . VAL A 1 430 ? 9.611 -14.917 -6.594 1.00 85.31 430 VAL A CA 1
ATOM 3409 C C . VAL A 1 430 ? 9.244 -14.745 -8.072 1.00 85.31 430 VAL A C 1
ATOM 3411 O O . VAL A 1 430 ? 10.138 -14.711 -8.917 1.00 85.31 430 VAL A O 1
ATOM 3414 N N . HIS A 1 431 ? 7.955 -14.593 -8.394 1.00 86.00 431 HIS A N 1
ATOM 3415 C CA . HIS A 1 431 ? 7.520 -14.337 -9.771 1.00 86.00 431 HIS A CA 1
ATOM 3416 C C . HIS A 1 431 ? 8.056 -12.992 -10.274 1.00 86.00 431 HIS A C 1
ATOM 3418 O O . HIS A 1 431 ? 8.626 -12.928 -11.360 1.00 86.00 431 HIS A O 1
ATOM 3424 N N . ALA A 1 432 ? 7.951 -11.929 -9.475 1.00 89.62 432 ALA A N 1
ATOM 3425 C CA . ALA A 1 432 ? 8.451 -10.608 -9.843 1.00 89.62 432 ALA A CA 1
ATOM 3426 C C . ALA A 1 432 ? 9.968 -10.608 -10.104 1.00 89.62 432 ALA A C 1
ATOM 3428 O O . ALA A 1 432 ? 10.422 -10.018 -11.083 1.00 89.62 432 ALA A O 1
ATOM 3429 N N . GLN A 1 433 ? 10.750 -11.318 -9.285 1.00 88.50 433 GLN A N 1
ATOM 3430 C CA . GLN A 1 433 ? 12.189 -11.496 -9.506 1.00 88.50 433 GLN A CA 1
ATOM 3431 C C . GLN A 1 433 ? 12.485 -12.252 -10.810 1.00 88.50 433 GLN A C 1
ATOM 3433 O O . GLN A 1 433 ? 13.395 -11.861 -11.540 1.00 88.50 433 GLN A O 1
ATOM 3438 N N . ALA A 1 434 ? 11.703 -13.287 -11.139 1.00 87.44 434 ALA A N 1
ATOM 3439 C CA . ALA A 1 434 ? 11.817 -14.010 -12.408 1.00 87.44 434 ALA A CA 1
ATOM 3440 C C . ALA A 1 434 ? 11.592 -13.117 -13.621 1.00 87.44 434 ALA A C 1
ATOM 3442 O O . ALA A 1 434 ? 12.392 -13.124 -14.554 1.00 87.44 434 ALA A O 1
ATOM 3443 N N . TRP A 1 435 ? 10.554 -12.292 -13.571 1.00 89.69 435 TRP A N 1
ATOM 3444 C CA . TRP A 1 435 ? 10.261 -11.326 -14.618 1.00 89.69 435 TRP A CA 1
ATOM 3445 C C . TRP A 1 435 ? 11.325 -10.236 -14.744 1.00 89.69 435 TRP A C 1
ATOM 3447 O O . TRP A 1 435 ? 11.724 -9.907 -15.859 1.00 89.69 435 TRP A O 1
ATOM 3457 N N . ALA A 1 436 ? 11.823 -9.709 -13.624 1.00 91.56 436 ALA A N 1
ATOM 3458 C CA . ALA A 1 436 ? 12.892 -8.714 -13.632 1.00 91.56 436 ALA A CA 1
ATOM 3459 C C . ALA A 1 436 ? 14.182 -9.277 -14.248 1.00 91.56 436 ALA A C 1
ATOM 3461 O O . ALA A 1 436 ? 14.799 -8.632 -15.095 1.00 91.56 436 ALA A O 1
ATOM 3462 N N . PHE A 1 437 ? 14.559 -10.504 -13.878 1.00 90.62 437 PHE A N 1
ATOM 3463 C CA . PHE A 1 437 ? 15.717 -11.177 -14.459 1.00 90.62 437 PHE A CA 1
ATOM 3464 C C . PHE A 1 437 ? 15.538 -11.424 -15.961 1.00 90.62 437 PHE A C 1
ATOM 3466 O O . PHE A 1 437 ? 16.407 -11.047 -16.744 1.00 90.62 437 PHE A O 1
ATOM 3473 N N . ALA A 1 438 ? 14.406 -12.004 -16.367 1.00 91.69 438 ALA A N 1
ATOM 3474 C CA . ALA A 1 438 ? 14.128 -12.304 -17.768 1.00 91.69 438 ALA A CA 1
ATOM 3475 C C . ALA A 1 438 ? 14.093 -11.033 -18.633 1.00 91.69 438 ALA A C 1
ATOM 3477 O O . ALA A 1 438 ? 14.632 -11.018 -19.735 1.00 91.69 438 ALA A O 1
ATOM 3478 N N . SER A 1 439 ? 13.531 -9.939 -18.111 1.00 92.19 439 SER A N 1
ATOM 3479 C CA . SER A 1 439 ? 13.527 -8.636 -18.782 1.00 92.19 439 SER A CA 1
ATOM 3480 C C . SER A 1 439 ? 14.937 -8.087 -18.989 1.00 92.19 439 SER A C 1
ATOM 3482 O O . SER A 1 439 ? 15.253 -7.620 -20.081 1.00 92.19 439 SER A O 1
ATOM 3484 N N . ASN A 1 440 ? 15.796 -8.156 -17.969 1.00 91.06 440 ASN A N 1
ATOM 3485 C CA . ASN A 1 440 ? 17.179 -7.693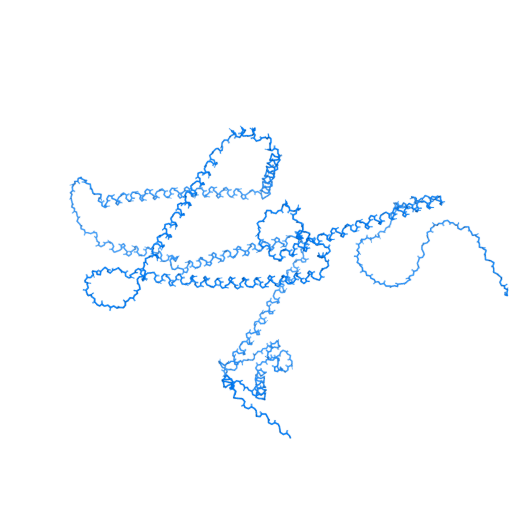 -18.085 1.00 91.06 440 ASN A CA 1
ATOM 3486 C C . ASN A 1 440 ? 17.973 -8.563 -19.071 1.00 91.06 440 ASN A C 1
ATOM 3488 O O . ASN A 1 440 ? 18.650 -8.037 -19.949 1.00 91.06 440 ASN A O 1
ATOM 3492 N N . ALA A 1 441 ? 17.822 -9.887 -18.992 1.00 91.31 441 ALA A N 1
ATOM 3493 C CA . ALA A 1 441 ? 18.484 -10.816 -19.903 1.00 91.31 441 ALA A CA 1
ATOM 3494 C C . ALA A 1 441 ? 18.042 -10.613 -21.365 1.00 91.31 441 ALA A C 1
ATOM 3496 O O . ALA A 1 441 ? 18.876 -10.627 -22.269 1.00 91.31 441 ALA A O 1
ATOM 3497 N N . ALA A 1 442 ? 16.756 -10.347 -21.605 1.00 93.38 442 ALA A N 1
ATOM 3498 C CA . ALA A 1 442 ? 16.250 -10.004 -22.931 1.00 93.38 442 ALA A CA 1
ATOM 3499 C C . ALA A 1 442 ? 16.763 -8.647 -23.425 1.00 93.38 442 ALA A C 1
ATOM 3501 O O . ALA A 1 442 ? 17.102 -8.490 -24.600 1.00 93.38 442 ALA A O 1
ATOM 3502 N N . GLN A 1 443 ? 16.863 -7.655 -22.539 1.00 93.50 443 GLN A N 1
ATOM 3503 C CA . GLN A 1 443 ? 17.450 -6.364 -22.881 1.00 93.50 443 GLN A CA 1
ATOM 3504 C C . GLN A 1 443 ? 18.914 -6.521 -23.307 1.00 93.50 443 GLN A C 1
ATOM 3506 O O . GLN A 1 443 ? 19.336 -5.939 -24.305 1.00 93.50 443 GLN A O 1
ATOM 3511 N N . ASP A 1 444 ? 19.690 -7.323 -22.590 1.00 93.19 444 ASP A N 1
ATOM 3512 C CA . ASP A 1 444 ? 21.091 -7.539 -22.932 1.00 93.19 444 ASP A CA 1
ATOM 3513 C C . ASP A 1 444 ? 21.237 -8.397 -24.194 1.00 93.19 444 ASP A C 1
ATOM 3515 O O . ASP A 1 444 ? 22.026 -8.054 -25.074 1.00 93.19 444 ASP A O 1
ATOM 3519 N N . GLY A 1 445 ? 20.391 -9.417 -24.372 1.00 93.06 445 GLY A N 1
ATOM 3520 C CA . GLY A 1 445 ? 20.338 -10.212 -25.601 1.00 93.06 445 GLY A CA 1
ATOM 3521 C C . GLY A 1 445 ? 19.973 -9.387 -26.841 1.00 93.06 445 GLY A C 1
ATOM 3522 O O . GLY A 1 445 ? 20.577 -9.556 -27.903 1.00 93.06 445 GLY A O 1
ATOM 3523 N N . THR A 1 446 ? 19.031 -8.447 -26.719 1.00 94.38 446 THR A N 1
ATOM 3524 C CA . THR A 1 446 ? 18.668 -7.537 -27.820 1.00 94.38 446 THR A CA 1
ATOM 3525 C C . THR A 1 446 ? 19.770 -6.526 -28.116 1.00 94.38 446 THR A C 1
ATOM 3527 O O . THR A 1 446 ? 20.084 -6.318 -29.288 1.00 94.38 446 THR A O 1
ATOM 3530 N N . LYS A 1 447 ? 20.423 -5.952 -27.095 1.00 96.00 447 LYS A N 1
ATOM 3531 C CA . LYS A 1 447 ? 21.615 -5.108 -27.291 1.00 96.00 447 LYS A CA 1
ATOM 3532 C C . LYS A 1 447 ? 22.711 -5.873 -28.021 1.00 96.00 447 LYS A C 1
ATOM 3534 O O . LYS A 1 447 ? 23.260 -5.365 -28.994 1.00 96.00 447 LYS A O 1
ATOM 3539 N N . GLU A 1 448 ? 23.011 -7.096 -27.596 1.00 96.00 448 GLU A N 1
ATOM 3540 C CA . GLU A 1 448 ? 24.039 -7.920 -28.226 1.00 96.00 448 GLU A CA 1
ATOM 3541 C C . GLU A 1 448 ? 23.677 -8.261 -29.680 1.00 96.00 448 GLU A C 1
ATOM 3543 O O . GLU A 1 448 ? 24.525 -8.182 -30.569 1.00 96.00 448 GLU A O 1
ATOM 3548 N N . HIS A 1 449 ? 22.405 -8.565 -29.956 1.00 96.31 449 HIS A N 1
ATOM 3549 C CA . HIS A 1 449 ? 21.923 -8.779 -31.319 1.00 96.31 449 HIS A CA 1
ATOM 3550 C C . HIS A 1 449 ? 22.101 -7.531 -32.195 1.00 96.31 449 HIS A C 1
ATOM 3552 O O . HIS A 1 449 ? 22.599 -7.638 -33.316 1.00 96.31 449 HIS A O 1
ATOM 3558 N N . ILE A 1 450 ? 21.747 -6.349 -31.681 1.00 97.38 450 ILE A N 1
ATOM 3559 C CA . ILE A 1 450 ? 21.942 -5.072 -32.378 1.00 97.38 450 ILE A CA 1
ATOM 3560 C C . ILE A 1 450 ? 23.432 -4.820 -32.619 1.00 97.38 450 ILE A C 1
ATOM 3562 O O . ILE A 1 450 ? 23.808 -4.463 -33.731 1.00 97.38 450 ILE A O 1
ATOM 3566 N N . HIS A 1 451 ? 24.292 -5.061 -31.627 1.00 97.69 451 HIS A N 1
ATOM 3567 C CA . HIS A 1 451 ? 25.740 -4.929 -31.785 1.00 97.69 451 HIS A CA 1
ATOM 3568 C C . HIS A 1 451 ? 26.291 -5.871 -32.858 1.00 97.69 451 HIS A C 1
ATOM 3570 O O . HIS A 1 451 ? 27.082 -5.438 -33.695 1.00 97.69 451 HIS A O 1
ATOM 3576 N N . ARG A 1 452 ? 25.843 -7.132 -32.891 1.00 96.81 452 ARG A N 1
ATOM 3577 C CA . ARG A 1 452 ? 26.227 -8.095 -33.935 1.00 96.81 452 ARG A CA 1
ATOM 3578 C C . ARG A 1 452 ? 25.757 -7.658 -35.323 1.00 96.81 452 ARG A C 1
ATOM 3580 O O . ARG A 1 452 ? 26.534 -7.734 -36.271 1.00 96.81 452 ARG A O 1
ATOM 3587 N N . GLN A 1 453 ? 24.524 -7.166 -35.445 1.00 97.50 453 GLN A N 1
ATOM 3588 C CA . GLN A 1 453 ? 23.999 -6.641 -36.711 1.00 97.50 453 GLN A CA 1
ATOM 3589 C C . GLN A 1 453 ? 24.747 -5.390 -37.169 1.00 97.50 453 GLN A C 1
ATOM 3591 O O . GLN A 1 453 ? 25.096 -5.278 -38.341 1.00 97.50 453 GLN A O 1
ATOM 3596 N N . LEU A 1 454 ? 25.057 -4.477 -36.248 1.00 97.75 454 LEU A N 1
ATOM 3597 C CA . LEU A 1 454 ? 25.831 -3.278 -36.543 1.00 97.75 454 LEU A CA 1
ATOM 3598 C C . LEU A 1 454 ? 27.242 -3.642 -37.013 1.00 97.75 454 LEU A C 1
ATOM 3600 O O . LEU A 1 454 ? 27.682 -3.125 -38.032 1.00 97.75 454 LEU A O 1
ATOM 3604 N N . ALA A 1 455 ? 27.918 -4.570 -36.331 1.00 97.12 455 ALA A N 1
ATOM 3605 C CA . ALA A 1 455 ? 29.240 -5.052 -36.726 1.00 97.12 455 ALA A CA 1
ATOM 3606 C C . ALA A 1 455 ? 29.225 -5.763 -38.092 1.00 97.12 455 ALA A C 1
ATOM 3608 O O . ALA A 1 455 ? 30.140 -5.596 -38.897 1.00 97.12 455 ALA A O 1
ATOM 3609 N N . SER A 1 456 ? 28.174 -6.536 -38.388 1.00 97.44 456 SER A N 1
ATOM 3610 C CA . SER A 1 456 ? 28.003 -7.143 -39.711 1.00 97.44 456 SER A CA 1
ATOM 3611 C C . SER A 1 456 ? 27.766 -6.080 -40.788 1.00 97.44 456 SER A C 1
ATOM 3613 O O . SER A 1 456 ? 28.396 -6.131 -41.844 1.00 97.44 456 SER A O 1
ATOM 3615 N N . GLY A 1 457 ? 26.926 -5.082 -40.503 1.00 97.56 457 GLY A N 1
ATOM 3616 C CA . GLY A 1 457 ? 26.651 -3.961 -41.398 1.00 97.56 457 GLY A CA 1
ATOM 3617 C C . GLY A 1 457 ? 27.887 -3.108 -41.682 1.00 97.56 457 GLY A C 1
ATOM 3618 O O . GLY A 1 457 ? 28.148 -2.792 -42.840 1.00 97.56 457 GLY A O 1
ATOM 3619 N N . THR A 1 458 ? 28.698 -2.794 -40.667 1.00 96.88 458 THR A N 1
ATOM 3620 C CA . THR A 1 458 ? 29.957 -2.056 -40.856 1.00 96.88 458 THR A CA 1
ATOM 3621 C C . THR A 1 458 ? 30.970 -2.871 -41.649 1.00 96.88 458 THR A C 1
ATOM 3623 O O . THR A 1 458 ? 31.615 -2.323 -42.538 1.00 96.88 458 THR A O 1
ATOM 3626 N N . GLN A 1 459 ? 31.067 -4.185 -41.417 1.00 97.12 459 GLN A N 1
ATOM 3627 C CA . GLN A 1 459 ? 31.925 -5.052 -42.223 1.00 97.12 459 GLN A CA 1
ATOM 3628 C C . GLN A 1 459 ? 31.458 -5.115 -43.686 1.00 97.12 459 GLN A C 1
ATOM 3630 O O . GLN A 1 459 ? 32.287 -5.088 -44.594 1.00 97.12 459 GLN A O 1
ATOM 3635 N N . MET A 1 460 ? 30.148 -5.192 -43.941 1.00 97.25 460 MET A N 1
ATOM 3636 C CA . MET A 1 460 ? 29.600 -5.149 -45.302 1.00 97.25 460 MET A CA 1
ATOM 3637 C C . MET A 1 460 ? 29.860 -3.798 -45.974 1.00 97.25 460 MET A C 1
ATOM 3639 O O . MET A 1 460 ? 30.269 -3.779 -47.132 1.00 97.25 460 MET A O 1
ATOM 3643 N N . ALA A 1 461 ? 29.693 -2.689 -45.247 1.00 96.56 461 ALA A N 1
ATOM 3644 C CA . ALA A 1 461 ? 29.998 -1.350 -45.741 1.00 96.56 461 ALA A CA 1
ATOM 3645 C C . ALA A 1 461 ? 31.485 -1.214 -46.103 1.00 96.56 461 ALA A C 1
ATOM 3647 O O . ALA A 1 461 ? 31.798 -0.835 -47.227 1.00 96.56 461 ALA A O 1
ATOM 3648 N N . GLN A 1 462 ? 32.395 -1.642 -45.223 1.00 95.94 462 GLN A N 1
ATOM 3649 C CA . GLN A 1 462 ? 33.838 -1.660 -45.493 1.00 95.94 462 GLN A CA 1
ATOM 3650 C C . GLN A 1 462 ? 34.194 -2.536 -46.698 1.00 95.94 462 GLN A C 1
ATOM 3652 O O . GLN A 1 462 ? 35.002 -2.140 -47.530 1.00 95.94 462 GLN A O 1
ATOM 3657 N N . ARG A 1 463 ? 33.581 -3.721 -46.834 1.00 96.56 463 ARG A N 1
ATOM 3658 C CA . ARG A 1 463 ? 33.771 -4.572 -48.022 1.00 96.56 463 ARG A CA 1
ATOM 3659 C C . ARG A 1 463 ? 33.271 -3.889 -49.291 1.00 96.56 463 ARG A C 1
ATOM 3661 O O . ARG A 1 463 ? 33.919 -3.999 -50.322 1.00 96.56 463 ARG A O 1
ATOM 3668 N N . SER A 1 464 ? 32.141 -3.187 -49.230 1.00 96.19 464 SER A N 1
ATOM 3669 C CA . SER A 1 464 ? 31.641 -2.438 -50.384 1.00 96.19 464 SER A CA 1
ATOM 3670 C C . SER A 1 464 ? 32.565 -1.270 -50.746 1.00 96.19 464 SER A C 1
ATOM 3672 O O . SER A 1 464 ? 32.886 -1.091 -51.917 1.00 96.19 464 SER A O 1
ATOM 3674 N N . GLU A 1 465 ? 33.083 -0.551 -49.750 1.00 94.69 465 GLU A N 1
ATOM 3675 C CA . GLU A 1 465 ? 34.041 0.544 -49.919 1.00 94.69 465 GLU A CA 1
ATOM 3676 C C . GLU A 1 465 ? 35.338 0.057 -50.576 1.00 94.69 465 GLU A C 1
ATOM 3678 O O . GLU A 1 465 ? 35.796 0.648 -51.551 1.00 94.69 465 GLU A O 1
ATOM 3683 N N . THR A 1 466 ? 35.897 -1.069 -50.118 1.00 95.12 466 THR A N 1
ATOM 3684 C CA . THR A 1 466 ? 37.095 -1.651 -50.742 1.00 95.12 466 THR A CA 1
ATOM 3685 C C . THR A 1 466 ? 36.822 -2.141 -52.159 1.00 95.12 466 THR A C 1
ATOM 3687 O O . THR A 1 466 ? 37.648 -1.925 -53.041 1.00 95.12 466 THR A O 1
ATOM 3690 N N . THR A 1 467 ? 35.656 -2.743 -52.424 1.00 96.00 467 THR A N 1
ATOM 3691 C CA . THR A 1 467 ? 35.293 -3.114 -53.800 1.00 96.00 467 THR A CA 1
ATOM 3692 C C . THR A 1 467 ? 35.130 -1.898 -54.708 1.00 96.00 467 THR A C 1
ATOM 3694 O O . THR A 1 467 ? 35.539 -1.968 -55.862 1.00 96.00 467 THR A O 1
ATOM 3697 N N . LEU A 1 468 ? 34.588 -0.783 -54.206 1.00 94.12 468 LEU A N 1
ATOM 3698 C CA . LEU A 1 468 ? 34.477 0.457 -54.973 1.00 94.12 468 LEU A CA 1
ATOM 3699 C C . LEU A 1 468 ? 35.855 1.052 -55.255 1.00 94.12 468 LEU A C 1
ATOM 3701 O O . LEU A 1 468 ? 36.132 1.332 -56.416 1.00 94.12 468 LEU A O 1
ATOM 3705 N N . ARG A 1 469 ? 36.739 1.158 -54.254 1.00 93.00 469 ARG A N 1
ATOM 3706 C CA . ARG A 1 469 ? 38.135 1.582 -54.466 1.00 93.00 469 ARG A CA 1
ATOM 3707 C C . ARG A 1 469 ? 38.815 0.761 -55.561 1.00 93.00 469 ARG A C 1
ATOM 3709 O O . ARG A 1 469 ? 39.310 1.338 -56.517 1.00 93.00 469 ARG A O 1
ATOM 3716 N N . ASN A 1 470 ? 38.708 -0.568 -55.506 1.00 94.12 470 ASN A N 1
ATOM 3717 C CA . ASN A 1 470 ? 39.280 -1.442 -56.536 1.00 94.12 470 ASN A CA 1
ATOM 3718 C C . ASN A 1 470 ? 38.712 -1.162 -57.944 1.00 94.12 470 ASN A C 1
ATOM 3720 O O . ASN A 1 470 ? 39.437 -1.251 -58.930 1.00 94.12 470 ASN A O 1
ATOM 3724 N N . VAL A 1 471 ? 37.416 -0.851 -58.066 1.00 94.50 471 VAL A N 1
ATOM 3725 C CA . VAL A 1 471 ? 36.796 -0.500 -59.359 1.00 94.50 471 VAL A CA 1
ATOM 3726 C C . VAL A 1 471 ? 37.295 0.857 -59.866 1.00 94.50 471 VAL A C 1
ATOM 3728 O O . VAL A 1 471 ? 37.568 0.989 -61.059 1.00 94.50 471 VAL A O 1
ATOM 3731 N N . TYR A 1 472 ? 37.440 1.843 -58.980 1.00 91.75 472 TYR A N 1
ATOM 3732 C CA . TYR A 1 472 ? 38.005 3.158 -59.300 1.00 91.75 472 TYR A CA 1
ATOM 3733 C C . TYR A 1 472 ? 39.476 3.061 -59.730 1.00 91.75 472 TYR A C 1
ATOM 3735 O O . TYR A 1 472 ? 39.843 3.656 -60.743 1.00 91.75 472 TYR A O 1
ATOM 3743 N N . ASP A 1 473 ? 40.269 2.215 -59.066 1.00 92.56 473 ASP A N 1
ATOM 3744 C CA . ASP A 1 473 ? 41.654 1.914 -59.448 1.00 92.56 473 ASP A CA 1
ATOM 3745 C C . ASP A 1 473 ? 41.732 1.302 -60.858 1.00 92.56 473 ASP A C 1
ATOM 3747 O O . ASP A 1 473 ? 42.551 1.719 -61.675 1.00 92.56 473 ASP A O 1
ATOM 3751 N N . ILE A 1 474 ? 40.840 0.356 -61.197 1.00 94.38 474 ILE A N 1
ATOM 3752 C CA . ILE A 1 474 ? 40.762 -0.237 -62.550 1.00 94.38 474 ILE A CA 1
ATOM 3753 C C . ILE A 1 474 ? 40.393 0.818 -63.607 1.00 94.38 474 ILE A C 1
ATOM 3755 O O . ILE A 1 474 ? 40.862 0.751 -64.744 1.00 94.38 474 ILE A O 1
ATOM 3759 N N . LEU A 1 475 ? 39.553 1.791 -63.246 1.00 92.25 475 LEU A N 1
ATOM 3760 C CA . LEU A 1 475 ? 39.164 2.916 -64.103 1.00 92.25 475 LEU A CA 1
ATOM 3761 C C . LEU A 1 475 ? 40.197 4.055 -64.110 1.00 92.25 475 LEU A C 1
ATOM 3763 O O . LEU A 1 475 ? 40.021 5.018 -64.860 1.00 92.25 475 LEU A O 1
ATOM 3767 N N . ASN A 1 476 ? 41.264 3.937 -63.312 1.00 87.69 476 ASN A N 1
ATOM 3768 C CA . ASN A 1 476 ? 42.316 4.931 -63.128 1.00 87.69 476 ASN A CA 1
ATOM 3769 C C . ASN A 1 476 ? 41.760 6.315 -62.721 1.00 87.69 476 ASN A C 1
ATOM 3771 O O . ASN A 1 476 ? 42.186 7.348 -63.245 1.00 87.69 476 ASN A O 1
ATOM 3775 N N . GLN A 1 477 ? 40.761 6.309 -61.829 1.00 85.94 477 GLN A N 1
ATOM 3776 C CA . GLN A 1 477 ? 40.119 7.485 -61.236 1.00 85.94 477 GLN A CA 1
ATOM 3777 C C . GLN A 1 477 ? 40.358 7.503 -59.722 1.00 85.94 477 GLN A C 1
ATOM 3779 O O . GLN A 1 477 ? 40.215 6.470 -59.073 1.00 85.94 477 GLN A O 1
ATOM 3784 N N . ASP A 1 478 ? 40.641 8.674 -59.148 1.00 83.25 478 ASP A N 1
ATOM 3785 C CA . ASP A 1 478 ? 40.880 8.799 -57.707 1.00 83.25 478 ASP A CA 1
ATOM 3786 C C . ASP A 1 478 ? 39.563 8.704 -56.915 1.00 83.25 478 ASP A C 1
ATOM 3788 O O . ASP A 1 478 ? 38.700 9.583 -56.976 1.00 83.25 478 ASP A O 1
ATOM 3792 N N . TYR A 1 479 ? 39.411 7.618 -56.148 1.00 83.12 479 TYR A N 1
ATOM 3793 C CA . TYR A 1 479 ? 38.237 7.363 -55.303 1.00 83.12 479 TYR A CA 1
ATOM 3794 C C . TYR A 1 479 ? 38.024 8.455 -54.242 1.00 83.12 479 TYR A C 1
ATOM 3796 O O . TYR A 1 479 ? 36.889 8.873 -53.991 1.00 83.12 479 TYR A O 1
ATOM 3804 N N . ASP A 1 480 ? 39.110 8.923 -53.626 1.00 83.12 480 ASP A N 1
ATOM 3805 C CA . ASP A 1 480 ? 39.045 9.909 -52.548 1.00 83.12 480 ASP A CA 1
ATOM 3806 C C . ASP A 1 480 ? 38.621 11.291 -53.072 1.00 83.12 480 ASP A C 1
ATOM 3808 O O . ASP A 1 480 ? 37.881 11.983 -52.386 1.00 83.12 480 ASP A O 1
ATOM 3812 N N . ASP A 1 481 ? 38.962 11.670 -54.309 1.00 81.00 481 ASP A N 1
ATOM 3813 C CA . ASP A 1 481 ? 38.516 12.945 -54.905 1.00 81.00 481 ASP A CA 1
ATOM 3814 C C . ASP A 1 481 ? 37.014 12.918 -55.261 1.00 81.00 481 ASP A C 1
ATOM 3816 O O . ASP A 1 481 ? 36.303 13.914 -55.131 1.00 81.00 481 ASP A O 1
ATOM 3820 N N . ALA A 1 482 ? 36.492 11.743 -55.637 1.00 73.75 482 ALA A N 1
ATOM 3821 C CA . ALA A 1 482 ? 35.077 11.552 -55.961 1.00 73.75 482 ALA A CA 1
ATOM 3822 C C . ALA A 1 482 ? 34.161 11.420 -54.728 1.00 73.75 482 ALA A C 1
ATOM 3824 O O . ALA A 1 482 ? 32.961 11.691 -54.828 1.00 73.75 482 ALA A O 1
ATOM 3825 N N . THR A 1 483 ? 34.698 10.968 -53.589 1.00 75.12 483 THR A N 1
ATOM 3826 C CA . THR A 1 483 ? 33.928 10.713 -52.356 1.00 75.12 483 THR A CA 1
ATOM 3827 C C . THR A 1 483 ? 34.253 11.662 -51.207 1.00 75.12 483 THR A C 1
ATOM 3829 O O . THR A 1 483 ? 33.525 11.661 -50.211 1.00 75.12 483 THR A O 1
ATOM 3832 N N . SER A 1 484 ? 35.283 12.506 -51.340 1.00 73.62 484 SER A N 1
ATOM 3833 C CA . SER A 1 484 ? 35.568 13.545 -50.357 1.00 73.62 484 SER A CA 1
ATOM 3834 C C . SER A 1 484 ? 34.350 14.465 -50.229 1.00 73.62 484 SER A C 1
ATOM 3836 O O . SER A 1 484 ? 33.845 14.962 -51.245 1.00 73.62 484 SER A O 1
ATOM 3838 N N . PRO A 1 485 ? 33.830 14.692 -49.008 1.00 62.03 485 PRO A N 1
ATOM 3839 C CA . PRO A 1 485 ? 32.817 15.705 -48.792 1.00 62.03 485 PRO A CA 1
ATOM 3840 C C . PRO A 1 485 ? 33.454 17.029 -49.191 1.00 62.03 485 PRO A C 1
ATOM 3842 O O . PRO A 1 485 ? 34.333 17.543 -48.508 1.00 62.03 485 PRO A O 1
ATOM 3845 N N . GLN A 1 486 ? 33.060 17.538 -50.354 1.00 56.69 486 GLN A N 1
ATOM 3846 C CA . GLN A 1 486 ? 33.546 18.804 -50.856 1.00 56.69 486 GLN A CA 1
ATOM 3847 C C . GLN A 1 486 ? 33.200 19.867 -49.809 1.00 56.69 486 GLN A C 1
ATOM 3849 O O . GLN A 1 486 ? 32.039 20.266 -49.701 1.00 56.69 486 GLN A O 1
ATOM 3854 N N . ASP A 1 487 ? 34.199 20.289 -49.029 1.00 49.94 487 ASP A N 1
ATOM 3855 C CA . ASP A 1 487 ? 34.146 21.447 -48.144 1.00 49.94 487 ASP A CA 1
ATOM 3856 C C . ASP A 1 487 ? 33.916 22.679 -49.022 1.00 49.94 487 ASP A C 1
ATOM 3858 O O . ASP A 1 487 ? 34.825 23.424 -49.397 1.00 49.94 487 ASP A O 1
ATOM 3862 N N . GLN A 1 488 ? 32.657 22.881 -49.404 1.00 52.72 488 GLN A N 1
ATOM 3863 C CA . GLN A 1 488 ? 32.182 24.117 -49.985 1.00 52.72 488 GLN A CA 1
ATOM 3864 C C . GLN A 1 488 ? 32.173 25.157 -48.869 1.00 52.72 488 GLN A C 1
ATOM 3866 O O . GLN A 1 488 ? 31.160 25.464 -48.243 1.00 52.72 488 GLN A O 1
ATOM 3871 N N . THR A 1 489 ? 33.345 25.742 -48.645 1.00 51.16 489 THR A N 1
ATOM 3872 C CA . THR A 1 489 ? 33.478 27.103 -48.136 1.00 51.16 489 THR A CA 1
ATOM 3873 C C . THR A 1 489 ? 32.855 28.049 -49.166 1.00 51.16 489 THR A C 1
ATOM 3875 O O . THR A 1 489 ? 33.519 28.636 -50.013 1.00 51.16 489 THR A O 1
ATOM 3878 N N . GLY A 1 490 ? 31.529 28.161 -49.132 1.00 44.03 490 GLY A N 1
ATOM 3879 C CA . GLY A 1 490 ? 30.769 28.966 -50.081 1.00 44.03 490 GLY A CA 1
ATOM 3880 C C . GLY A 1 490 ? 29.299 29.056 -49.699 1.00 44.03 490 GLY A C 1
ATOM 3881 O O . GLY A 1 490 ? 28.493 28.253 -50.143 1.00 44.03 490 GLY A O 1
ATOM 3882 N N . LYS A 1 491 ? 28.984 30.047 -48.858 1.00 49.16 491 LYS A N 1
ATOM 3883 C CA . LYS A 1 491 ? 27.653 30.589 -48.528 1.00 49.16 491 LYS A CA 1
ATOM 3884 C C . LYS A 1 491 ? 26.544 30.256 -49.550 1.00 49.16 491 LYS A C 1
ATOM 3886 O O . LYS A 1 491 ? 26.626 30.744 -50.671 1.00 49.16 491 LYS A O 1
ATOM 3891 N N . SER A 1 492 ? 25.482 29.567 -49.124 1.00 40.50 492 SER A N 1
ATOM 3892 C CA . SER A 1 492 ? 24.082 30.039 -49.217 1.00 40.50 492 SER A CA 1
ATOM 3893 C C . SER A 1 492 ? 23.116 28.992 -48.647 1.00 40.50 492 SER A C 1
ATOM 3895 O O . SER A 1 492 ? 23.136 27.837 -49.057 1.00 40.50 492 SER A O 1
ATOM 3897 N N . ASP A 1 493 ? 22.261 29.473 -47.750 1.00 43.12 493 ASP A N 1
ATOM 3898 C CA . ASP A 1 493 ? 20.885 29.048 -47.471 1.00 43.12 493 ASP A CA 1
ATOM 3899 C C . ASP A 1 493 ? 20.621 27.671 -46.837 1.00 43.12 493 ASP A C 1
ATOM 3901 O O . ASP A 1 493 ? 20.503 26.635 -47.483 1.00 43.12 493 ASP A O 1
ATOM 3905 N N . GLU A 1 494 ? 20.442 27.732 -45.514 1.00 51.69 494 GLU A N 1
ATOM 3906 C CA . GLU A 1 494 ? 19.259 27.226 -44.806 1.00 51.69 494 GLU A CA 1
ATOM 3907 C C . GLU A 1 494 ? 18.611 25.951 -45.374 1.00 51.69 494 GLU A C 1
ATOM 3909 O O . GLU A 1 494 ? 17.625 25.982 -46.107 1.00 51.69 494 GLU A O 1
ATOM 3914 N N . ALA A 1 495 ? 19.126 24.800 -44.943 1.00 40.88 495 ALA A N 1
ATOM 3915 C CA . ALA A 1 495 ? 18.397 23.541 -44.995 1.00 40.88 495 ALA A CA 1
ATOM 3916 C C . ALA A 1 495 ? 18.473 22.854 -43.631 1.00 40.88 495 ALA A C 1
ATOM 3918 O O . ALA A 1 495 ? 19.333 22.022 -43.345 1.00 40.88 495 ALA A O 1
ATOM 3919 N N . THR A 1 496 ? 17.532 23.248 -42.782 1.00 47.75 496 THR A N 1
ATOM 3920 C CA . THR A 1 496 ? 17.096 22.566 -41.570 1.00 47.75 496 THR A CA 1
ATOM 3921 C C . THR A 1 496 ? 16.828 21.084 -41.854 1.00 47.75 496 THR A C 1
ATOM 3923 O O . THR A 1 496 ? 15.788 20.727 -42.400 1.00 47.75 496 THR A O 1
ATOM 3926 N N . TRP A 1 497 ? 17.733 20.203 -41.437 1.00 42.34 497 TRP A N 1
ATOM 3927 C CA . TRP A 1 497 ? 17.440 18.779 -41.275 1.00 42.34 497 TRP A CA 1
ATOM 3928 C C . TRP A 1 497 ? 17.694 18.397 -39.819 1.00 42.34 497 TRP A C 1
ATOM 3930 O O . TRP A 1 497 ? 18.787 17.991 -39.439 1.00 42.34 497 TRP A O 1
ATOM 3940 N N . ALA A 1 498 ? 16.663 18.555 -38.990 1.00 33.22 498 ALA A N 1
ATOM 3941 C CA . ALA A 1 498 ? 16.575 17.861 -37.710 1.00 33.22 498 ALA A CA 1
ATOM 3942 C C . ALA A 1 498 ? 15.934 16.476 -37.940 1.00 33.22 498 ALA A C 1
ATOM 3944 O O . ALA A 1 498 ? 14.981 16.375 -38.721 1.00 33.22 498 ALA A O 1
ATOM 3945 N N . PRO A 1 499 ? 16.396 15.400 -37.277 1.00 43.09 499 PRO A N 1
ATOM 3946 C CA . PRO A 1 499 ? 15.856 14.068 -37.488 1.00 43.09 499 PRO A CA 1
ATOM 3947 C C . PRO A 1 499 ? 14.655 13.841 -36.565 1.00 43.09 499 PRO A C 1
ATOM 3949 O O . PRO A 1 499 ? 14.813 13.561 -35.383 1.00 43.09 499 PRO A O 1
ATOM 3952 N N . ASN A 1 500 ? 13.441 13.905 -37.113 1.00 32.91 500 ASN A N 1
ATOM 3953 C CA . ASN A 1 500 ? 12.256 13.345 -36.464 1.00 32.91 500 ASN A CA 1
ATOM 3954 C C . ASN A 1 500 ? 11.777 12.134 -37.261 1.00 32.91 500 ASN A C 1
ATOM 3956 O O . ASN A 1 500 ? 11.033 12.244 -38.233 1.00 32.91 500 ASN A O 1
ATOM 3960 N N . ALA A 1 501 ? 12.210 10.953 -36.824 1.00 40.75 501 ALA A N 1
ATOM 3961 C CA . ALA A 1 501 ? 11.658 9.690 -37.276 1.00 40.75 501 ALA A CA 1
ATOM 3962 C C . ALA A 1 501 ? 10.253 9.506 -36.682 1.00 40.75 501 ALA A C 1
ATOM 3964 O O . ALA A 1 501 ? 10.094 9.150 -35.514 1.00 40.75 501 ALA A O 1
ATOM 3965 N N . ARG A 1 502 ? 9.217 9.703 -37.503 1.00 33.38 502 ARG A N 1
ATOM 3966 C CA . ARG A 1 502 ? 7.923 9.039 -37.315 1.00 33.38 502 ARG A CA 1
ATOM 3967 C C . ARG A 1 502 ? 7.473 8.411 -38.627 1.00 33.38 502 ARG A C 1
ATOM 3969 O O . ARG A 1 502 ? 7.375 9.060 -39.662 1.00 33.38 502 ARG A O 1
ATOM 3976 N N . LEU A 1 503 ? 7.233 7.110 -38.531 1.00 44.53 503 LEU A N 1
ATOM 3977 C CA . LEU A 1 503 ? 6.710 6.215 -39.551 1.00 44.53 503 LEU A CA 1
ATOM 3978 C C . LEU A 1 503 ? 5.375 6.729 -40.107 1.00 44.53 503 LEU A C 1
ATOM 3980 O O . LEU A 1 503 ? 4.438 6.933 -39.338 1.00 44.53 503 LEU A O 1
ATOM 3984 N N . SER A 1 504 ? 5.246 6.827 -41.432 1.00 31.00 504 SER A N 1
ATOM 3985 C CA . SER A 1 504 ? 3.946 6.663 -42.088 1.00 31.00 504 SER A CA 1
ATOM 3986 C C . SER A 1 504 ? 4.096 6.230 -43.548 1.00 31.00 504 SER A C 1
ATOM 3988 O O . SER A 1 504 ? 4.854 6.813 -44.320 1.00 31.00 504 SER A O 1
ATOM 3990 N N . ARG A 1 505 ? 3.382 5.157 -43.903 1.00 41.50 505 ARG A N 1
ATOM 3991 C CA . ARG A 1 505 ? 3.234 4.603 -45.258 1.00 41.50 505 ARG A CA 1
ATOM 3992 C C . ARG A 1 505 ? 2.289 5.486 -46.081 1.00 41.50 505 ARG A C 1
ATOM 3994 O O . ARG A 1 505 ? 1.221 5.839 -45.593 1.00 41.50 505 ARG A O 1
ATOM 4001 N N . GLY A 1 506 ? 2.599 5.712 -47.357 1.00 33.06 506 GLY A N 1
ATOM 4002 C CA . GLY A 1 506 ? 1.678 6.323 -48.324 1.00 33.06 506 GLY A CA 1
ATOM 4003 C C . GLY A 1 506 ? 2.300 6.449 -49.715 1.00 33.06 506 GLY A C 1
ATOM 4004 O O . GLY A 1 506 ? 3.502 6.614 -49.833 1.00 33.06 506 GLY A O 1
ATOM 4005 N N . ARG A 1 507 ? 1.495 6.280 -50.764 1.00 35.09 507 ARG A N 1
ATOM 4006 C CA . ARG A 1 507 ? 1.854 5.911 -52.149 1.00 35.09 507 ARG A CA 1
ATOM 4007 C C . ARG A 1 507 ? 1.752 7.111 -53.118 1.00 35.09 507 ARG A C 1
ATOM 4009 O O . ARG A 1 507 ? 1.001 8.029 -52.820 1.00 35.09 507 ARG A O 1
ATOM 4016 N N . MET A 1 508 ? 2.332 6.947 -54.324 1.00 32.81 508 MET A N 1
ATOM 4017 C CA . MET A 1 508 ? 2.181 7.727 -55.589 1.00 32.81 508 MET A CA 1
ATOM 4018 C C . MET A 1 508 ? 2.926 9.072 -55.705 1.00 32.81 508 MET A C 1
ATOM 4020 O O . MET A 1 508 ? 3.092 9.744 -54.702 1.00 32.81 508 MET A O 1
ATOM 4024 N N . ILE A 1 509 ? 3.289 9.633 -56.872 1.00 37.00 509 ILE A N 1
ATOM 4025 C CA . ILE A 1 509 ? 3.768 9.251 -58.229 1.00 37.00 509 ILE A CA 1
ATOM 4026 C C . ILE A 1 509 ? 4.060 10.619 -58.914 1.00 37.00 509 ILE A C 1
ATOM 4028 O O . ILE A 1 509 ? 3.242 11.524 -58.785 1.00 37.00 509 ILE A O 1
ATOM 4032 N N . THR A 1 510 ? 5.148 10.730 -59.701 1.00 35.78 510 THR A N 1
ATOM 4033 C CA . THR A 1 510 ? 5.541 11.849 -60.620 1.00 35.78 510 THR A CA 1
ATOM 4034 C C . THR A 1 510 ? 5.860 13.208 -59.949 1.00 35.78 510 THR A C 1
ATOM 4036 O O . THR A 1 510 ? 5.290 13.532 -58.926 1.00 35.78 510 THR A O 1
ATOM 4039 N N . THR A 1 511 ? 6.786 14.068 -60.386 1.00 34.19 511 THR A N 1
ATOM 4040 C CA . THR A 1 511 ? 7.389 14.344 -61.699 1.00 34.19 511 THR A CA 1
ATOM 4041 C C . THR A 1 511 ? 8.866 14.749 -61.586 1.00 34.19 511 THR A C 1
ATOM 4043 O O . THR A 1 511 ? 9.289 15.445 -60.669 1.00 34.19 511 THR A O 1
ATOM 4046 N N . ARG A 1 512 ? 9.598 14.355 -62.626 1.00 40.62 512 ARG A N 1
ATOM 4047 C CA . ARG A 1 512 ? 10.943 14.736 -63.072 1.00 40.62 512 ARG A CA 1
ATOM 4048 C C . ARG A 1 512 ? 11.196 16.255 -63.072 1.00 40.62 512 ARG A C 1
ATOM 4050 O O . ARG A 1 512 ? 10.509 16.985 -63.780 1.00 40.62 512 ARG A O 1
ATOM 4057 N N . SER A 1 513 ? 12.260 16.694 -62.400 1.00 34.69 513 SER A N 1
ATOM 4058 C CA . SER A 1 513 ? 13.031 17.883 -62.782 1.00 34.69 513 SER A CA 1
ATOM 4059 C C . SER A 1 513 ? 14.514 17.505 -62.842 1.00 34.69 513 SER A C 1
ATOM 4061 O O . SER A 1 513 ? 15.128 17.071 -61.871 1.00 34.69 513 SER A O 1
ATOM 4063 N N . GLU A 1 514 ? 15.063 17.566 -64.052 1.00 35.22 514 GLU A N 1
ATOM 4064 C CA . GLU A 1 514 ? 16.467 17.298 -64.343 1.00 35.22 514 GLU A CA 1
ATOM 4065 C C . GLU A 1 514 ? 17.335 18.442 -63.814 1.00 35.22 514 GLU A C 1
ATOM 4067 O O . GLU A 1 514 ? 17.203 19.585 -64.249 1.00 35.22 514 GLU A O 1
ATOM 4072 N N . LYS A 1 515 ? 18.296 18.124 -62.945 1.00 38.75 515 LYS A N 1
ATOM 4073 C CA . LYS A 1 515 ? 19.545 18.881 -62.857 1.00 38.75 515 LYS A CA 1
ATOM 4074 C C . LYS A 1 515 ? 20.669 17.953 -63.290 1.00 38.75 515 LYS A C 1
ATOM 4076 O O . LYS A 1 515 ? 20.967 16.962 -62.633 1.00 38.75 515 LYS A O 1
ATOM 4081 N N . ARG A 1 516 ? 21.235 18.266 -64.455 1.00 41.25 516 ARG A N 1
ATOM 4082 C CA . ARG A 1 516 ? 22.413 17.611 -65.025 1.00 41.25 516 ARG A CA 1
ATOM 4083 C C . ARG A 1 516 ? 23.599 17.751 -64.060 1.00 41.25 516 ARG A C 1
ATOM 4085 O O . ARG A 1 516 ? 23.956 18.891 -63.760 1.00 41.25 516 ARG A O 1
ATOM 4092 N N . PRO A 1 517 ? 24.275 16.667 -63.653 1.00 43.88 517 PRO A N 1
ATOM 4093 C CA . PRO A 1 517 ? 25.666 16.770 -63.251 1.00 43.88 517 PRO A CA 1
ATOM 4094 C C . PRO A 1 517 ? 26.534 16.934 -64.505 1.00 43.88 517 PRO A C 1
ATOM 4096 O O . PRO A 1 517 ? 26.326 16.284 -65.532 1.00 43.88 517 PRO A O 1
ATOM 4099 N N . LYS A 1 518 ? 27.484 17.865 -64.430 1.00 43.59 518 LYS A N 1
ATOM 4100 C CA . LYS A 1 518 ? 28.538 18.041 -65.428 1.00 43.59 518 LYS A CA 1
ATOM 4101 C C . LYS A 1 518 ? 29.458 16.818 -65.355 1.00 43.59 518 LYS A C 1
ATOM 4103 O O . LYS A 1 518 ? 30.081 16.590 -64.328 1.00 43.59 518 LYS A O 1
ATOM 4108 N N . GLY A 1 519 ? 29.528 16.063 -66.444 1.00 46.69 519 GLY A N 1
ATOM 4109 C CA . GLY A 1 519 ? 30.497 14.995 -66.691 1.00 46.69 519 GLY A CA 1
ATOM 4110 C C . GLY A 1 519 ? 30.826 14.958 -68.190 1.00 46.69 519 GLY A C 1
ATOM 4111 O O . GLY A 1 519 ? 30.005 15.426 -68.989 1.00 46.69 519 GLY A O 1
ATOM 4112 N N . PRO A 1 520 ? 32.030 14.509 -68.583 1.00 47.22 520 PRO A N 1
ATOM 4113 C CA . PRO A 1 520 ? 32.590 14.788 -69.897 1.00 47.22 520 PRO A CA 1
ATOM 4114 C C . PRO A 1 520 ? 31.957 13.975 -71.032 1.00 47.22 520 PRO A C 1
ATOM 4116 O O . PRO A 1 520 ? 31.308 12.948 -70.860 1.00 47.22 520 PRO A O 1
ATOM 4119 N N . VAL A 1 521 ? 32.151 14.540 -72.215 1.00 39.00 521 VAL A N 1
ATOM 4120 C CA . VAL A 1 521 ? 31.482 14.306 -73.490 1.00 39.00 521 VAL A CA 1
ATOM 4121 C C . VAL A 1 521 ? 31.758 12.912 -74.073 1.00 39.00 521 VAL A C 1
ATOM 4123 O O . VAL A 1 521 ? 32.901 12.507 -74.242 1.00 39.00 521 VAL A O 1
ATOM 4126 N N . VAL A 1 522 ? 30.668 12.228 -74.423 1.00 38.00 522 VAL A N 1
ATOM 4127 C CA . VAL A 1 522 ? 30.433 11.391 -75.617 1.00 38.00 522 VAL A CA 1
ATOM 4128 C C . VAL A 1 522 ? 31.643 11.171 -76.548 1.00 38.00 522 VAL A C 1
ATOM 4130 O O . VAL A 1 522 ? 32.067 12.090 -77.243 1.00 38.00 522 VAL A O 1
ATOM 4133 N N . TRP A 1 523 ? 32.062 9.911 -76.709 1.00 38.66 523 TRP A N 1
ATOM 4134 C CA . TRP A 1 523 ? 32.453 9.386 -78.023 1.00 38.66 523 TRP A CA 1
ATOM 4135 C C . TRP A 1 523 ? 31.285 8.565 -78.559 1.00 38.66 523 TRP A C 1
ATOM 4137 O O . TRP A 1 523 ? 30.937 7.511 -78.030 1.00 38.66 523 TRP A O 1
ATOM 4147 N N . GLY A 1 524 ? 30.624 9.114 -79.573 1.00 38.84 524 GLY A N 1
ATOM 4148 C CA . GLY A 1 524 ? 29.527 8.477 -80.273 1.00 38.84 524 GLY A CA 1
ATOM 4149 C C . GLY A 1 524 ? 30.058 7.643 -81.428 1.00 38.84 524 GLY A C 1
ATOM 4150 O O . GLY A 1 524 ? 30.716 8.171 -82.314 1.00 38.84 524 GLY A O 1
ATOM 4151 N N . TYR A 1 525 ? 29.677 6.371 -81.461 1.00 38.59 525 TYR A N 1
ATOM 4152 C CA . TYR A 1 525 ? 29.414 5.682 -82.716 1.00 38.59 525 TYR A CA 1
ATOM 4153 C C . TYR A 1 525 ? 27.998 5.128 -82.642 1.00 38.59 525 TYR A C 1
ATOM 4155 O O . TYR A 1 525 ? 27.698 4.168 -81.937 1.00 38.59 525 TYR A O 1
ATOM 4163 N N . THR A 1 526 ? 27.105 5.814 -83.346 1.00 43.19 526 THR A N 1
ATOM 4164 C CA . THR A 1 526 ? 25.774 5.323 -83.675 1.00 43.19 526 THR A CA 1
ATOM 4165 C C . THR A 1 526 ? 25.897 4.545 -84.979 1.00 43.19 526 THR A C 1
ATOM 4167 O O . THR A 1 526 ? 26.148 5.120 -86.030 1.00 43.19 526 THR A O 1
ATOM 4170 N N . ALA A 1 527 ? 25.721 3.228 -84.922 1.00 34.59 527 ALA A N 1
ATOM 4171 C CA . ALA A 1 527 ? 25.441 2.414 -86.097 1.00 34.59 527 ALA A CA 1
ATOM 4172 C C . ALA A 1 527 ? 24.023 1.856 -85.942 1.00 34.59 527 ALA A C 1
ATOM 4174 O O . ALA A 1 527 ? 23.808 0.780 -85.395 1.00 34.59 527 ALA A O 1
ATOM 4175 N N . LYS A 1 528 ? 23.034 2.639 -86.385 1.00 40.41 528 LYS A N 1
ATOM 4176 C CA . LYS A 1 528 ? 21.726 2.112 -86.778 1.00 40.41 528 LYS A CA 1
ATOM 4177 C C . LYS A 1 528 ? 21.798 1.846 -88.276 1.00 40.41 528 LYS A C 1
ATOM 4179 O O . LYS A 1 528 ? 21.743 2.783 -89.063 1.00 40.41 528 LYS A O 1
ATOM 4184 N N . VAL A 1 529 ? 21.912 0.578 -88.649 1.00 40.34 529 VAL A N 1
ATOM 4185 C CA . VAL A 1 529 ? 21.518 0.101 -89.975 1.00 40.34 529 VAL A CA 1
ATOM 4186 C C . VAL A 1 529 ? 20.148 -0.537 -89.796 1.00 40.34 529 VAL A C 1
ATOM 4188 O O . VAL A 1 529 ? 19.988 -1.448 -88.988 1.00 40.34 529 VAL A O 1
ATOM 4191 N N . GLY A 1 530 ? 19.152 -0.022 -90.506 1.00 43.62 530 GLY A N 1
ATOM 4192 C CA . GLY A 1 530 ? 17.858 -0.666 -90.671 1.00 43.62 530 GLY A CA 1
ATOM 4193 C C . GLY A 1 530 ? 17.501 -0.653 -92.147 1.00 43.62 530 GLY A C 1
ATOM 4194 O O . GLY A 1 530 ? 17.484 0.426 -92.722 1.00 43.62 530 GLY A O 1
ATOM 4195 N N . VAL A 1 531 ? 17.245 -1.832 -92.718 1.00 39.31 531 VAL A N 1
ATOM 4196 C CA . VAL A 1 531 ? 16.567 -2.123 -94.002 1.00 39.31 531 VAL A CA 1
ATOM 4197 C C . VAL A 1 531 ? 16.141 -3.602 -93.872 1.00 39.31 531 VAL A C 1
ATOM 4199 O O . VAL A 1 531 ? 17.006 -4.449 -93.687 1.00 39.31 531 VAL A O 1
ATOM 4202 N N . THR A 1 532 ? 14.893 -3.909 -93.498 1.00 48.81 532 THR A N 1
ATOM 4203 C CA . THR A 1 532 ? 13.760 -4.342 -94.358 1.00 48.81 532 THR A CA 1
ATOM 4204 C C . THR A 1 532 ? 14.074 -5.448 -95.372 1.00 48.81 532 THR A C 1
ATOM 4206 O O . THR A 1 532 ? 14.922 -5.242 -96.233 1.00 48.81 532 THR A O 1
ATOM 4209 N N . GLY A 1 533 ? 13.276 -6.523 -95.360 1.00 43.88 533 GLY A N 1
ATOM 4210 C CA . GLY A 1 533 ? 13.047 -7.385 -96.527 1.00 43.88 533 GLY A CA 1
ATOM 4211 C C . GLY A 1 533 ? 12.954 -8.878 -96.208 1.00 43.88 533 GLY A C 1
ATOM 4212 O O . GLY A 1 533 ? 13.994 -9.486 -95.989 1.00 43.88 533 GLY A O 1
ATOM 4213 N N . ASP A 1 534 ? 11.713 -9.380 -96.258 1.00 40.66 534 ASP A N 1
ATOM 4214 C CA . ASP A 1 534 ? 11.195 -10.766 -96.322 1.00 40.66 534 ASP A CA 1
ATOM 4215 C C . ASP A 1 534 ? 11.401 -11.757 -95.162 1.00 40.66 534 ASP A C 1
ATOM 4217 O O . ASP A 1 534 ? 12.544 -12.160 -94.850 1.00 40.66 534 ASP A O 1
#

pLDDT: mean 72.71, std 20.7, range [31.0, 97.75]

Secondary structure (DSSP, 8-state):
--------PPPPHHHHHHTTT---HHHHHHHHHHHHHHHHHHEEESSS----HHHHHS-SSEEEEPPPPGGGTTSHHHHHHHHHHHHHHHHHHHHHHHHHHHHHHHHHHHHHTTS----TTHHHHHHHHHHHHHHHHHHHHHHHHHHHHHHHSGGGSTTTT-HHHHHHHHHHHHTTS------------S---HHHHHHHHHHHHHHHHHHHHHHHHHHHHHHHHHHHHHHHHHSS-HHHHHHHHHHHHHHHHHHHHHHHHHHTTTTS-TTTGGGS--SSS-TTHHHHHHHHHHHHHHHHHHHHHHHHHHHHHHHHHHTS-----PPP-------------THHHHHHHHHIIIIIHHHHHHHHHHHHHHHHHHHHHHHHHHHHHHHHHHHHHH-SHHHHS--GGG-TT--SS--SS---------HHHHHHHHHHHHHHHHHHHHHHHHHHHHHHHHHHHHHHHHHHHHHHHHTT--HHHHHS-------------------------------PPP----------------

Organism: Uncinocarpus reesii (strain UAMH 1704) (NCBI:txid336963)

Sequence (534 aa):
MLGDPQSLEPPPPFAKQLAPYIRTRGEALKVRRALTEYLQAQVTFSHDNIGSHLSLCAPHNVACVKRIPPELGNGLRAQYLRALQANIAARKEYSELLKETQTLTENLARRDNEETPVPDGEELRIYLSLLQSRQQQRKIQICQHYLDKLNAMEAAQSEYLDTSREMKDILSSSQKFALHHEGAGYTTSPGSRPDTLLHDLERTVLVSKGQAEDEKELLGRLRARIQAKRAEQRDTCPQAKLKAILRIRDELVQWVEQTLATSGMEDASIIEEEQNYKTTGAHQAPSLLEDLKIESEAQYAAYISARRRLLEAVSAASNLPMKSPSRPMHRKSKQRETERSFADIDIIFPYVQEHLSPLSRSQKVSTVHRSFLAALLSKETSTAERAFERLQSESHLLPEYPIFAKQPRSKHASSINSRSAPTQDSALVVHAQAWAFASNAAQDGTKEHIHRQLASGTQMAQRSETTLRNVYDILNQDYDDATSPQDQTGKSDEATWAPNARLSRGRMITTRSEKRPKGPVVWGYTAKVGVTGD

Radius of gyration: 48.57 Å; chains: 1; bounding box: 112×64×180 Å